Protein 8PU5 (pdb70)

B-factor: mean 24.52, std 10.14, range [11.53, 79.62]

Sequence (599 aa):
DYKAPLRDIRFVRDELLGYEAHYQSLPGAEDATPDMVNAILEEGAKFCEQVIAPLNRVGDLEGCTWSADGVKTPTGFKEAYQQFVEGGWPSLAHDVEHGGQGLPESLGLAISEMVGQANWSWGMYPGLSHGAMNTLHAHGTAEQQATYLTKKLVSGEWTGTMCLTEPHCGTDLGMLRTKAEPQADGSYKVTGTKIFISAGEHDMADNIVHIVLARLPDAPQGTKGISLFIVPKFLPNAEGNAGERNAVSCGSIEHKMGIHGNATCVMNFDAATGFLIGPPNKGLNCMFTFMNTARLGTTALQGLAHAEVGFQGGIAYARRERLQMRSLTGPKAPEKPADPIIVHPDVRRMLLTMKAFAEGNRAMLYFAAKQVDIVQRSQDEEQKKAADSMLAFLTPIAKAFMTEVGFESANHGVQIFGGHGFIAEHGMEQNVRDSRISMMLYAGTTGVQALDLLGRKVLMMTQGEALKGFTKIVHKFCQANEANEAVKEFVAPLAQLNKEWGDLTMKVGMAAMKDREEVGAASVDYLMYSGYACLAYFWADMARLAAEKLAAGTGEEAFYKAKLQTARFYFQRILPRTRAHVAAMLSGANNLMEMMAEEEDFALGY

Structure (mmCIF, N/CA/C/O backbone):
data_8PU5
#
_entry.id   8PU5
#
_cell.length_a   92.955
_cell.length_b   92.955
_cell.length_c   128.782
_cell.angle_alpha   90.00
_cell.angle_beta   90.00
_cell.angle_gamma   120.00
#
_symmetry.space_group_name_H-M   'P 31 1 2'
#
loop_
_entity.id
_entity.type
_entity.pdbx_description
1 polymer 'Probable acyl-CoA dehydrogenase'
2 non-polymer Palmitoyl-CoA
3 non-polymer 1,2-ETHANEDIOL
4 non-polymer 'TRIETHYLENE GLYCOL'
5 non-polymer 'NITRATE ION'
6 non-polymer 2-AMINO-2-HYDROXYMETHYL-PROPANE-1,3-DIOL
7 water water
#
loop_
_atom_site.group_PDB
_atom_site.id
_atom_site.type_symbol
_atom_site.label_atom_id
_atom_site.label_alt_id
_atom_site.label_comp_id
_atom_site.label_asym_id
_atom_site.label_entity_id
_atom_site.label_seq_id
_atom_site.pdbx_PDB_ins_code
_atom_site.Cartn_x
_atom_site.Cartn_y
_atom_site.Cartn_z
_atom_site.occupancy
_atom_site.B_iso_or_equiv
_atom_site.auth_seq_id
_atom_site.auth_comp_id
_atom_site.auth_asym_id
_atom_site.auth_atom_id
_atom_site.pdbx_PDB_model_num
ATOM 1 N N . ASP A 1 5 ? 32.030 -18.182 -16.662 1.00 37.55 3 ASP B N 1
ATOM 2 C CA . ASP A 1 5 ? 31.418 -19.461 -17.081 1.00 36.49 3 ASP B CA 1
ATOM 3 C C . ASP A 1 5 ? 30.197 -19.793 -16.196 1.00 29.43 3 ASP B C 1
ATOM 4 O O . ASP A 1 5 ? 29.252 -20.270 -16.795 1.00 29.07 3 ASP B O 1
ATOM 9 N N . TYR A 1 6 ? 30.179 -19.371 -14.936 1.00 21.40 4 TYR B N 1
ATOM 10 C CA . TYR A 1 6 ? 28.906 -19.382 -14.194 1.00 20.38 4 TYR B CA 1
ATOM 11 C C . TYR A 1 6 ? 27.915 -18.502 -14.976 1.00 18.97 4 TYR B C 1
ATOM 12 O O . TYR A 1 6 ? 28.296 -17.425 -15.419 1.00 18.71 4 TYR B O 1
ATOM 21 N N . LYS A 1 7 ? 26.700 -18.987 -15.179 1.00 18.79 5 LYS B N 1
ATOM 22 C CA . LYS A 1 7 ? 25.601 -18.199 -15.782 1.00 20.16 5 LYS B CA 1
ATOM 23 C C . LYS A 1 7 ? 24.447 -18.161 -14.784 1.00 18.22 5 LYS B C 1
ATOM 24 O O . LYS A 1 7 ? 24.057 -19.227 -14.277 1.00 17.20 5 LYS B O 1
ATOM 30 N N . ALA A 1 8 ? 23.911 -16.975 -14.498 1.00 17.09 6 ALA B N 1
ATOM 31 C CA . ALA A 1 8 ? 22.758 -16.866 -13.585 1.00 17.50 6 ALA B CA 1
ATOM 32 C C . ALA A 1 8 ? 21.551 -17.516 -14.254 1.00 17.27 6 ALA B C 1
ATOM 33 O O . ALA A 1 8 ? 21.288 -17.280 -15.436 1.00 16.72 6 ALA B O 1
ATOM 35 N N . PRO A 1 9 ? 20.760 -18.331 -13.510 1.00 16.16 7 PRO B N 1
ATOM 36 C CA . PRO A 1 9 ? 19.542 -18.970 -14.036 1.00 16.17 7 PRO B CA 1
ATOM 37 C C . PRO A 1 9 ? 18.357 -17.993 -14.000 1.00 17.17 7 PRO B C 1
ATOM 38 O O . PRO A 1 9 ? 17.363 -18.293 -13.421 1.00 16.76 7 PRO B O 1
ATOM 42 N N . LEU A 1 10 ? 18.474 -16.913 -14.765 1.00 17.77 8 LEU B N 1
ATOM 43 C CA . LEU A 1 10 ? 17.484 -15.823 -14.686 1.00 17.92 8 LEU B CA 1
ATOM 44 C C . LEU A 1 10 ? 16.125 -16.272 -15.231 1.00 17.43 8 LEU B C 1
ATOM 45 O O . LEU A 1 10 ? 15.113 -15.877 -14.640 1.00 17.47 8 LEU B O 1
ATOM 50 N N . ARG A 1 11 ? 16.089 -17.015 -16.344 1.00 17.48 9 ARG B N 1
ATOM 51 C CA . ARG A 1 11 ? 14.809 -17.469 -16.923 1.00 17.74 9 ARG B CA 1
ATOM 52 C C . ARG A 1 11 ? 14.066 -18.316 -15.876 1.00 17.35 9 ARG B C 1
ATOM 53 O O . ARG A 1 11 ? 12.852 -18.184 -15.738 1.00 17.93 9 ARG B O 1
ATOM 61 N N . ASP A 1 12 ? 14.777 -19.161 -15.131 1.00 17.26 10 ASP B N 1
ATOM 62 C CA . ASP A 1 12 ? 14.100 -20.034 -14.136 1.00 14.82 10 ASP B CA 1
ATOM 63 C C . ASP A 1 12 ? 13.651 -19.205 -12.923 1.00 15.24 10 ASP B C 1
ATOM 64 O O . ASP A 1 12 ? 12.578 -19.453 -12.413 1.00 15.62 10 ASP B O 1
ATOM 69 N N . ILE A 1 13 ? 14.498 -18.283 -12.497 1.00 15.53 11 ILE B N 1
ATOM 70 C CA . ILE A 1 13 ? 14.134 -17.370 -11.375 1.00 16.88 11 ILE B CA 1
ATOM 71 C C . ILE A 1 13 ? 12.848 -16.611 -11.751 1.00 17.89 11 ILE B C 1
ATOM 72 O O . ILE A 1 13 ? 11.936 -16.602 -10.946 1.00 17.50 11 ILE B O 1
ATOM 77 N N . ARG A 1 14 ? 12.798 -16.040 -12.957 1.00 17.07 12 ARG B N 1
ATOM 78 C CA . ARG A 1 14 ? 11.552 -15.376 -13.436 1.00 17.95 12 ARG B CA 1
ATOM 79 C C . ARG A 1 14 ? 10.367 -16.340 -13.521 1.00 18.53 12 ARG B C 1
ATOM 80 O O . ARG A 1 14 ? 9.236 -15.964 -13.104 1.00 19.45 12 ARG B O 1
ATOM 88 N N . PHE A 1 15 ? 10.571 -17.562 -14.020 1.00 17.31 13 PHE B N 1
ATOM 89 C CA . PHE A 1 15 ? 9.531 -18.608 -14.068 1.00 17.34 13 PHE B CA 1
ATOM 90 C C . PHE A 1 15 ? 8.950 -18.820 -12.676 1.00 17.01 13 PHE B C 1
ATOM 91 O O . PHE A 1 15 ? 7.712 -18.793 -12.472 1.00 16.54 13 PHE B O 1
ATOM 99 N N . VAL A 1 16 ? 9.817 -19.086 -11.716 1.00 15.78 14 VAL B N 1
ATOM 100 C CA . VAL A 1 16 ? 9.331 -19.392 -10.345 1.00 16.16 14 VAL B CA 1
ATOM 101 C C . VAL A 1 16 ? 8.635 -18.175 -9.729 1.00 16.42 14 VAL B C 1
ATOM 102 O O . VAL A 1 16 ? 7.541 -18.351 -9.206 1.00 16.58 14 VAL B O 1
ATOM 106 N N . ARG A 1 17 ? 9.277 -17.012 -9.795 1.00 16.05 15 ARG B N 1
ATOM 107 C CA . ARG A 1 17 ? 8.757 -15.822 -9.100 1.00 17.48 15 ARG B CA 1
ATOM 108 C C . ARG A 1 17 ? 7.461 -15.367 -9.806 1.00 19.57 15 ARG B C 1
ATOM 109 O O . ARG A 1 17 ? 6.426 -15.248 -9.156 1.00 21.11 15 ARG B O 1
ATOM 117 N N . ASP A 1 18 ? 7.552 -15.086 -11.094 1.00 18.93 16 ASP B N 1
ATOM 118 C CA . ASP A 1 18 ? 6.427 -14.400 -11.775 1.00 20.94 16 ASP B CA 1
ATOM 119 C C . ASP A 1 18 ? 5.321 -15.337 -12.233 1.00 22.79 16 ASP B C 1
ATOM 120 O O . ASP A 1 18 ? 4.161 -14.962 -12.127 1.00 24.01 16 ASP B O 1
ATOM 125 N N . GLU A 1 19 ? 5.681 -16.515 -12.687 1.00 21.11 17 GLU B N 1
ATOM 126 C CA . GLU A 1 19 ? 4.672 -17.420 -13.273 1.00 20.14 17 GLU B CA 1
ATOM 127 C C . GLU A 1 19 ? 4.126 -18.363 -12.202 1.00 21.14 17 GLU B C 1
ATOM 128 O O . GLU A 1 19 ? 2.897 -18.488 -12.057 1.00 22.61 17 GLU B O 1
ATOM 134 N N . LEU A 1 20 ? 5.022 -19.037 -11.482 1.00 19.26 18 LEU B N 1
ATOM 135 C CA . LEU A 1 20 ? 4.575 -20.010 -10.476 1.00 19.07 18 LEU B CA 1
ATOM 136 C C . LEU A 1 20 ? 3.966 -19.288 -9.266 1.00 18.21 18 LEU B C 1
ATOM 137 O O . LEU A 1 20 ? 2.945 -19.758 -8.781 1.00 19.25 18 LEU B O 1
ATOM 142 N N . LEU A 1 21 ? 4.598 -18.257 -8.738 1.00 17.22 19 LEU B N 1
ATOM 143 C CA . LEU A 1 21 ? 4.265 -17.735 -7.381 1.00 18.73 19 LEU B CA 1
ATOM 144 C C . LEU A 1 21 ? 3.657 -16.335 -7.479 1.00 20.42 19 LEU B C 1
ATOM 145 O O . LEU A 1 21 ? 3.468 -15.727 -6.410 1.00 22.33 19 LEU B O 1
ATOM 150 N N . GLY A 1 22 ? 3.324 -15.850 -8.675 1.00 21.97 20 GLY B N 1
ATOM 151 C CA . GLY A 1 22 ? 2.588 -14.570 -8.809 1.00 22.16 20 GLY B CA 1
ATOM 152 C C . GLY A 1 22 ? 3.237 -13.400 -8.105 1.00 21.29 20 GLY B C 1
ATOM 153 O O . GLY A 1 22 ? 2.530 -12.685 -7.394 1.00 23.75 20 GLY B O 1
ATOM 154 N N . TYR A 1 23 ? 4.520 -13.171 -8.355 1.00 19.65 21 TYR B N 1
ATOM 155 C CA . TYR A 1 23 ? 5.244 -12.121 -7.600 1.00 19.07 21 TYR B CA 1
ATOM 156 C C . TYR A 1 23 ? 4.693 -10.724 -7.924 1.00 20.55 21 TYR B C 1
ATOM 157 O O . TYR A 1 23 ? 4.713 -9.877 -7.047 1.00 21.83 21 TYR B O 1
ATOM 166 N N . GLU A 1 24 ? 4.234 -10.511 -9.149 1.00 22.00 22 GLU B N 1
ATOM 167 C CA . GLU A 1 24 ? 3.753 -9.150 -9.507 1.00 25.12 22 GLU B CA 1
ATOM 168 C C . GLU A 1 24 ? 2.557 -8.802 -8.615 1.00 25.83 22 GLU B C 1
ATOM 169 O O . GLU A 1 24 ? 2.587 -7.757 -7.977 1.00 26.31 22 GLU B O 1
ATOM 175 N N . ALA A 1 25 ? 1.567 -9.674 -8.548 1.00 24.93 23 ALA B N 1
ATOM 176 C CA . ALA A 1 25 ? 0.396 -9.421 -7.685 1.00 25.58 23 ALA B CA 1
ATOM 177 C C . ALA A 1 25 ? 0.806 -9.406 -6.210 1.00 26.09 23 ALA B C 1
ATOM 178 O O . ALA A 1 25 ? 0.227 -8.652 -5.430 1.00 26.12 23 ALA B O 1
ATOM 180 N N . HIS A 1 26 ? 1.788 -10.224 -5.857 1.00 22.58 24 HIS B N 1
ATOM 181 C CA . HIS A 1 26 ? 2.288 -10.224 -4.465 1.00 20.88 24 HIS B CA 1
ATOM 182 C C . HIS A 1 26 ? 2.806 -8.819 -4.107 1.00 22.97 24 HIS B C 1
ATOM 183 O O . HIS A 1 26 ? 2.443 -8.314 -3.059 1.00 24.86 24 HIS B O 1
ATOM 190 N N . TYR A 1 27 ? 3.686 -8.255 -4.917 1.00 22.53 25 TYR B N 1
ATOM 191 C CA . TYR A 1 27 ? 4.321 -6.950 -4.632 1.00 24.16 25 TYR B CA 1
ATOM 192 C C . TYR A 1 27 ? 3.213 -5.880 -4.686 1.00 26.76 25 TYR B C 1
ATOM 193 O O . TYR A 1 27 ? 3.279 -4.934 -3.878 1.00 24.77 25 TYR B O 1
ATOM 202 N N . GLN A 1 28 ? 2.237 -6.062 -5.574 1.00 27.40 26 GLN B N 1
ATOM 203 C CA . GLN A 1 28 ? 1.104 -5.101 -5.752 1.00 31.94 26 GLN B CA 1
ATOM 204 C C . GLN A 1 28 ? 0.315 -5.009 -4.438 1.00 31.68 26 GLN B C 1
ATOM 205 O O . GLN A 1 28 ? -0.160 -3.895 -4.101 1.00 32.34 26 GLN B O 1
ATOM 211 N N . SER A 1 29 ? 0.214 -6.109 -3.699 1.00 28.45 27 SER B N 1
ATOM 212 C CA . SER A 1 29 ? -0.637 -6.277 -2.493 1.00 28.93 27 SER B CA 1
ATOM 213 C C . SER A 1 29 ? 0.088 -5.780 -1.233 1.00 29.01 27 SER B C 1
ATOM 214 O O . SER A 1 29 ? -0.547 -5.724 -0.176 1.00 31.60 27 SER B O 1
ATOM 217 N N . LEU A 1 30 ? 1.378 -5.468 -1.294 1.00 28.84 28 LEU B N 1
ATOM 218 C CA . LEU A 1 30 ? 2.130 -5.276 -0.032 1.00 32.33 28 LEU B CA 1
ATOM 219 C C . LEU A 1 30 ? 2.602 -3.836 0.100 1.00 30.50 28 LEU B C 1
ATOM 220 O O . LEU A 1 30 ? 3.253 -3.309 -0.803 1.00 31.79 28 LEU B O 1
ATOM 225 N N . PRO A 1 31 ? 2.344 -3.217 1.272 1.00 30.77 29 PRO B N 1
ATOM 226 C CA . PRO A 1 31 ? 2.812 -1.863 1.550 1.00 31.33 29 PRO B CA 1
ATOM 227 C C . PRO A 1 31 ? 4.308 -1.744 1.248 1.00 35.10 29 PRO B C 1
ATOM 228 O O . PRO A 1 31 ? 5.057 -2.655 1.649 1.00 34.98 29 PRO B O 1
ATOM 232 N N . GLY A 1 32 ? 4.693 -0.687 0.529 1.00 31.79 30 GLY B N 1
ATOM 233 C CA . GLY A 1 32 ? 6.092 -0.312 0.282 1.00 34.36 30 GLY B CA 1
ATOM 234 C C . GLY A 1 32 ? 6.636 -0.913 -0.993 1.00 36.25 30 GLY B C 1
ATOM 235 O O . GLY A 1 32 ? 7.695 -0.443 -1.441 1.00 37.59 30 GLY B O 1
ATOM 236 N N . ALA A 1 33 ? 5.958 -1.919 -1.551 1.00 37.95 31 ALA B N 1
ATOM 237 C CA . ALA A 1 33 ? 6.452 -2.751 -2.672 1.00 39.98 31 ALA B CA 1
ATOM 238 C C . ALA A 1 33 ? 5.838 -2.267 -3.984 1.00 46.80 31 ALA B C 1
ATOM 239 O O . ALA A 1 33 ? 6.248 -2.784 -5.034 1.00 43.76 31 ALA B O 1
ATOM 241 N N . GLU A 1 34 ? 4.862 -1.352 -3.923 1.00 49.98 32 GLU B N 1
ATOM 242 C CA . GLU A 1 34 ? 3.996 -0.999 -5.082 1.00 57.31 32 GLU B CA 1
ATOM 243 C C . GLU A 1 34 ? 4.876 -0.441 -6.215 1.00 60.63 32 GLU B C 1
ATOM 244 O O . GLU A 1 34 ? 4.486 -0.620 -7.379 1.00 62.00 32 GLU B O 1
ATOM 250 N N . ASP A 1 35 ? 6.030 0.163 -5.888 1.00 64.55 33 ASP B N 1
ATOM 251 C CA . ASP A 1 35 ? 7.029 0.704 -6.857 1.00 66.22 33 ASP B CA 1
ATOM 252 C C . ASP A 1 35 ? 7.955 -0.396 -7.405 1.00 66.77 33 ASP B C 1
ATOM 253 O O . ASP A 1 35 ? 8.655 -0.114 -8.396 1.00 70.60 33 ASP B O 1
ATOM 258 N N . ALA A 1 36 ? 8.025 -1.573 -6.767 1.00 59.83 34 ALA B N 1
ATOM 259 C CA . ALA A 1 36 ? 8.826 -2.729 -7.243 1.00 53.70 34 ALA B CA 1
ATOM 260 C C . ALA A 1 36 ? 8.127 -3.323 -8.469 1.00 44.96 34 ALA B C 1
ATOM 261 O O . ALA A 1 36 ? 7.619 -4.452 -8.382 1.00 37.25 34 ALA B O 1
ATOM 263 N N . THR A 1 37 ? 8.105 -2.562 -9.568 1.00 47.13 35 THR B N 1
ATOM 264 C CA . THR A 1 37 ? 7.404 -2.899 -10.839 1.00 50.00 35 THR B CA 1
ATOM 265 C C . THR A 1 37 ? 8.211 -3.921 -11.629 1.00 47.06 35 THR B C 1
ATOM 266 O O . THR A 1 37 ? 9.431 -4.004 -11.478 1.00 44.53 35 THR B O 1
ATOM 270 N N . PRO A 1 38 ? 7.561 -4.708 -12.511 1.00 44.74 36 PRO B N 1
ATOM 271 C CA . PRO A 1 38 ? 8.258 -5.734 -13.280 1.00 42.85 36 PRO B CA 1
ATOM 272 C C . PRO A 1 38 ? 9.506 -5.214 -14.005 1.00 40.07 36 PRO B C 1
ATOM 273 O O . PRO A 1 38 ? 10.496 -5.906 -13.947 1.00 38.07 36 PRO B O 1
ATOM 277 N N . ASP A 1 39 ? 9.455 -4.030 -14.634 1.00 35.71 37 ASP B N 1
ATOM 278 C CA . ASP A 1 39 ? 10.599 -3.528 -15.440 1.00 35.61 37 ASP B CA 1
ATOM 279 C C . ASP A 1 39 ? 11.765 -3.180 -14.506 1.00 30.72 37 ASP B C 1
ATOM 280 O O . ASP A 1 39 ? 12.918 -3.499 -14.856 1.00 30.92 37 ASP B O 1
ATOM 285 N N . MET A 1 40 ? 11.484 -2.524 -13.382 1.00 31.03 38 MET B N 1
ATOM 286 C CA . MET A 1 40 ? 12.508 -2.149 -12.375 1.00 30.80 38 MET B CA 1
ATOM 287 C C . MET A 1 40 ? 13.139 -3.434 -11.812 1.00 26.19 38 MET B C 1
ATOM 288 O O . MET A 1 40 ? 14.390 -3.504 -11.747 1.00 26.35 38 MET B O 1
ATOM 293 N N . VAL A 1 41 ? 12.304 -4.360 -11.341 1.00 27.00 39 VAL B N 1
ATOM 294 C CA . VAL A 1 41 ? 12.752 -5.670 -10.785 1.00 27.82 39 VAL B CA 1
ATOM 295 C C . VAL A 1 41 ? 13.624 -6.410 -11.810 1.00 27.66 39 VAL B C 1
ATOM 296 O O . VAL A 1 41 ? 14.733 -6.848 -11.452 1.00 24.15 39 VAL B O 1
ATOM 300 N N . ASN A 1 42 ? 13.186 -6.533 -13.066 1.00 29.16 40 ASN B N 1
ATOM 301 C CA . ASN A 1 42 ? 13.985 -7.253 -14.091 1.00 27.82 40 ASN B CA 1
ATOM 302 C C . ASN A 1 42 ? 15.312 -6.538 -14.327 1.00 26.27 40 ASN B C 1
ATOM 303 O O . ASN A 1 42 ? 16.300 -7.244 -14.507 1.00 24.15 40 ASN B O 1
ATOM 308 N N . ALA A 1 43 ? 15.370 -5.203 -14.306 1.00 23.98 41 ALA B N 1
ATOM 309 C CA . ALA A 1 43 ? 16.649 -4.473 -14.498 1.00 24.86 41 ALA B CA 1
ATOM 310 C C . ALA A 1 43 ? 17.593 -4.779 -13.331 1.00 21.91 41 ALA B C 1
ATOM 311 O O . ALA A 1 43 ? 18.780 -4.984 -13.568 1.00 22.23 41 ALA B O 1
ATOM 313 N N . ILE A 1 44 ? 17.079 -4.734 -12.106 1.00 20.62 42 ILE B N 1
ATOM 314 C CA . ILE A 1 44 ? 17.849 -5.062 -10.870 1.00 20.90 42 ILE B CA 1
ATOM 315 C C . ILE A 1 44 ? 18.381 -6.503 -10.971 1.00 21.44 42 ILE B C 1
ATOM 316 O O . ILE A 1 44 ? 19.587 -6.705 -10.775 1.00 21.80 42 ILE B O 1
ATOM 321 N N . LEU A 1 45 ? 17.537 -7.467 -11.330 1.00 22.28 43 LEU B N 1
ATOM 322 C CA . LEU A 1 45 ? 18.030 -8.876 -11.469 1.00 21.91 43 LEU B CA 1
ATOM 323 C C . LEU A 1 45 ? 19.157 -8.949 -12.509 1.00 21.27 43 LEU B C 1
ATOM 324 O O . LEU A 1 45 ? 20.191 -9.636 -12.270 1.00 19.68 43 LEU B O 1
ATOM 329 N N . GLU A 1 46 ? 18.966 -8.313 -13.671 1.00 21.46 44 GLU B N 1
ATOM 330 C CA . GLU A 1 46 ? 19.968 -8.333 -14.769 1.00 25.33 44 GLU B CA 1
ATOM 331 C C . GLU A 1 46 ? 21.270 -7.705 -14.284 1.00 21.03 44 GLU B C 1
ATOM 332 O O . GLU A 1 46 ? 22.343 -8.232 -14.607 1.00 22.21 44 GLU B O 1
ATOM 338 N N . GLU A 1 47 ? 21.215 -6.588 -13.555 1.00 22.08 45 GLU B N 1
ATOM 339 C CA . GLU A 1 47 ? 22.459 -5.938 -13.077 1.00 23.20 45 GLU B CA 1
ATOM 340 C C . GLU A 1 47 ? 23.130 -6.854 -12.039 1.00 20.19 45 GLU B C 1
ATOM 341 O O . GLU A 1 47 ? 24.366 -6.914 -12.015 1.00 20.77 45 GLU B O 1
ATOM 347 N N . GLY A 1 48 ? 22.317 -7.537 -11.229 1.00 19.42 46 GLY B N 1
ATOM 348 C CA . GLY A 1 48 ? 22.789 -8.491 -10.215 1.00 20.65 46 GLY B CA 1
ATOM 349 C C . GLY A 1 48 ? 23.533 -9.631 -10.873 1.00 18.62 46 GLY B C 1
ATOM 350 O O . GLY A 1 48 ? 24.687 -9.923 -10.489 1.00 21.05 46 GLY B O 1
ATOM 351 N N . ALA A 1 49 ? 22.910 -10.214 -11.896 1.00 18.67 47 ALA B N 1
ATOM 352 C CA . ALA A 1 49 ? 23.485 -11.312 -12.686 1.00 19.50 47 ALA B CA 1
ATOM 353 C C . ALA A 1 49 ? 24.830 -10.846 -13.245 1.00 20.50 47 ALA B C 1
ATOM 354 O O . ALA A 1 49 ? 25.788 -11.572 -13.182 1.00 19.96 47 ALA B O 1
ATOM 356 N N . LYS A 1 50 ? 24.929 -9.633 -13.773 1.00 21.52 48 LYS B N 1
ATOM 357 C CA . LYS A 1 50 ? 26.213 -9.240 -14.407 1.00 24.68 48 LYS B CA 1
ATOM 358 C C . LYS A 1 50 ? 27.325 -9.140 -13.354 1.00 20.81 48 LYS B C 1
ATOM 359 O O . LYS A 1 50 ? 28.425 -9.576 -13.622 1.00 21.49 48 LYS B O 1
ATOM 365 N N . PHE A 1 51 ? 27.016 -8.541 -12.214 1.00 19.83 49 PHE B N 1
ATOM 366 C CA . PHE A 1 51 ? 28.013 -8.451 -11.121 1.00 19.62 49 PHE B CA 1
ATOM 367 C C . PHE A 1 51 ? 28.496 -9.861 -10.769 1.00 19.40 49 PHE B C 1
ATOM 368 O O . PHE A 1 51 ? 29.686 -10.092 -10.643 1.00 19.12 49 PHE B O 1
ATOM 376 N N . CYS A 1 52 ? 27.533 -10.764 -10.623 1.00 18.52 50 CYS B N 1
ATOM 377 C CA . CYS A 1 52 ? 27.901 -12.136 -10.219 1.00 17.08 50 CYS B CA 1
ATOM 378 C C . CYS A 1 52 ? 28.752 -12.798 -11.289 1.00 18.33 50 CYS B C 1
ATOM 379 O O . CYS A 1 52 ? 29.818 -13.396 -10.927 1.00 17.71 50 CYS B O 1
ATOM 382 N N . GLU A 1 53 ? 28.322 -12.744 -12.551 1.00 16.73 51 GLU B N 1
ATOM 383 C CA . GLU A 1 53 ? 29.024 -13.408 -13.664 1.00 18.18 51 GLU B CA 1
ATOM 384 C C . GLU A 1 53 ? 30.391 -12.785 -13.913 1.00 18.45 51 GLU B C 1
ATOM 385 O O . GLU A 1 53 ? 31.329 -13.533 -14.222 1.00 20.04 51 GLU B O 1
ATOM 391 N N . GLN A 1 54 ? 30.511 -11.466 -13.821 1.00 20.90 52 GLN B N 1
ATOM 392 C CA . GLN A 1 54 ? 31.716 -10.754 -14.328 1.00 21.94 52 GLN B CA 1
ATOM 393 C C . GLN A 1 54 ? 32.725 -10.462 -13.217 1.00 21.54 52 GLN B C 1
ATOM 394 O O . GLN A 1 54 ? 33.909 -10.372 -13.504 1.00 23.77 52 GLN B O 1
ATOM 400 N N . VAL A 1 55 ? 32.250 -10.241 -12.001 1.00 21.13 53 VAL B N 1
ATOM 401 C CA . VAL A 1 55 ? 33.162 -9.749 -10.929 1.00 21.22 53 VAL B CA 1
ATOM 402 C C . VAL A 1 55 ? 33.501 -10.838 -9.916 1.00 20.08 53 VAL B C 1
ATOM 403 O O . VAL A 1 55 ? 34.680 -11.056 -9.682 1.00 20.80 53 VAL B O 1
ATOM 407 N N . ILE A 1 56 ? 32.486 -11.508 -9.363 1.00 19.03 54 ILE B N 1
ATOM 408 C CA . ILE A 1 56 ? 32.828 -12.449 -8.256 1.00 17.57 54 ILE B CA 1
ATOM 409 C C . ILE A 1 56 ? 32.958 -13.902 -8.756 1.00 17.35 54 ILE B C 1
ATOM 410 O O . ILE A 1 56 ? 33.757 -14.626 -8.142 1.00 16.57 54 ILE B O 1
ATOM 415 N N . ALA A 1 57 ? 32.268 -14.355 -9.804 1.00 16.91 55 ALA B N 1
ATOM 416 C CA . ALA A 1 57 ? 32.396 -15.764 -10.246 1.00 17.27 55 ALA B CA 1
ATOM 417 C C . ALA A 1 57 ? 33.846 -16.034 -10.675 1.00 19.13 55 ALA B C 1
ATOM 418 O O . ALA A 1 57 ? 34.431 -17.051 -10.295 1.00 18.24 55 ALA B O 1
ATOM 420 N N . PRO A 1 58 ? 34.551 -15.117 -11.386 1.00 17.74 56 PRO B N 1
ATOM 421 C CA . PRO A 1 58 ? 35.951 -15.367 -11.730 1.00 19.34 56 PRO B CA 1
ATOM 422 C C . PRO A 1 58 ? 36.927 -15.450 -10.544 1.00 18.38 56 PRO B C 1
ATOM 423 O O . PRO A 1 58 ? 38.037 -15.939 -10.736 1.00 24.36 56 PRO B O 1
ATOM 427 N N . LEU A 1 59 ? 36.514 -15.030 -9.357 1.00 17.27 57 LEU B N 1
ATOM 428 C CA . LEU A 1 59 ? 37.302 -15.074 -8.108 1.00 17.27 57 LEU B CA 1
ATOM 429 C C . LEU A 1 59 ? 37.044 -16.362 -7.299 1.00 17.99 57 LEU B C 1
ATOM 430 O O . LEU A 1 59 ? 37.684 -16.527 -6.253 1.00 17.93 57 LEU B O 1
ATOM 435 N N . ASN A 1 60 ? 36.135 -17.233 -7.724 1.00 17.86 58 ASN B N 1
ATOM 436 C CA . ASN A 1 60 ? 35.781 -18.410 -6.878 1.00 16.87 58 ASN B CA 1
ATOM 437 C C . ASN A 1 60 ? 36.983 -19.360 -6.716 1.00 17.32 58 ASN B C 1
ATOM 438 O O . ASN A 1 60 ? 37.289 -19.727 -5.589 1.00 16.30 58 ASN B O 1
ATOM 443 N N . ARG A 1 61 ? 37.627 -19.721 -7.823 1.00 17.60 59 ARG B N 1
ATOM 444 C CA . ARG A 1 61 ? 38.812 -20.615 -7.746 1.00 18.88 59 ARG B CA 1
ATOM 445 C C . ARG A 1 61 ? 39.948 -19.916 -6.989 1.00 19.05 59 ARG B C 1
ATOM 446 O O . ARG A 1 61 ? 40.569 -20.569 -6.176 1.00 18.07 59 ARG B O 1
ATOM 454 N N . VAL A 1 62 ? 40.188 -18.632 -7.288 1.00 20.67 60 VAL B N 1
ATOM 455 C CA . VAL A 1 62 ? 41.247 -17.842 -6.579 1.00 21.00 60 VAL B CA 1
ATOM 456 C C . VAL A 1 62 ? 41.014 -17.941 -5.064 1.00 19.27 60 VAL B C 1
ATOM 457 O O . VAL A 1 62 ? 41.996 -18.141 -4.273 1.00 17.79 60 VAL B O 1
ATOM 461 N N . GLY A 1 63 ? 39.762 -17.785 -4.623 1.00 18.30 61 GLY B N 1
ATOM 462 C CA . GLY A 1 63 ? 39.429 -17.835 -3.186 1.00 17.79 61 GLY B CA 1
ATOM 463 C C . GLY A 1 63 ? 39.825 -19.166 -2.572 1.00 18.59 61 GLY B C 1
ATOM 464 O O . GLY A 1 63 ? 40.365 -19.197 -1.447 1.00 18.18 61 GLY B O 1
ATOM 465 N N . ASP A 1 64 ? 39.552 -20.263 -3.279 1.00 16.25 62 ASP B N 1
ATOM 466 C CA . ASP A 1 64 ? 39.861 -21.621 -2.791 1.00 16.01 62 ASP B CA 1
ATOM 467 C C . ASP A 1 64 ? 41.373 -21.857 -2.786 1.00 16.35 62 ASP B C 1
ATOM 468 O O . ASP A 1 64 ? 41.865 -22.499 -1.849 1.00 18.24 62 ASP B O 1
ATOM 473 N N . LEU A 1 65 ? 42.065 -21.407 -3.840 1.00 17.27 63 LEU B N 1
ATOM 474 C CA . LEU A 1 65 ? 43.520 -21.679 -4.020 1.00 19.12 63 LEU B CA 1
ATOM 475 C C . LEU A 1 65 ? 44.331 -20.865 -3.012 1.00 19.65 63 LEU B C 1
ATOM 476 O O . LEU A 1 65 ? 45.223 -21.431 -2.383 1.00 20.63 63 LEU B O 1
ATOM 481 N N . GLU A 1 66 ? 44.019 -19.581 -2.841 1.00 19.55 64 GLU B N 1
ATOM 482 C CA . GLU A 1 66 ? 44.830 -18.703 -1.954 1.00 20.12 64 GLU B CA 1
ATOM 483 C C . GLU A 1 66 ? 44.354 -18.763 -0.504 1.00 20.96 64 GLU B C 1
ATOM 484 O O . GLU A 1 66 ? 45.197 -18.763 0.387 1.00 21.93 64 GLU B O 1
ATOM 490 N N . GLY A 1 67 ? 43.049 -18.849 -0.292 1.00 19.77 65 GLY B N 1
ATOM 491 C CA . GLY A 1 67 ? 42.515 -18.721 1.060 1.00 20.17 65 GLY B CA 1
ATOM 492 C C . GLY A 1 67 ? 42.875 -17.371 1.649 1.00 20.63 65 GLY B C 1
ATOM 493 O O . GLY A 1 67 ? 43.307 -16.459 0.909 1.00 20.29 65 GLY B O 1
ATOM 494 N N . CYS A 1 68 ? 42.692 -17.256 2.956 1.00 20.82 66 CYS B N 1
ATOM 495 C CA . CYS A 1 68 ? 42.997 -16.029 3.729 1.00 20.35 66 CYS B CA 1
ATOM 496 C C . CYS A 1 68 ? 44.365 -16.198 4.408 1.00 22.36 66 CYS B C 1
ATOM 497 O O . CYS A 1 68 ? 44.825 -17.347 4.578 1.00 22.74 66 CYS B O 1
ATOM 500 N N . THR A 1 69 ? 45.016 -15.090 4.745 1.00 22.70 67 THR B N 1
ATOM 501 C CA . THR A 1 69 ? 46.383 -15.084 5.341 1.00 21.94 67 THR B CA 1
ATOM 502 C C . THR A 1 69 ? 46.342 -14.290 6.646 1.00 21.79 67 THR B C 1
ATOM 503 O O . THR A 1 69 ? 46.064 -13.098 6.620 1.00 22.20 67 THR B O 1
ATOM 507 N N . TRP A 1 70 ? 46.571 -14.972 7.759 1.00 22.48 68 TRP B N 1
ATOM 508 C CA . TRP A 1 70 ? 46.614 -14.339 9.095 1.00 24.89 68 TRP B CA 1
ATOM 509 C C . TRP A 1 70 ? 47.961 -13.626 9.308 1.00 28.02 68 TRP B C 1
ATOM 510 O O . TRP A 1 70 ? 49.016 -14.162 8.902 1.00 25.59 68 TRP B O 1
ATOM 521 N N . SER A 1 71 ? 47.898 -12.460 9.932 1.00 27.85 69 SER B N 1
ATOM 522 C CA . SER A 1 71 ? 49.017 -11.821 10.678 1.00 31.95 69 SER B CA 1
ATOM 523 C C . SER A 1 71 ? 48.451 -11.251 11.994 1.00 34.75 69 SER B C 1
ATOM 524 O O . SER A 1 71 ? 47.231 -11.123 12.105 1.00 36.08 69 SER B O 1
ATOM 527 N N . ALA A 1 72 ? 49.253 -10.994 13.032 1.00 39.76 70 ALA B N 1
ATOM 528 C CA . ALA A 1 72 ? 48.705 -10.429 14.292 1.00 40.73 70 ALA B CA 1
ATOM 529 C C . ALA A 1 72 ? 47.950 -9.121 13.987 1.00 42.55 70 ALA B C 1
ATOM 530 O O . ALA A 1 72 ? 46.890 -8.881 14.595 1.00 49.25 70 ALA B O 1
ATOM 532 N N . ASP A 1 73 ? 48.512 -8.339 13.063 1.00 40.13 71 ASP B N 1
ATOM 533 C CA . ASP A 1 73 ? 48.007 -7.121 12.365 1.00 43.20 71 ASP B CA 1
ATOM 534 C C . ASP A 1 73 ? 46.575 -7.265 11.791 1.00 44.43 71 ASP B C 1
ATOM 535 O O . ASP A 1 73 ? 45.853 -6.253 11.742 1.00 43.03 71 ASP B O 1
ATOM 540 N N . GLY A 1 74 ? 46.185 -8.429 11.265 1.00 36.03 72 GLY B N 1
ATOM 541 C CA . GLY A 1 74 ? 44.871 -8.578 10.594 1.00 32.17 72 GLY B CA 1
ATOM 542 C C . GLY A 1 74 ? 44.845 -9.741 9.613 1.00 26.79 72 GLY B C 1
ATOM 543 O O . GLY A 1 74 ? 45.738 -10.564 9.645 1.00 24.15 72 GLY B O 1
ATOM 544 N N . VAL A 1 75 ? 43.836 -9.812 8.750 1.00 22.55 73 VAL B N 1
ATOM 545 C CA . VAL A 1 75 ? 43.637 -11.019 7.899 1.00 21.48 73 VAL B CA 1
ATOM 546 C C . VAL A 1 75 ? 43.481 -10.527 6.460 1.00 20.24 73 VAL B C 1
ATOM 547 O O . VAL A 1 75 ? 42.568 -9.707 6.193 1.00 20.53 73 VAL B O 1
ATOM 551 N N . LYS A 1 76 ? 44.316 -11.065 5.578 1.00 19.82 74 LYS B N 1
ATOM 552 C CA . LYS A 1 76 ? 44.250 -10.704 4.149 1.00 22.95 74 LYS B CA 1
ATOM 553 C C . LYS A 1 76 ? 43.328 -11.665 3.400 1.00 20.19 74 LYS B C 1
ATOM 554 O O . LYS A 1 76 ? 43.476 -12.868 3.573 1.00 22.51 74 LYS B O 1
ATOM 560 N N . THR A 1 77 ? 42.434 -11.101 2.598 1.00 20.30 75 THR B N 1
ATOM 561 C CA . THR A 1 77 ? 41.491 -11.914 1.799 1.00 19.73 75 THR B CA 1
ATOM 562 C C . THR A 1 77 ? 42.147 -12.245 0.454 1.00 20.71 75 THR B C 1
ATOM 563 O O . THR A 1 77 ? 43.125 -11.605 0.090 1.00 20.20 75 THR B O 1
ATOM 567 N N . PRO A 1 78 ? 41.616 -13.231 -0.290 1.00 19.53 76 PRO B N 1
ATOM 568 C CA . PRO A 1 78 ? 42.159 -13.576 -1.591 1.00 19.35 76 PRO B CA 1
ATOM 569 C C . PRO A 1 78 ? 42.197 -12.431 -2.616 1.00 19.13 76 PRO B C 1
ATOM 570 O O . PRO A 1 78 ? 41.372 -11.565 -2.559 1.00 19.73 76 PRO B O 1
ATOM 574 N N . THR A 1 79 ? 43.177 -12.496 -3.505 1.00 19.21 77 THR B N 1
ATOM 575 C CA . THR A 1 79 ? 43.332 -11.497 -4.581 1.00 20.90 77 THR B CA 1
ATOM 576 C C . THR A 1 79 ? 41.993 -11.185 -5.240 1.00 20.34 77 THR B C 1
ATOM 577 O O . THR A 1 79 ? 41.349 -12.115 -5.723 1.00 20.82 77 THR B O 1
ATOM 581 N N . GLY A 1 80 ? 41.603 -9.917 -5.224 1.00 19.55 78 GLY B N 1
ATOM 582 C CA . GLY A 1 80 ? 40.388 -9.426 -5.893 1.00 20.89 78 GLY B CA 1
ATOM 583 C C . GLY A 1 80 ? 39.175 -9.361 -4.989 1.00 18.87 78 GLY B C 1
ATOM 584 O O . GLY A 1 80 ? 38.213 -8.676 -5.376 1.00 19.53 78 GLY B O 1
ATOM 585 N N . PHE A 1 81 ? 39.150 -10.069 -3.866 1.00 19.06 79 PHE B N 1
ATOM 586 C CA . PHE A 1 81 ? 37.940 -10.110 -3.000 1.00 18.44 79 PHE B CA 1
ATOM 587 C C . PHE A 1 81 ? 37.598 -8.689 -2.538 1.00 19.21 79 PHE B C 1
ATOM 588 O O . PHE A 1 81 ? 36.420 -8.259 -2.598 1.00 17.93 79 PHE B O 1
ATOM 596 N N . LYS A 1 82 ? 38.591 -7.946 -2.034 1.00 18.31 80 LYS B N 1
ATOM 597 C CA . LYS A 1 82 ? 38.284 -6.631 -1.413 1.00 21.87 80 LYS B CA 1
ATOM 598 C C . LYS A 1 82 ? 37.899 -5.593 -2.486 1.00 20.56 80 LYS B C 1
ATOM 599 O O . LYS A 1 82 ? 36.990 -4.776 -2.212 1.00 21.50 80 LYS B O 1
ATOM 605 N N . GLU A 1 83 ? 38.493 -5.689 -3.663 1.00 20.75 81 GLU B N 1
ATOM 606 C CA . GLU A 1 83 ? 38.170 -4.843 -4.828 1.00 22.88 81 GLU B CA 1
ATOM 607 C C . GLU A 1 83 ? 36.730 -5.128 -5.248 1.00 22.66 81 GLU B C 1
ATOM 608 O O . GLU A 1 83 ? 36.009 -4.188 -5.541 1.00 21.36 81 GLU B O 1
ATOM 614 N N . ALA A 1 84 ? 36.347 -6.416 -5.316 1.00 21.03 82 ALA B N 1
ATOM 615 C CA . ALA A 1 84 ? 34.959 -6.803 -5.642 1.00 19.70 82 ALA B CA 1
ATOM 616 C C . ALA A 1 84 ? 33.999 -6.258 -4.590 1.00 17.31 82 ALA B C 1
ATOM 617 O O . ALA A 1 84 ? 32.911 -5.828 -4.946 1.00 18.95 82 ALA B O 1
ATOM 619 N N . TYR A 1 85 ? 34.386 -6.256 -3.321 1.00 18.59 83 TYR B N 1
ATOM 620 C CA . TYR A 1 85 ? 33.515 -5.729 -2.250 1.00 19.53 83 TYR B CA 1
ATOM 621 C C . TYR A 1 85 ? 33.379 -4.194 -2.395 1.00 18.47 83 TYR B C 1
ATOM 622 O O . TYR A 1 85 ? 32.250 -3.679 -2.224 1.00 19.51 83 TYR B O 1
ATOM 631 N N . GLN A 1 86 ? 34.465 -3.519 -2.773 1.00 22.21 84 GLN B N 1
ATOM 632 C CA . GLN A 1 86 ? 34.421 -2.062 -3.074 1.00 24.73 84 GLN B CA 1
ATOM 633 C C . GLN A 1 86 ? 33.400 -1.820 -4.198 1.00 22.83 84 GLN B C 1
ATOM 634 O O . GLN A 1 86 ? 32.574 -0.894 -4.048 1.00 25.33 84 GLN B O 1
ATOM 640 N N . GLN A 1 87 ? 33.431 -2.610 -5.271 1.00 22.72 85 GLN B N 1
ATOM 641 C CA . GLN A 1 87 ? 32.479 -2.463 -6.408 1.00 24.31 85 GLN B CA 1
ATOM 642 C C . GLN A 1 87 ? 31.052 -2.756 -5.945 1.00 24.99 85 GLN B C 1
ATOM 643 O O . GLN A 1 87 ? 30.119 -2.013 -6.315 1.00 23.26 85 GLN B O 1
ATOM 649 N N . PHE A 1 88 ? 30.865 -3.769 -5.095 1.00 21.00 86 PHE B N 1
ATOM 650 C CA . PHE A 1 88 ? 29.527 -4.129 -4.561 1.00 20.73 86 PHE B CA 1
ATOM 651 C C . PHE A 1 88 ? 28.942 -2.930 -3.783 1.00 20.57 86 PHE B C 1
ATOM 652 O O . PHE A 1 88 ? 27.744 -2.572 -3.927 1.00 22.87 86 PHE B O 1
ATOM 660 N N . VAL A 1 89 ? 29.775 -2.331 -2.928 1.00 21.58 87 VAL B N 1
ATOM 661 C CA . VAL A 1 89 ? 29.368 -1.179 -2.081 1.00 22.28 87 VAL B CA 1
ATOM 662 C C . VAL A 1 89 ? 29.088 0.020 -3.007 1.00 23.40 87 VAL B C 1
ATOM 663 O O . VAL A 1 89 ? 28.048 0.680 -2.822 1.00 24.01 87 VAL B O 1
ATOM 667 N N . GLU A 1 90 ? 29.946 0.276 -3.988 1.00 25.10 88 GLU B N 1
ATOM 668 C CA . GLU A 1 90 ? 29.781 1.435 -4.920 1.00 28.64 88 GLU B CA 1
ATOM 669 C C . GLU A 1 90 ? 28.482 1.272 -5.717 1.00 29.75 88 GLU B C 1
ATOM 670 O O . GLU A 1 90 ? 27.892 2.306 -6.086 1.00 29.14 88 GLU B O 1
ATOM 676 N N . GLY A 1 91 ? 28.068 0.036 -6.010 1.00 25.47 89 GLY B N 1
ATOM 677 C CA . GLY A 1 91 ? 26.859 -0.281 -6.790 1.00 24.21 89 GLY B CA 1
ATOM 678 C C . GLY A 1 91 ? 25.601 -0.209 -5.955 1.00 22.57 89 GLY B C 1
ATOM 679 O O . GLY A 1 91 ? 24.503 -0.331 -6.543 1.00 25.83 89 GLY B O 1
ATOM 680 N N . GLY A 1 92 ? 25.723 -0.011 -4.637 1.00 21.71 90 GLY B N 1
ATOM 681 C CA . GLY A 1 92 ? 24.612 0.192 -3.696 1.00 21.31 90 GLY B CA 1
ATOM 682 C C . GLY A 1 92 ? 23.967 -1.104 -3.223 1.00 21.63 90 GLY B C 1
ATOM 683 O O . GLY A 1 92 ? 22.935 -1.070 -2.510 1.00 21.19 90 GLY B O 1
ATOM 684 N N . TRP A 1 93 ? 24.570 -2.248 -3.533 1.00 20.84 91 TRP B N 1
ATOM 685 C CA . TRP A 1 93 ? 23.858 -3.534 -3.317 1.00 19.65 91 TRP B CA 1
ATOM 686 C C . TRP A 1 93 ? 23.534 -3.745 -1.843 1.00 19.02 91 TRP B C 1
ATOM 687 O O . TRP A 1 93 ? 22.476 -4.279 -1.537 1.00 18.28 91 TRP B O 1
ATOM 698 N N . PRO A 1 94 ? 24.437 -3.438 -0.880 1.00 20.46 92 PRO B N 1
ATOM 699 C CA . PRO A 1 94 ? 24.137 -3.706 0.523 1.00 20.51 92 PRO B CA 1
ATOM 700 C C . PRO A 1 94 ? 22.824 -3.057 0.988 1.00 21.88 92 PRO B C 1
ATOM 701 O O . PRO A 1 94 ? 22.158 -3.614 1.870 1.00 20.62 92 PRO B O 1
ATOM 705 N N . SER A 1 95 ? 22.458 -1.906 0.395 1.00 21.21 93 SER B N 1
ATOM 706 C CA . SER A 1 95 ? 21.297 -1.109 0.878 1.00 21.62 93 SER B CA 1
ATOM 707 C C . SER A 1 95 ? 19.972 -1.532 0.237 1.00 22.63 93 SER B C 1
ATOM 708 O O . SER A 1 95 ? 18.897 -1.059 0.704 1.00 22.16 93 SER B O 1
ATOM 711 N N . LEU A 1 96 ? 20.034 -2.406 -0.769 1.00 21.63 94 LEU B N 1
ATOM 712 C CA . LEU A 1 96 ? 18.893 -2.739 -1.666 1.00 22.96 94 LEU B CA 1
ATOM 713 C C . LEU A 1 96 ? 17.615 -3.018 -0.882 1.00 22.57 94 LEU B C 1
ATOM 714 O O . LEU A 1 96 ? 16.586 -2.380 -1.175 1.00 23.09 94 LEU B O 1
ATOM 719 N N . ALA A 1 97 ? 17.603 -4.000 0.010 1.00 23.41 95 ALA B N 1
ATOM 720 C CA . ALA A 1 97 ? 16.375 -4.439 0.694 1.00 22.86 95 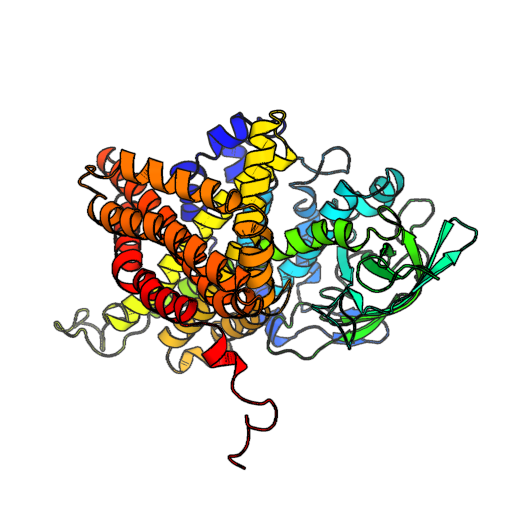ALA B CA 1
ATOM 721 C C . ALA A 1 97 ? 16.373 -4.027 2.165 1.00 27.61 95 ALA B C 1
ATOM 722 O O . ALA A 1 97 ? 15.963 -4.817 3.000 1.00 31.61 95 ALA B O 1
ATOM 724 N N . HIS A 1 98 ? 16.802 -2.809 2.491 1.00 25.69 96 HIS B N 1
ATOM 725 C CA . HIS A 1 98 ? 16.789 -2.297 3.886 1.00 23.81 96 HIS B CA 1
ATOM 726 C C . HIS A 1 98 ? 15.953 -1.005 3.926 1.00 24.92 96 HIS B C 1
ATOM 727 O O . HIS A 1 98 ? 15.719 -0.397 2.854 1.00 22.79 96 HIS B O 1
ATOM 734 N N . ASP A 1 99 ? 15.470 -0.666 5.114 1.00 25.83 97 ASP B N 1
ATOM 735 C CA . ASP A 1 99 ? 14.583 0.506 5.360 1.00 27.26 97 ASP B CA 1
ATOM 736 C C . ASP A 1 99 ? 15.225 1.808 4.882 1.00 25.95 97 ASP B C 1
ATOM 737 O O . ASP A 1 99 ? 16.332 2.120 5.303 1.00 23.92 97 ASP B O 1
ATOM 742 N N . VAL A 1 100 ? 14.460 2.593 4.124 1.00 27.46 98 VAL B N 1
ATOM 743 C CA . VAL A 1 100 ? 14.783 3.987 3.714 1.00 27.22 98 VAL B CA 1
ATOM 744 C C . VAL A 1 100 ? 15.214 4.818 4.931 1.00 24.94 98 VAL B C 1
ATOM 745 O O . VAL A 1 100 ? 16.205 5.554 4.790 1.00 27.82 98 VAL B O 1
ATOM 749 N N . GLU A 1 101 ? 14.581 4.616 6.085 1.00 26.27 99 GLU B N 1
ATOM 750 C CA . GLU A 1 101 ? 14.860 5.359 7.342 1.00 30.59 99 GLU B CA 1
ATOM 751 C C . GLU A 1 101 ? 16.349 5.225 7.702 1.00 32.97 99 GLU B C 1
ATOM 752 O O . GLU A 1 101 ? 16.933 6.186 8.231 1.00 30.67 99 GLU B O 1
ATOM 758 N N . HIS A 1 102 ? 16.995 4.094 7.386 1.00 29.06 100 HIS B N 1
ATOM 759 C CA . HIS A 1 102 ? 18.409 3.848 7.753 1.00 27.72 100 HIS B CA 1
ATOM 760 C C . HIS A 1 102 ? 19.367 3.889 6.559 1.00 28.66 100 HIS B C 1
ATOM 761 O O . HIS A 1 102 ? 20.497 3.375 6.706 1.00 26.62 100 HIS B O 1
ATOM 768 N N . GLY A 1 103 ? 18.979 4.536 5.464 1.00 25.57 101 GLY B N 1
ATOM 769 C CA . GLY A 1 103 ? 19.819 4.708 4.262 1.00 26.89 101 GLY B CA 1
ATOM 770 C C . GLY A 1 103 ? 19.576 3.630 3.222 1.00 22.76 101 GLY B C 1
ATOM 771 O O . GLY A 1 103 ? 20.345 3.565 2.269 1.00 24.81 101 GLY B O 1
ATOM 772 N N . GLY A 1 104 ? 18.554 2.812 3.421 1.00 23.64 102 GLY B N 1
ATOM 773 C CA . GLY A 1 104 ? 18.190 1.700 2.515 1.00 23.81 102 GLY B CA 1
ATOM 774 C C . GLY A 1 104 ? 17.452 2.134 1.264 1.00 26.11 102 GLY B C 1
ATOM 775 O O . GLY A 1 104 ? 16.996 3.297 1.180 1.00 25.64 102 GLY B O 1
ATOM 776 N N . GLN A 1 105 ? 17.323 1.241 0.290 1.00 24.73 103 GLN B N 1
ATOM 777 C CA . GLN A 1 105 ? 16.548 1.511 -0.947 1.00 21.51 103 GLN B CA 1
ATOM 778 C C . GLN A 1 105 ? 15.097 1.066 -0.773 1.00 23.02 103 GLN B C 1
ATOM 779 O O . GLN A 1 105 ? 14.295 1.423 -1.642 1.00 23.90 103 GLN B O 1
ATOM 785 N N . GLY A 1 106 ? 14.787 0.262 0.249 1.00 22.18 104 GLY B N 1
ATOM 786 C CA . GLY A 1 106 ? 13.413 -0.070 0.670 1.00 22.39 104 GLY B CA 1
ATOM 787 C C . GLY A 1 106 ? 12.752 -1.140 -0.177 1.00 24.09 104 GLY B C 1
ATOM 788 O O . GLY A 1 106 ? 11.520 -1.305 -0.082 1.00 24.53 104 GLY B O 1
ATOM 789 N N . LEU A 1 107 ? 13.509 -1.865 -0.995 1.00 23.15 105 LEU B N 1
ATOM 790 C CA . LEU A 1 107 ? 12.901 -2.913 -1.864 1.00 24.01 105 LEU B CA 1
ATOM 791 C C . LEU A 1 107 ? 12.634 -4.177 -1.049 1.00 21.67 105 LEU B C 1
ATOM 792 O O . LEU A 1 107 ? 13.190 -4.340 0.029 1.00 21.33 105 LEU B O 1
ATOM 797 N N . PRO A 1 108 ? 11.725 -5.073 -1.510 1.00 21.66 106 PRO B N 1
ATOM 798 C CA . PRO A 1 108 ? 11.345 -6.243 -0.724 1.00 19.89 106 PRO B CA 1
ATOM 799 C C . PRO A 1 108 ? 12.521 -7.205 -0.454 1.00 18.84 106 PRO B C 1
ATOM 800 O O . PRO A 1 108 ? 13.401 -7.340 -1.314 1.00 18.17 106 PRO B O 1
ATOM 804 N N . GLU A 1 109 ? 12.550 -7.764 0.751 1.00 19.71 107 GLU B N 1
ATOM 805 C CA . GLU A 1 109 ? 13.561 -8.783 1.152 1.00 20.06 107 GLU B CA 1
ATOM 806 C C . GLU A 1 109 ? 13.628 -9.886 0.084 1.00 19.57 107 GLU B C 1
ATOM 807 O O . GLU A 1 109 ? 14.743 -10.344 -0.221 1.00 19.24 107 GLU B O 1
ATOM 813 N N . SER A 1 110 ? 12.496 -10.280 -0.484 1.00 18.48 108 SER B N 1
ATOM 814 C CA . SER A 1 110 ? 12.453 -11.379 -1.484 1.00 18.73 108 SER B CA 1
ATOM 815 C C . SER A 1 110 ? 13.175 -10.997 -2.777 1.00 20.15 108 SER B C 1
ATOM 816 O O . SER A 1 110 ? 13.616 -11.897 -3.459 1.00 17.80 108 SER B O 1
ATOM 819 N N . LEU A 1 111 ? 13.289 -9.707 -3.117 1.00 18.99 109 LEU B N 1
ATOM 820 C CA . LEU A 1 111 ? 14.108 -9.258 -4.253 1.00 19.01 109 LEU B CA 1
ATOM 821 C C . LEU A 1 111 ? 15.585 -9.309 -3.853 1.00 18.50 109 LEU B C 1
ATOM 822 O O . LEU A 1 111 ? 16.409 -9.798 -4.662 1.00 20.30 109 LEU B O 1
ATOM 827 N N . GLY A 1 112 ? 15.927 -8.867 -2.636 1.00 18.39 110 GLY B N 1
ATOM 828 C CA . GLY A 1 112 ? 17.304 -9.028 -2.128 1.00 19.41 110 GLY B CA 1
ATOM 829 C C . GLY A 1 112 ? 17.705 -10.492 -2.192 1.00 19.40 110 GLY B C 1
ATOM 830 O O . GLY A 1 112 ? 18.876 -10.791 -2.518 1.00 19.56 110 GLY B O 1
ATOM 831 N N . LEU A 1 113 ? 16.784 -11.376 -1.851 1.00 17.01 111 LEU B N 1
ATOM 832 C CA . LEU A 1 113 ? 17.121 -12.824 -1.770 1.00 18.01 111 LEU B CA 1
ATOM 833 C C . LEU A 1 113 ? 17.492 -13.342 -3.161 1.00 18.40 111 LEU B C 1
ATOM 834 O O . LEU A 1 113 ? 18.364 -14.249 -3.263 1.00 17.60 111 LEU B O 1
ATOM 839 N N . ALA A 1 114 ? 16.892 -12.813 -4.232 1.00 16.85 112 ALA B N 1
ATOM 840 C CA . ALA A 1 114 ? 17.259 -13.239 -5.604 1.00 17.02 112 ALA B CA 1
ATOM 841 C C . ALA A 1 114 ? 18.689 -12.820 -5.944 1.00 17.41 112 ALA B C 1
ATOM 842 O O . ALA A 1 114 ? 19.381 -13.576 -6.640 1.00 18.05 112 ALA B O 1
ATOM 844 N N . ILE A 1 115 ? 19.133 -11.652 -5.493 1.00 17.19 113 ILE B N 1
ATOM 845 C CA . ILE A 1 115 ? 20.532 -11.219 -5.691 1.00 17.16 113 ILE B CA 1
ATOM 846 C C . ILE A 1 115 ? 21.397 -12.193 -4.898 1.00 16.29 113 ILE B C 1
ATOM 847 O O . ILE A 1 115 ? 22.385 -12.706 -5.446 1.00 16.02 113 ILE B O 1
ATOM 852 N N . SER A 1 116 ? 21.010 -12.461 -3.659 1.00 17.32 114 SER B N 1
ATOM 853 C CA . SER A 1 116 ? 21.759 -13.385 -2.775 1.00 15.70 114 SER B CA 1
ATOM 854 C C . SER A 1 116 ? 21.865 -14.769 -3.455 1.00 16.42 114 SER B C 1
ATOM 855 O O . SER A 1 116 ? 22.923 -15.422 -3.296 1.00 16.80 114 SER B O 1
ATOM 858 N N . GLU A 1 117 ? 20.826 -15.205 -4.164 1.00 17.74 115 GLU B N 1
ATOM 859 C CA . GLU A 1 117 ? 20.860 -16.550 -4.798 1.00 16.60 115 GLU B CA 1
ATOM 860 C C . GLU A 1 117 ? 22.019 -16.587 -5.794 1.00 15.99 115 GLU B C 1
ATOM 861 O O . GLU A 1 117 ? 22.801 -17.520 -5.754 1.00 15.74 115 GLU B O 1
ATOM 867 N N . MET A 1 118 ? 22.110 -15.555 -6.626 1.00 16.56 116 MET B N 1
ATOM 868 C CA . MET A 1 118 ? 23.140 -15.505 -7.673 1.00 16.35 116 MET B CA 1
ATOM 869 C C . MET A 1 118 ? 24.517 -15.292 -7.036 1.00 14.79 116 MET B C 1
ATOM 870 O O . MET A 1 118 ? 25.499 -15.901 -7.523 1.00 15.05 116 MET B O 1
ATOM 875 N N . VAL A 1 119 ? 24.613 -14.468 -5.989 1.00 15.47 117 VAL B N 1
ATOM 876 C CA . VAL A 1 119 ? 25.909 -14.251 -5.289 1.00 15.65 117 VAL B CA 1
ATOM 877 C C . VAL A 1 119 ? 26.413 -15.589 -4.727 1.00 15.71 117 VAL B C 1
ATOM 878 O O . VAL A 1 119 ? 27.605 -15.884 -4.910 1.00 14.83 117 VAL B O 1
ATOM 882 N N . GLY A 1 120 ? 25.529 -16.320 -4.058 1.00 16.35 118 GLY B N 1
ATOM 883 C CA . GLY A 1 120 ? 25.931 -17.592 -3.437 1.00 17.38 118 GLY B CA 1
ATOM 884 C C . GLY A 1 120 ? 26.409 -18.605 -4.477 1.00 16.56 118 GLY B C 1
ATOM 885 O O . GLY A 1 120 ? 27.308 -19.392 -4.152 1.00 16.18 118 GLY B O 1
ATOM 886 N N . GLN A 1 121 ? 25.821 -18.589 -5.667 1.00 15.02 119 GLN B N 1
ATOM 887 C CA . GLN A 1 121 ? 26.229 -19.503 -6.759 1.00 15.26 119 GLN B CA 1
ATOM 888 C C . GLN A 1 121 ? 27.581 -19.080 -7.340 1.00 15.82 119 GLN B C 1
ATOM 889 O O . GLN A 1 121 ? 28.416 -19.939 -7.562 1.00 16.80 119 GLN B O 1
ATOM 895 N N . ALA A 1 122 ? 27.757 -17.785 -7.554 1.00 15.99 120 ALA B N 1
ATOM 896 C CA . ALA A 1 122 ? 28.994 -17.296 -8.198 1.00 16.49 120 ALA B CA 1
ATOM 897 C C . ALA A 1 122 ? 30.206 -17.498 -7.291 1.00 14.58 120 ALA B C 1
ATOM 898 O O . ALA A 1 122 ? 31.248 -17.886 -7.782 1.00 15.89 120 ALA B O 1
ATOM 900 N N . ASN A 1 123 ? 30.041 -17.189 -6.015 1.00 15.16 121 ASN B N 1
ATOM 901 C CA . ASN A 1 123 ? 31.203 -17.253 -5.095 1.00 14.67 121 ASN B CA 1
ATOM 902 C C . ASN A 1 123 ? 30.690 -17.269 -3.653 1.00 15.63 121 ASN B C 1
ATOM 903 O O . ASN A 1 123 ? 30.606 -16.211 -3.042 1.00 15.85 121 ASN B O 1
ATOM 908 N N . TRP A 1 124 ? 30.389 -18.459 -3.151 1.00 15.75 122 TRP B N 1
ATOM 909 C CA . TRP A 1 124 ? 29.791 -18.556 -1.795 1.00 15.78 122 TRP B CA 1
ATOM 910 C C . TRP A 1 124 ? 30.693 -17.922 -0.727 1.00 15.24 122 TRP B C 1
ATOM 911 O O . TRP A 1 124 ? 30.191 -17.167 0.089 1.00 14.74 122 TRP B O 1
ATOM 922 N N . SER A 1 125 ? 31.977 -18.255 -0.751 1.00 14.62 123 SER B N 1
ATOM 923 C CA . SER A 1 125 ? 32.911 -17.730 0.278 1.00 15.32 123 SER B CA 1
ATOM 924 C C . SER A 1 125 ? 32.897 -16.194 0.286 1.00 14.75 123 SER B C 1
ATOM 925 O O . SER A 1 125 ? 32.867 -15.628 1.365 1.00 16.32 123 SER B O 1
ATOM 928 N N . TRP A 1 126 ? 32.913 -15.588 -0.896 1.00 14.08 124 TRP B N 1
ATOM 929 C CA . TRP A 1 126 ? 32.864 -14.109 -1.017 1.00 15.87 124 TRP B CA 1
ATOM 930 C C . TRP A 1 126 ? 31.521 -13.633 -0.465 1.00 16.58 124 TRP B C 1
ATOM 931 O O . TRP A 1 126 ? 31.497 -12.661 0.321 1.00 15.84 124 TRP B O 1
ATOM 942 N N . GLY A 1 127 ? 30.419 -14.301 -0.852 1.00 16.26 125 GLY B N 1
ATOM 943 C CA . GLY A 1 127 ? 29.063 -13.884 -0.492 1.00 15.04 125 GLY B CA 1
ATOM 944 C C . GLY A 1 127 ? 28.808 -13.909 1.005 1.00 16.32 125 GLY B C 1
ATOM 945 O O . GLY A 1 127 ? 27.897 -13.215 1.483 1.00 16.03 125 GLY B O 1
ATOM 946 N N . MET A 1 128 ? 29.564 -14.713 1.753 1.00 16.54 126 MET B N 1
ATOM 947 C CA . MET A 1 128 ? 29.398 -14.778 3.212 1.00 16.90 126 MET B CA 1
ATOM 948 C C . MET A 1 128 ? 29.649 -13.409 3.846 1.00 16.23 126 MET B C 1
ATOM 949 O O . MET A 1 128 ? 29.022 -13.138 4.874 1.00 17.69 126 MET B O 1
ATOM 954 N N . TYR A 1 129 ? 30.586 -12.619 3.314 1.00 16.63 127 TYR B N 1
ATOM 955 C CA . TYR A 1 129 ? 30.946 -11.312 3.931 1.00 16.74 127 TYR B CA 1
ATOM 956 C C . TYR A 1 129 ? 29.707 -10.414 3.937 1.00 16.13 127 TYR B C 1
ATOM 957 O O . TYR A 1 129 ? 29.248 -10.019 5.019 1.00 17.73 127 TYR B O 1
ATOM 966 N N . PRO A 1 130 ? 29.077 -10.054 2.785 1.00 15.62 128 PRO B N 1
ATOM 967 C CA . PRO A 1 130 ? 27.831 -9.297 2.849 1.00 17.15 128 PRO B CA 1
ATOM 968 C C . PRO A 1 130 ? 26.653 -10.068 3.448 1.00 18.15 128 PRO B C 1
ATOM 969 O O . PRO A 1 130 ? 25.784 -9.473 4.035 1.00 18.48 128 PRO B O 1
ATOM 973 N N . GLY A 1 131 ? 26.621 -11.397 3.294 1.00 17.82 129 GLY B N 1
ATOM 974 C CA . GLY A 1 131 ? 25.493 -12.182 3.799 1.00 17.08 129 GLY B CA 1
ATOM 975 C C . GLY A 1 131 ? 25.370 -12.149 5.310 1.00 15.95 129 GLY B C 1
ATOM 976 O O . GLY A 1 131 ? 24.266 -11.938 5.825 1.00 18.71 129 GLY B O 1
ATOM 977 N N . LEU A 1 132 ? 26.468 -12.363 6.026 1.00 16.44 130 LEU B N 1
ATOM 978 C CA . LEU A 1 132 ? 26.445 -12.266 7.505 1.00 17.38 130 LEU B CA 1
ATOM 979 C C . LEU A 1 132 ? 26.068 -10.829 7.894 1.00 18.80 130 LEU B C 1
ATOM 980 O O . LEU A 1 132 ? 25.339 -10.685 8.884 1.00 18.93 130 LEU B O 1
ATOM 985 N N . SER A 1 133 ? 26.522 -9.844 7.132 1.00 17.76 131 SER B N 1
ATOM 986 C CA . SER A 1 133 ? 26.218 -8.420 7.445 1.00 18.14 131 SER B CA 1
ATOM 987 C C . SER A 1 133 ? 24.700 -8.220 7.414 1.00 20.27 131 SER B C 1
ATOM 988 O O . SER A 1 133 ? 24.181 -7.501 8.271 1.00 20.50 131 SER B O 1
ATOM 991 N N . HIS A 1 134 ? 23.972 -8.863 6.486 1.00 20.61 132 HIS B N 1
ATOM 992 C CA . HIS A 1 134 ? 22.491 -8.773 6.399 1.00 21.94 132 HIS B CA 1
ATOM 993 C C . HIS A 1 134 ? 21.868 -9.313 7.688 1.00 20.55 132 HIS B C 1
ATOM 994 O O . HIS A 1 134 ? 20.875 -8.716 8.187 1.00 20.51 132 HIS B O 1
ATOM 1001 N N . GLY A 1 135 ? 22.372 -10.434 8.236 1.00 18.66 133 GLY B N 1
ATOM 1002 C CA . GLY A 1 135 ? 21.893 -10.967 9.519 1.00 18.79 133 GLY B CA 1
ATOM 1003 C C . GLY A 1 135 ? 22.085 -9.948 10.644 1.00 20.73 133 GLY B C 1
ATOM 1004 O O . GLY A 1 135 ? 21.196 -9.823 11.510 1.00 21.31 133 GLY B O 1
ATOM 1005 N N . ALA A 1 136 ? 23.226 -9.277 10.649 1.00 20.84 134 ALA B N 1
ATOM 1006 C CA . ALA A 1 136 ? 23.530 -8.278 11.695 1.00 20.35 134 ALA B CA 1
ATOM 1007 C C . ALA A 1 136 ? 22.531 -7.116 11.553 1.00 19.10 134 ALA B C 1
ATOM 1008 O O . ALA A 1 136 ? 21.997 -6.659 12.573 1.00 20.72 134 ALA B O 1
ATOM 1010 N N . MET A 1 137 ? 22.274 -6.696 10.327 1.00 19.28 135 MET B N 1
ATOM 1011 C CA . MET A 1 137 ? 21.281 -5.619 10.030 1.00 18.55 135 MET B CA 1
ATOM 1012 C C . MET A 1 137 ? 19.900 -6.012 10.542 1.00 20.87 135 MET B C 1
ATOM 1013 O O . MET A 1 137 ? 19.227 -5.190 11.259 1.00 19.55 135 MET B O 1
ATOM 1018 N N . ASN A 1 138 ? 19.462 -7.242 10.264 1.00 19.51 136 ASN B N 1
ATOM 1019 C CA . ASN A 1 138 ? 18.127 -7.708 10.681 1.00 21.14 136 ASN B CA 1
ATOM 1020 C C . ASN A 1 138 ? 18.031 -7.668 12.207 1.00 20.38 136 ASN B C 1
ATOM 1021 O O . ASN A 1 138 ? 16.944 -7.310 12.720 1.00 21.67 136 ASN B O 1
ATOM 1026 N N . THR A 1 139 ? 19.101 -8.031 12.909 1.00 19.51 137 THR B N 1
ATOM 1027 C CA . THR A 1 139 ? 19.154 -8.046 14.390 1.00 19.17 137 THR B CA 1
ATOM 1028 C C . THR A 1 139 ? 19.053 -6.579 14.885 1.00 19.23 137 THR B C 1
ATOM 1029 O O . THR A 1 139 ? 18.310 -6.331 15.836 1.00 21.17 137 THR B O 1
ATOM 1033 N N . LEU A 1 140 ? 19.830 -5.677 14.299 1.00 20.09 138 LEU B N 1
ATOM 1034 C CA . LEU A 1 140 ? 19.793 -4.249 14.761 1.00 21.33 138 LEU B CA 1
ATOM 1035 C C . LEU A 1 140 ? 18.422 -3.653 14.471 1.00 24.74 138 LEU B C 1
ATOM 1036 O O . LEU A 1 140 ? 17.934 -2.861 15.314 1.00 23.50 138 LEU B O 1
ATOM 1041 N N . HIS A 1 141 ? 17.840 -3.973 13.319 1.00 23.02 139 HIS B N 1
ATOM 1042 C CA . HIS A 1 141 ? 16.483 -3.489 12.950 1.00 25.70 139 HIS B CA 1
ATOM 1043 C C . HIS A 1 141 ? 15.455 -3.957 13.981 1.00 25.90 139 HIS B C 1
ATOM 1044 O O . HIS A 1 141 ? 14.666 -3.132 14.463 1.00 23.34 139 HIS B O 1
ATOM 1051 N N . ALA A 1 142 ? 15.477 -5.233 14.339 1.00 24.86 140 ALA B N 1
ATOM 1052 C CA . ALA A 1 142 ? 14.452 -5.795 15.242 1.00 23.52 140 ALA B CA 1
ATOM 1053 C C . ALA A 1 142 ? 14.659 -5.452 16.718 1.00 23.50 140 ALA B C 1
ATOM 1054 O O . ALA A 1 142 ? 13.656 -5.307 17.413 1.00 24.58 140 ALA B O 1
ATOM 1056 N N . HIS A 1 143 ? 15.900 -5.325 17.175 1.00 21.00 141 HIS B N 1
ATOM 1057 C CA . HIS A 1 143 ? 16.141 -5.192 18.635 1.00 22.48 141 HIS B CA 1
ATOM 1058 C C . HIS A 1 143 ? 16.962 -3.966 19.042 1.00 21.72 141 HIS B C 1
ATOM 1059 O O . HIS A 1 143 ? 17.064 -3.730 20.242 1.00 25.25 141 HIS B O 1
ATOM 1066 N N . GLY A 1 144 ? 17.531 -3.248 18.093 1.00 21.59 142 GLY B N 1
ATOM 1067 C CA . GLY A 1 144 ? 18.432 -2.114 18.405 1.00 21.20 142 GLY B CA 1
ATOM 1068 C C . GLY A 1 144 ? 17.632 -0.906 18.893 1.00 23.01 142 GLY B C 1
ATOM 1069 O O . GLY A 1 144 ? 16.453 -0.803 18.531 1.00 24.00 142 GLY B O 1
ATOM 1070 N N . THR A 1 145 ? 18.230 -0.105 19.776 1.00 24.38 143 THR B N 1
ATOM 1071 C CA . THR A 1 145 ? 17.721 1.247 20.137 1.00 24.31 143 THR B CA 1
ATOM 1072 C C . THR A 1 145 ? 17.868 2.160 18.917 1.00 23.45 143 THR B C 1
ATOM 1073 O O . THR A 1 145 ? 18.673 1.875 17.979 1.00 22.12 143 THR B O 1
ATOM 1077 N N . ALA A 1 146 ? 17.173 3.305 18.931 1.00 23.21 144 ALA B N 1
ATOM 1078 C CA . ALA A 1 146 ? 17.381 4.375 17.952 1.00 23.63 144 ALA B CA 1
ATOM 1079 C C . ALA A 1 146 ? 18.870 4.672 17.809 1.00 21.90 144 ALA B C 1
ATOM 1080 O O . ALA A 1 146 ? 19.333 4.829 16.658 1.00 22.89 144 ALA B O 1
ATOM 1082 N N . GLU A 1 147 ? 19.609 4.814 18.910 1.00 22.55 145 GLU B N 1
ATOM 1083 C CA . GLU A 1 147 ? 21.043 5.207 18.823 1.00 23.18 145 GLU B CA 1
ATOM 1084 C C . GLU A 1 147 ? 21.861 4.045 18.207 1.00 21.90 145 GLU B C 1
ATOM 1085 O O . GLU A 1 147 ? 22.753 4.284 17.344 1.00 22.36 145 GLU B O 1
ATOM 1091 N N . GLN A 1 148 ? 21.577 2.818 18.603 1.00 20.93 146 GLN B N 1
ATOM 1092 C CA . GLN A 1 148 ? 22.315 1.663 18.022 1.00 22.33 146 GLN B CA 1
ATOM 1093 C C . GLN A 1 148 ? 22.062 1.597 16.507 1.00 22.19 146 GLN B C 1
ATOM 1094 O O . GLN A 1 148 ? 22.984 1.276 15.765 1.00 21.35 146 GLN B O 1
ATOM 1100 N N . GLN A 1 149 ? 20.848 1.918 16.090 1.00 20.61 147 GLN B N 1
ATOM 1101 C CA . GLN A 1 149 ? 20.502 1.942 14.650 1.00 21.69 147 GLN B CA 1
ATOM 1102 C C . GLN A 1 149 ? 21.204 3.108 13.963 1.00 23.11 147 GLN B C 1
ATOM 1103 O O . GLN A 1 149 ? 21.747 2.929 12.885 1.00 22.04 147 GLN B O 1
ATOM 1109 N N . ALA A 1 150 ? 21.188 4.313 14.549 1.00 25.22 148 ALA B N 1
ATOM 1110 C CA . ALA A 1 150 ? 21.834 5.469 13.899 1.00 24.80 148 ALA B CA 1
ATOM 1111 C C . ALA A 1 150 ? 23.334 5.221 13.740 1.00 21.91 148 ALA B C 1
ATOM 1112 O O . ALA A 1 150 ? 23.900 5.597 12.727 1.00 23.94 148 ALA B O 1
ATOM 1114 N N . THR A 1 151 ? 23.971 4.624 14.741 1.00 22.70 149 THR B N 1
ATOM 1115 C CA . THR A 1 151 ? 25.433 4.396 14.785 1.00 21.47 149 THR B CA 1
ATOM 1116 C C . THR A 1 151 ? 25.836 3.184 13.921 1.00 21.00 149 THR B C 1
ATOM 1117 O O . THR A 1 151 ? 26.718 3.347 13.054 1.00 20.55 149 THR B O 1
ATOM 1121 N N . TYR A 1 152 ? 25.210 2.032 14.138 1.00 22.39 150 TYR B N 1
ATOM 1122 C CA . TYR A 1 152 ? 25.702 0.739 13.580 1.00 21.64 150 TYR B CA 1
ATOM 1123 C C . TYR A 1 152 ? 24.878 0.342 12.355 1.00 22.06 150 TYR B C 1
ATOM 1124 O O . TYR A 1 152 ? 25.471 -0.024 11.343 1.00 22.09 150 TYR B O 1
ATOM 1133 N N . LEU A 1 153 ? 23.559 0.412 12.427 1.00 21.74 151 LEU B N 1
ATOM 1134 C CA . LEU A 1 153 ? 22.713 -0.053 11.292 1.00 22.06 151 LEU B CA 1
ATOM 1135 C C . LEU A 1 153 ? 22.974 0.792 10.048 1.00 22.19 151 LEU B C 1
ATOM 1136 O O . LEU A 1 153 ? 23.110 0.223 8.972 1.00 19.95 151 LEU B O 1
ATOM 1141 N N . THR A 1 154 ? 23.071 2.123 10.139 1.00 22.32 152 THR B N 1
ATOM 1142 C CA . THR A 1 154 ? 23.327 2.938 8.920 1.00 22.08 152 THR B CA 1
ATOM 1143 C C . THR A 1 154 ? 24.632 2.517 8.229 1.00 20.94 152 THR B C 1
ATOM 1144 O O . THR A 1 154 ? 24.708 2.511 6.998 1.00 21.37 152 THR B O 1
ATOM 1148 N N . LYS A 1 155 ? 25.660 2.194 9.005 1.00 19.92 153 LYS B N 1
ATOM 1149 C CA A LYS A 1 155 ? 26.995 1.853 8.473 0.50 21.04 153 LYS B CA 1
ATOM 1150 C CA B LYS A 1 155 ? 26.999 1.847 8.482 0.50 20.89 153 LYS B CA 1
ATOM 1151 C C . LYS A 1 155 ? 26.932 0.464 7.820 1.00 20.15 153 LYS B C 1
ATOM 1152 O O . LYS A 1 155 ? 27.577 0.312 6.810 1.00 23.41 153 LYS B O 1
ATOM 1163 N N . LEU A 1 156 ? 26.167 -0.465 8.399 1.00 21.90 154 LEU B N 1
ATOM 1164 C CA . LEU A 1 156 ? 25.994 -1.838 7.811 1.00 21.08 154 LEU B CA 1
ATOM 1165 C C . LEU A 1 156 ? 25.181 -1.701 6.517 1.00 20.52 154 LEU B C 1
ATOM 1166 O O . LEU A 1 156 ? 25.572 -2.277 5.495 1.00 20.69 154 LEU B O 1
ATOM 1171 N N . VAL A 1 157 ? 24.139 -0.874 6.508 1.00 19.86 155 VAL B N 1
ATOM 1172 C CA . VAL A 1 157 ? 23.255 -0.706 5.316 1.00 20.91 155 VAL B CA 1
ATOM 1173 C C . VAL A 1 157 ? 24.029 -0.135 4.129 1.00 21.96 155 VAL B C 1
ATOM 1174 O O . VAL A 1 157 ? 23.772 -0.562 2.993 1.00 23.47 155 VAL B O 1
ATOM 1178 N N . SER A 1 158 ? 24.973 0.780 4.352 1.00 22.45 156 SER B N 1
ATOM 1179 C CA . SER A 1 158 ? 25.818 1.378 3.291 1.00 25.29 156 SER B CA 1
ATOM 1180 C C . SER A 1 158 ? 26.854 0.362 2.797 1.00 26.30 156 SER B C 1
ATOM 1181 O O . SER A 1 158 ? 27.394 0.565 1.687 1.00 26.29 156 SER B O 1
ATOM 1184 N N . GLY A 1 159 ? 27.160 -0.649 3.615 1.00 24.76 157 GLY B N 1
ATOM 1185 C CA . GLY A 1 159 ? 28.201 -1.641 3.318 1.00 24.59 157 GLY B CA 1
ATOM 1186 C C . GLY A 1 159 ? 29.566 -1.185 3.785 1.00 26.00 157 GLY B C 1
ATOM 1187 O O . GLY A 1 159 ? 30.510 -1.964 3.666 1.00 24.82 157 GLY B O 1
ATOM 1188 N N . GLU A 1 160 ? 29.669 0.030 4.346 1.00 25.14 158 GLU B N 1
ATOM 1189 C CA . GLU A 1 160 ? 30.949 0.574 4.852 1.00 26.37 158 GLU B CA 1
ATOM 1190 C C . GLU A 1 160 ? 31.513 -0.315 5.963 1.00 21.60 158 GLU B C 1
ATOM 1191 O O . GLU A 1 160 ? 32.744 -0.442 6.009 1.00 19.93 158 GLU B O 1
ATOM 1197 N N . TRP A 1 161 ? 30.653 -0.794 6.862 1.00 20.53 159 TRP B N 1
ATOM 1198 C CA . TRP A 1 161 ? 30.976 -1.754 7.950 1.00 20.65 159 TRP B CA 1
ATOM 1199 C C . TRP A 1 161 ? 30.316 -3.103 7.660 1.00 20.94 159 TRP B C 1
ATOM 1200 O O . TRP A 1 161 ? 29.214 -3.123 7.082 1.00 20.66 159 TRP B O 1
ATOM 1211 N N . THR A 1 162 ? 30.935 -4.191 8.114 1.00 19.62 160 THR B N 1
ATOM 1212 C CA . THR A 1 162 ? 30.351 -5.538 7.973 1.00 17.90 160 THR B CA 1
ATOM 1213 C C . THR A 1 162 ? 29.951 -6.027 9.352 1.00 18.62 160 THR B C 1
ATOM 1214 O O . THR A 1 162 ? 30.325 -5.352 10.342 1.00 20.03 160 THR B O 1
ATOM 1218 N N . GLY A 1 163 ? 29.233 -7.156 9.429 1.00 17.11 161 GLY B N 1
ATOM 1219 C CA . GLY A 1 163 ? 28.736 -7.687 10.696 1.00 16.94 161 GLY B CA 1
ATOM 1220 C C . GLY A 1 163 ? 28.961 -9.177 10.842 1.00 17.30 161 GLY B C 1
ATOM 1221 O O . GLY A 1 163 ? 28.983 -9.889 9.832 1.00 20.17 161 GLY B O 1
ATOM 1222 N N . THR A 1 164 ? 29.056 -9.651 12.060 1.00 17.76 162 THR B N 1
ATOM 1223 C CA . THR A 1 164 ? 29.356 -11.084 12.335 1.00 18.54 162 THR B CA 1
ATOM 1224 C C . THR A 1 164 ? 28.430 -11.567 13.428 1.00 18.83 162 THR B C 1
ATOM 1225 O O . THR A 1 164 ? 27.874 -10.714 14.194 1.00 20.00 162 THR B O 1
ATOM 1229 N N . MET A 1 165 ? 28.262 -12.880 13.529 1.00 17.42 163 MET B N 1
ATOM 1230 C CA . MET A 1 165 ? 27.514 -13.494 14.638 1.00 19.93 163 MET B CA 1
ATOM 1231 C C . MET A 1 165 ? 28.514 -14.317 15.462 1.00 22.67 163 MET B C 1
ATOM 1232 O O . MET A 1 165 ? 29.180 -15.245 14.905 1.00 21.43 163 MET B O 1
ATOM 1237 N N . CYS A 1 166 ? 28.661 -13.981 16.748 1.00 20.75 164 CYS B N 1
ATOM 1238 C CA . CYS A 1 166 ? 29.689 -14.576 17.638 1.00 20.39 164 CYS B CA 1
ATOM 1239 C C . CYS A 1 166 ? 28.988 -15.371 18.728 1.00 23.50 164 CYS B C 1
ATOM 1240 O O . CYS A 1 166 ? 28.553 -14.769 19.763 1.00 22.28 164 CYS B O 1
ATOM 1243 N N . LEU A 1 167 ? 28.866 -16.689 18.533 1.00 21.96 165 LEU B N 1
ATOM 1244 C CA . LEU A 1 167 ? 28.141 -17.576 19.463 1.00 22.13 165 LEU B CA 1
ATOM 1245 C C . LEU A 1 167 ? 29.118 -18.620 20.011 1.00 22.05 165 LEU B C 1
ATOM 1246 O O . LEU A 1 167 ? 29.281 -18.720 21.245 1.00 23.30 165 LEU B O 1
ATOM 1251 N N . THR A 1 168 ? 29.752 -19.357 19.099 1.00 23.51 166 THR B N 1
ATOM 1252 C CA . THR A 1 168 ? 30.470 -20.626 19.363 1.00 22.55 166 THR B CA 1
ATOM 1253 C C . THR A 1 168 ? 31.710 -20.397 20.235 1.00 22.51 166 THR B C 1
ATOM 1254 O O . THR A 1 168 ? 32.423 -19.416 20.012 1.00 20.92 166 THR B O 1
ATOM 1258 N N . GLU A 1 169 ? 31.923 -21.279 21.210 1.00 21.58 167 GLU B N 1
ATOM 1259 C CA . GLU A 1 169 ? 33.147 -21.358 22.031 1.00 22.15 167 GLU B CA 1
ATOM 1260 C C . GLU A 1 169 ? 33.692 -22.767 21.868 1.00 25.55 167 GLU B C 1
ATOM 1261 O O . GLU A 1 169 ? 33.015 -23.641 21.325 1.00 26.58 167 GLU B O 1
ATOM 1267 N N . PRO A 1 170 ? 34.946 -22.999 22.274 1.00 24.61 168 PRO B N 1
ATOM 1268 C CA . PRO A 1 170 ? 35.565 -24.310 22.089 1.00 28.13 168 PRO B CA 1
ATOM 1269 C C . PRO A 1 170 ? 34.704 -25.498 22.551 1.00 30.10 168 PRO B C 1
ATOM 1270 O O . PRO A 1 170 ? 34.651 -26.521 21.858 1.00 29.49 168 PRO B O 1
ATOM 1274 N N . HIS A 1 171 ? 34.016 -25.340 23.683 1.00 30.98 169 HIS B N 1
ATOM 1275 C CA . HIS A 1 171 ? 33.216 -26.423 24.314 1.00 30.77 169 HIS B CA 1
ATOM 1276 C C . HIS A 1 171 ? 31.746 -26.394 23.880 1.00 30.79 169 HIS B C 1
ATOM 1277 O O . HIS A 1 171 ? 31.007 -27.308 24.319 1.00 28.95 169 HIS B O 1
ATOM 1284 N N . CYS A 1 172 ? 31.296 -25.415 23.079 1.00 29.49 170 CYS B N 1
ATOM 1285 C CA . CYS A 1 172 ? 29.850 -25.350 22.755 1.00 30.69 170 CYS B CA 1
ATOM 1286 C C . CYS A 1 172 ? 29.568 -24.647 21.422 1.00 32.04 170 CYS B C 1
ATOM 1287 O O . CYS A 1 172 ? 30.005 -23.484 21.216 1.00 28.36 170 CYS B O 1
ATOM 1290 N N . GLY A 1 173 ? 28.787 -25.331 20.583 1.00 30.45 171 GLY B N 1
ATOM 1291 C CA . GLY A 1 173 ? 28.206 -24.815 19.334 1.00 28.70 171 GLY B CA 1
ATOM 1292 C C . GLY A 1 173 ? 26.697 -24.895 19.419 1.00 30.79 171 GLY B C 1
ATOM 1293 O O . GLY A 1 173 ? 26.026 -23.840 19.514 1.00 27.76 171 GLY B O 1
ATOM 1294 N N . THR A 1 174 ? 26.177 -26.115 19.488 1.00 30.76 172 THR B N 1
ATOM 1295 C CA . THR A 1 174 ? 24.714 -26.303 19.626 1.00 28.85 172 THR B CA 1
ATOM 1296 C C . THR A 1 174 ? 24.258 -25.876 21.025 1.00 31.27 172 THR B C 1
ATOM 1297 O O . THR A 1 174 ? 23.196 -25.258 21.122 1.00 31.44 172 THR B O 1
ATOM 1301 N N . ASP A 1 175 ? 25.043 -26.189 22.055 1.00 29.79 173 ASP B N 1
ATOM 1302 C CA . ASP A 1 175 ? 24.606 -25.946 23.457 1.00 30.55 173 ASP B CA 1
ATOM 1303 C C . ASP A 1 175 ? 24.990 -24.540 23.913 1.00 27.82 173 ASP B C 1
ATOM 1304 O O . ASP A 1 175 ? 25.924 -24.417 24.709 1.00 32.10 173 ASP B O 1
ATOM 1309 N N . LEU A 1 176 ? 24.253 -23.539 23.449 1.00 28.37 174 LEU B N 1
ATOM 1310 C CA . LEU A 1 176 ? 24.592 -22.133 23.784 1.00 30.00 174 LEU B CA 1
ATOM 1311 C C . LEU A 1 176 ? 24.450 -21.903 25.298 1.00 30.95 174 LEU B C 1
ATOM 1312 O O . LEU A 1 176 ? 25.110 -21.003 25.810 1.00 30.49 174 LEU B O 1
ATOM 1317 N N . GLY A 1 177 ? 23.631 -22.707 25.966 1.00 31.25 175 GLY B N 1
ATOM 1318 C CA . GLY A 1 177 ? 23.409 -22.505 27.409 1.00 32.91 175 GLY B CA 1
ATOM 1319 C C . GLY A 1 177 ? 24.675 -22.697 28.225 1.00 31.73 175 GLY B C 1
ATOM 1320 O O . GLY A 1 177 ? 24.695 -22.263 29.377 1.00 34.05 175 GLY B O 1
ATOM 1321 N N . MET A 1 178 ? 25.688 -23.336 27.652 1.00 30.85 176 MET B N 1
ATOM 1322 C CA . MET A 1 178 ? 27.001 -23.541 28.329 1.00 28.75 176 MET B CA 1
ATOM 1323 C C . MET A 1 178 ? 28.005 -22.408 28.035 1.00 27.44 176 MET B C 1
ATOM 1324 O O . MET A 1 178 ? 29.154 -22.535 28.531 1.00 27.00 176 MET B O 1
ATOM 1329 N N . LEU A 1 179 ? 27.684 -21.369 27.243 1.00 28.02 177 LEU B N 1
ATOM 1330 C CA . LEU A 1 179 ? 28.733 -20.367 26.888 1.00 28.86 177 LEU B CA 1
ATOM 1331 C C . LEU A 1 179 ? 29.198 -19.643 28.156 1.00 25.72 177 LEU B C 1
ATOM 1332 O O . LEU A 1 179 ? 28.393 -19.482 29.082 1.00 27.22 177 LEU B O 1
ATOM 1337 N N . ARG A 1 180 ? 30.465 -19.257 28.179 1.00 26.35 178 ARG B N 1
ATOM 1338 C CA . ARG A 1 180 ? 31.115 -18.670 29.382 1.00 28.23 178 ARG B CA 1
ATOM 1339 C C . ARG A 1 180 ? 31.618 -17.250 29.120 1.00 27.34 178 ARG B C 1
ATOM 1340 O O . ARG A 1 180 ? 32.072 -16.623 30.094 1.00 24.86 178 ARG B O 1
ATOM 1348 N N . THR A 1 181 ? 31.621 -16.767 27.875 1.00 24.18 179 THR B N 1
ATOM 1349 C CA . THR A 1 181 ? 32.029 -15.364 27.583 1.00 22.97 179 THR B CA 1
ATOM 1350 C C . THR A 1 181 ? 31.240 -14.464 28.526 1.00 23.41 179 THR B C 1
ATOM 1351 O O . THR A 1 181 ? 30.001 -14.655 28.644 1.00 22.14 179 THR B O 1
ATOM 1355 N N . LYS A 1 182 ? 31.931 -13.516 29.180 1.00 23.62 180 LYS B N 1
ATOM 1356 C CA . LYS A 1 182 ? 31.318 -12.687 30.252 1.00 26.98 180 LYS B CA 1
ATOM 1357 C C . LYS A 1 182 ? 31.177 -11.249 29.779 1.00 23.19 180 LYS B C 1
ATOM 1358 O O . LYS A 1 182 ? 32.013 -10.810 29.037 1.00 26.49 180 LYS B O 1
ATOM 1364 N N . ALA A 1 183 ? 30.101 -10.586 30.194 1.00 25.73 181 ALA B N 1
ATOM 1365 C CA . ALA A 1 183 ? 29.871 -9.136 29.984 1.00 24.07 181 ALA B CA 1
ATOM 1366 C C . ALA A 1 183 ? 29.800 -8.470 31.376 1.00 26.94 181 ALA B C 1
ATOM 1367 O O . ALA A 1 183 ? 28.836 -8.732 32.109 1.00 26.52 181 ALA B O 1
ATOM 1369 N N . GLU A 1 184 ? 30.820 -7.695 31.726 1.00 27.45 182 GLU B N 1
ATOM 1370 C CA . GLU A 1 184 ? 30.931 -7.020 33.049 1.00 28.50 182 GLU B CA 1
ATOM 1371 C C . GLU A 1 184 ? 30.376 -5.602 32.904 1.00 25.80 182 GLU B C 1
ATOM 1372 O O . GLU A 1 184 ? 30.921 -4.836 32.128 1.00 23.82 182 GLU B O 1
ATOM 1378 N N . PRO A 1 185 ? 29.284 -5.239 33.610 1.00 27.00 183 PRO B N 1
ATOM 1379 C CA . PRO A 1 185 ? 28.696 -3.901 33.503 1.00 27.38 183 PRO B CA 1
ATOM 1380 C C . PRO A 1 185 ? 29.663 -2.824 34.004 1.00 26.65 183 PRO B C 1
ATOM 1381 O O . PRO A 1 185 ? 30.347 -3.044 34.997 1.00 24.68 183 PRO B O 1
ATOM 1385 N N . GLN A 1 186 ? 29.735 -1.728 33.248 1.00 27.04 184 GLN B N 1
ATOM 1386 C CA . GLN A 1 186 ? 30.568 -0.536 33.527 1.00 26.08 184 GLN B CA 1
ATOM 1387 C C . GLN A 1 186 ? 29.633 0.574 34.008 1.00 25.12 184 GLN B C 1
ATOM 1388 O O . GLN A 1 186 ? 28.423 0.570 33.676 1.00 24.42 184 GLN B O 1
ATOM 1394 N N . ALA A 1 187 ? 30.177 1.529 34.759 1.00 25.28 185 ALA B N 1
ATOM 1395 C CA . ALA A 1 187 ? 29.374 2.658 35.270 1.00 26.81 185 ALA B CA 1
ATOM 1396 C C . ALA A 1 187 ? 28.735 3.425 34.104 1.00 22.36 185 ALA B C 1
ATOM 1397 O O . ALA A 1 187 ? 27.622 3.959 34.283 1.00 23.43 185 ALA B O 1
ATOM 1399 N N . ASP A 1 188 ? 29.408 3.519 32.953 1.00 23.23 186 ASP B N 1
ATOM 1400 C CA . ASP A 1 188 ? 28.918 4.331 31.809 1.00 23.79 186 ASP B CA 1
ATOM 1401 C C . ASP A 1 188 ? 27.775 3.630 31.071 1.00 24.24 186 ASP B C 1
ATOM 1402 O O . ASP A 1 188 ? 27.356 4.180 30.061 1.00 23.76 186 ASP B O 1
ATOM 1407 N N . GLY A 1 189 ? 27.292 2.471 31.544 1.00 25.54 187 GLY B N 1
ATOM 1408 C CA . GLY A 1 189 ? 26.150 1.768 30.940 1.00 24.36 187 GLY B CA 1
ATOM 1409 C C . GLY A 1 189 ? 26.592 0.769 29.858 1.00 25.91 187 GLY B C 1
ATOM 1410 O O . GLY A 1 189 ? 25.709 0.058 29.316 1.00 25.84 187 GLY B O 1
ATOM 1411 N N . SER A 1 190 ? 27.880 0.749 29.533 1.00 24.84 188 SER B N 1
ATOM 1412 C CA . SER A 1 190 ? 28.483 -0.224 28.586 1.00 24.77 188 SER B CA 1
ATOM 1413 C C . SER A 1 190 ? 28.883 -1.475 29.362 1.00 26.06 188 SER B C 1
ATOM 1414 O O . SER A 1 190 ? 28.712 -1.527 30.594 1.00 25.30 188 SER B O 1
ATOM 1417 N N . TYR A 1 191 ? 29.427 -2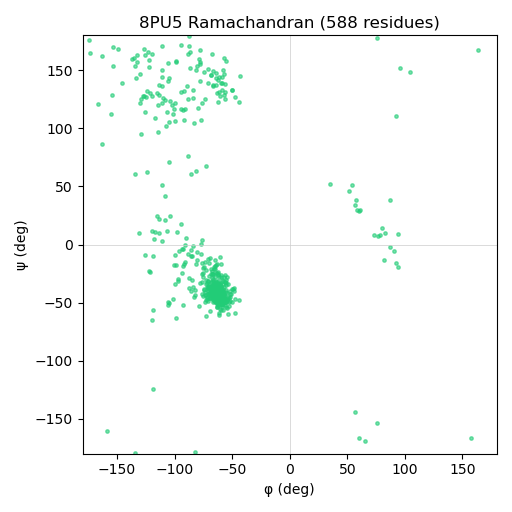.461 28.652 1.00 23.24 189 TYR B N 1
ATOM 1418 C CA . TYR A 1 191 ? 29.865 -3.750 29.243 1.00 23.15 189 TYR B CA 1
ATOM 1419 C C . TYR A 1 191 ? 31.277 -3.999 28.752 1.00 24.26 189 TYR B C 1
ATOM 1420 O O . TYR A 1 191 ? 31.637 -3.547 27.621 1.00 25.58 189 TYR B O 1
ATOM 1429 N N . LYS A 1 192 ? 32.091 -4.633 29.583 1.00 25.47 190 LYS B N 1
ATOM 1430 C CA . LYS A 1 192 ? 33.414 -5.122 29.128 1.00 25.38 190 LYS B CA 1
ATOM 1431 C C . LYS A 1 192 ? 33.277 -6.635 28.890 1.00 24.93 190 LYS B C 1
ATOM 1432 O O . LYS A 1 192 ? 32.907 -7.378 29.820 1.00 24.31 190 LYS B O 1
ATOM 1438 N N . VAL A 1 193 ? 33.531 -7.041 27.653 1.00 23.74 191 VAL B N 1
ATOM 1439 C CA . VAL A 1 193 ? 33.235 -8.420 27.176 1.00 22.21 191 VAL B CA 1
ATOM 1440 C C . VAL A 1 193 ? 34.563 -9.172 27.109 1.00 20.11 191 VAL B C 1
ATOM 1441 O O . VAL A 1 193 ? 35.506 -8.728 26.434 1.00 23.74 191 VAL B O 1
ATOM 1445 N N . THR A 1 194 ? 34.638 -10.292 27.810 1.00 22.79 192 THR B N 1
ATOM 1446 C CA . THR A 1 194 ? 35.869 -11.110 27.920 1.00 23.16 192 THR B CA 1
ATOM 1447 C C . THR A 1 194 ? 35.531 -12.578 27.614 1.00 21.76 192 THR B C 1
ATOM 1448 O O . THR A 1 194 ? 34.685 -13.182 28.310 1.00 21.86 192 THR B O 1
ATOM 1452 N N . GLY A 1 195 ? 36.204 -13.116 26.602 1.00 23.67 193 GLY B N 1
ATOM 1453 C CA . GLY A 1 195 ? 36.056 -14.538 26.247 1.00 24.44 193 GLY B CA 1
ATOM 1454 C C . GLY A 1 195 ? 36.597 -14.810 24.866 1.00 25.28 193 GLY B C 1
ATOM 1455 O O . GLY A 1 195 ? 36.895 -13.875 24.133 1.00 23.77 193 GLY B O 1
ATOM 1456 N N . THR A 1 196 ? 36.761 -16.088 24.542 1.00 22.66 194 THR B N 1
ATOM 1457 C CA . THR A 1 196 ? 37.245 -16.522 23.216 1.00 23.15 194 THR B CA 1
ATOM 1458 C C . THR A 1 196 ? 36.049 -17.144 22.476 1.00 22.30 194 THR B C 1
ATOM 1459 O O . THR A 1 196 ? 35.410 -18.052 23.022 1.00 21.07 194 THR B O 1
ATOM 1463 N N . LYS A 1 197 ? 35.755 -16.626 21.285 1.00 20.34 195 LYS B N 1
ATOM 1464 C CA . LYS A 1 197 ? 34.763 -17.203 20.355 1.00 20.91 195 LYS B CA 1
ATOM 1465 C C . LYS A 1 197 ? 35.555 -17.894 19.241 1.00 18.93 195 LYS B C 1
ATOM 1466 O O . LYS A 1 197 ? 36.652 -17.426 18.873 1.00 20.80 195 LYS B O 1
ATOM 1472 N N . ILE A 1 198 ? 35.061 -19.021 18.760 1.00 19.15 196 ILE B N 1
ATOM 1473 C CA . ILE A 1 198 ? 35.723 -19.731 17.633 1.00 19.36 196 ILE B CA 1
ATOM 1474 C C . ILE A 1 198 ? 34.762 -19.826 16.455 1.00 18.98 196 ILE B C 1
ATOM 1475 O O . ILE A 1 198 ? 33.553 -19.634 16.639 1.00 20.86 196 ILE B O 1
ATOM 1480 N N . PHE A 1 199 ? 35.330 -20.137 15.292 1.00 19.79 197 PHE B N 1
ATOM 1481 C CA . PHE A 1 199 ? 34.585 -20.379 14.035 1.00 19.61 197 PHE B CA 1
ATOM 1482 C C . PHE A 1 199 ? 33.752 -19.136 13.708 1.00 18.64 197 PHE B C 1
ATOM 1483 O O . PHE A 1 199 ? 32.584 -19.249 13.307 1.00 19.70 197 PHE B O 1
ATOM 1491 N N . ILE A 1 200 ? 34.315 -17.951 13.958 1.00 18.23 198 ILE B N 1
ATOM 1492 C CA . ILE A 1 200 ? 33.626 -16.682 13.602 1.00 17.70 198 ILE B CA 1
ATOM 1493 C C . ILE A 1 200 ? 33.906 -16.408 12.143 1.00 16.79 198 ILE B C 1
ATOM 1494 O O . ILE A 1 200 ? 35.028 -15.985 11.777 1.00 16.94 198 ILE B O 1
ATOM 1499 N N . SER A 1 201 ? 32.880 -16.654 11.323 1.00 17.20 199 SER B N 1
ATOM 1500 C CA . SER A 1 201 ? 32.955 -16.362 9.879 1.00 16.85 199 SER B CA 1
ATOM 1501 C C . SER A 1 201 ? 33.130 -14.849 9.696 1.00 16.47 199 SER B C 1
ATOM 1502 O O . SER A 1 201 ? 32.355 -14.119 10.321 1.00 17.23 199 SER B O 1
ATOM 1505 N N . ALA A 1 202 ? 34.107 -14.414 8.898 1.00 17.37 200 ALA B N 1
ATOM 1506 C CA . ALA A 1 202 ? 34.361 -12.982 8.611 1.00 17.09 200 ALA B CA 1
ATOM 1507 C C . ALA A 1 202 ? 34.680 -12.224 9.912 1.00 18.50 200 ALA B C 1
ATOM 1508 O O . ALA A 1 202 ? 34.492 -10.976 9.941 1.00 18.25 200 ALA B O 1
ATOM 1510 N N . GLY A 1 203 ? 35.255 -12.893 10.907 1.00 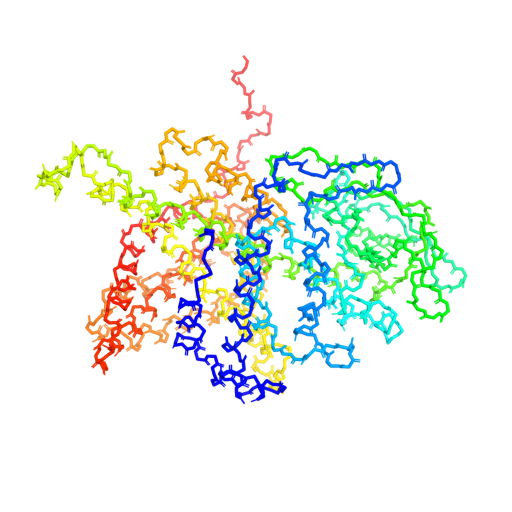18.37 201 GLY B N 1
ATOM 1511 C CA . GLY A 1 203 ? 35.604 -12.251 12.196 1.00 19.32 201 GLY B CA 1
ATOM 1512 C C . GLY A 1 203 ? 36.621 -11.136 12.005 1.00 19.91 201 GLY B C 1
ATOM 1513 O O . GLY A 1 203 ? 36.524 -10.120 12.699 1.00 21.92 201 GLY B O 1
ATOM 1514 N N . GLU A 1 204 ? 37.559 -11.310 11.101 1.00 18.40 202 GLU B N 1
ATOM 1515 C CA . GLU A 1 204 ? 38.639 -10.337 10.802 1.00 19.10 202 GLU B CA 1
ATOM 1516 C C . GLU A 1 204 ? 38.915 -10.432 9.306 1.00 19.46 202 GLU B C 1
ATOM 1517 O O . GLU A 1 204 ? 38.928 -11.587 8.750 1.00 20.60 202 GLU B O 1
ATOM 1523 N N . HIS A 1 205 ? 39.118 -9.302 8.646 1.00 17.86 203 HIS B N 1
ATOM 1524 C CA . HIS A 1 205 ? 39.408 -9.263 7.199 1.00 18.27 203 HIS B CA 1
ATOM 1525 C C . HIS A 1 205 ? 39.729 -7.822 6.824 1.00 19.47 203 HIS B C 1
ATOM 1526 O O . HIS A 1 205 ? 39.637 -6.947 7.706 1.00 21.28 203 HIS B O 1
ATOM 1533 N N . ASP A 1 206 ? 40.092 -7.625 5.575 1.00 18.51 204 ASP B N 1
ATOM 1534 C CA . ASP A 1 206 ? 40.664 -6.344 5.087 1.00 20.83 204 ASP B CA 1
ATOM 1535 C C . ASP A 1 206 ? 39.719 -5.659 4.099 1.00 22.77 204 ASP B C 1
ATOM 1536 O O . ASP A 1 206 ? 40.224 -4.881 3.297 1.00 23.54 204 ASP B O 1
ATOM 1541 N N . MET A 1 207 ? 38.430 -5.968 4.119 1.00 20.09 205 MET B N 1
ATOM 1542 C CA . MET A 1 207 ? 37.492 -5.557 3.049 1.00 22.76 205 MET B CA 1
ATOM 1543 C C . MET A 1 207 ? 36.693 -4.299 3.426 1.00 22.88 205 MET B C 1
ATOM 1544 O O . MET A 1 207 ? 36.133 -3.717 2.500 1.00 23.36 205 MET B O 1
ATOM 1549 N N . ALA A 1 208 ? 36.618 -3.912 4.706 1.00 22.16 206 ALA B N 1
ATOM 1550 C CA . ALA A 1 208 ? 35.692 -2.849 5.168 1.00 23.13 206 ALA B CA 1
ATOM 1551 C C . ALA A 1 208 ? 36.402 -1.857 6.103 1.00 23.73 206 ALA B C 1
ATOM 1552 O O . ALA A 1 208 ? 37.573 -1.994 6.364 1.00 23.67 206 ALA B O 1
ATOM 1554 N N . ASP A 1 209 ? 35.665 -0.871 6.590 1.00 24.48 207 ASP B N 1
ATOM 1555 C CA . ASP A 1 209 ? 36.207 0.192 7.477 1.00 25.06 207 ASP B CA 1
ATOM 1556 C C . ASP A 1 209 ? 36.036 -0.182 8.948 1.00 25.92 207 ASP B C 1
ATOM 1557 O O . ASP A 1 209 ? 36.749 0.400 9.782 1.00 27.44 207 ASP B O 1
ATOM 1562 N N . ASN A 1 210 ? 35.142 -1.130 9.256 1.00 23.40 208 ASN B N 1
ATOM 1563 C CA . ASN A 1 210 ? 34.890 -1.597 10.635 1.00 21.38 208 ASN B CA 1
ATOM 1564 C C . ASN A 1 210 ? 34.150 -2.931 10.545 1.00 22.40 208 ASN B C 1
ATOM 1565 O O . ASN A 1 210 ? 33.535 -3.231 9.482 1.00 19.29 208 ASN B O 1
ATOM 1570 N N . ILE A 1 211 ? 34.179 -3.652 11.644 1.00 19.65 209 ILE B N 1
ATOM 1571 C CA . ILE A 1 211 ? 33.447 -4.929 11.808 1.00 20.22 209 ILE B CA 1
ATOM 1572 C C . ILE A 1 211 ? 32.611 -4.830 13.073 1.00 20.02 209 ILE B C 1
ATOM 1573 O O . ILE A 1 211 ? 33.169 -4.527 14.166 1.00 23.50 209 ILE B O 1
ATOM 1578 N N . VAL A 1 212 ? 31.327 -5.116 12.943 1.00 20.74 210 VAL B N 1
ATOM 1579 C CA . VAL A 1 212 ? 30.371 -5.049 14.064 1.00 19.37 210 VAL B CA 1
ATOM 1580 C C . VAL A 1 212 ? 30.078 -6.492 14.478 1.00 20.26 210 VAL B C 1
ATOM 1581 O O . VAL A 1 212 ? 29.329 -7.182 13.793 1.00 20.99 210 VAL B O 1
ATOM 1585 N N . HIS A 1 213 ? 30.630 -6.921 15.602 1.00 19.91 211 HIS B N 1
ATOM 1586 C CA . HIS A 1 213 ? 30.363 -8.268 16.148 1.00 21.27 211 HIS B CA 1
ATOM 1587 C C . HIS A 1 213 ? 29.077 -8.230 16.953 1.00 21.25 211 HIS B C 1
ATOM 1588 O O . HIS A 1 213 ? 28.920 -7.329 17.821 1.00 20.87 211 HIS B O 1
ATOM 1595 N N . ILE A 1 214 ? 28.200 -9.202 16.730 1.00 19.07 212 ILE B N 1
ATOM 1596 C CA . ILE A 1 214 ? 26.992 -9.406 17.561 1.00 19.53 212 ILE B CA 1
ATOM 1597 C C . ILE A 1 214 ? 27.251 -10.639 18.417 1.00 21.84 212 ILE B C 1
ATOM 1598 O O . ILE A 1 214 ? 27.410 -11.737 17.831 1.00 20.16 212 ILE B O 1
ATOM 1603 N N . VAL A 1 215 ? 27.350 -10.453 19.734 1.00 19.38 213 VAL B N 1
ATOM 1604 C CA . VAL A 1 215 ? 28.083 -11.409 20.613 1.00 20.57 213 VAL B CA 1
ATOM 1605 C C . VAL A 1 215 ? 27.161 -11.900 21.714 1.00 21.69 213 VAL B C 1
ATOM 1606 O O . VAL A 1 215 ? 26.555 -11.046 22.398 1.00 21.80 213 VAL B O 1
ATOM 1610 N N . LEU A 1 216 ? 27.114 -13.217 21.942 1.00 20.01 214 LEU B N 1
ATOM 1611 C CA . LEU A 1 216 ? 26.388 -13.822 23.085 1.00 19.65 214 LEU B CA 1
ATOM 1612 C C . LEU A 1 216 ? 27.323 -13.892 24.288 1.00 21.93 214 LEU B C 1
ATOM 1613 O O . LEU A 1 216 ? 28.440 -14.417 24.161 1.00 20.84 214 LEU B O 1
ATOM 1618 N N . ALA A 1 217 ? 26.913 -13.330 25.420 1.00 20.96 215 ALA B N 1
ATOM 1619 C CA . ALA A 1 217 ? 27.731 -13.333 26.655 1.00 21.14 215 ALA B CA 1
ATOM 1620 C C . ALA A 1 217 ? 26.804 -13.344 27.881 1.00 22.90 215 ALA B C 1
ATOM 1621 O O . ALA A 1 217 ? 25.578 -13.131 27.727 1.00 26.22 215 ALA B O 1
ATOM 1623 N N . ARG A 1 218 ? 27.379 -13.597 29.057 1.00 24.78 216 ARG B N 1
ATOM 1624 C CA . ARG A 1 218 ? 26.618 -13.785 30.326 1.00 26.41 216 ARG B CA 1
ATOM 1625 C C . ARG A 1 218 ? 26.877 -12.586 31.246 1.00 23.27 216 ARG B C 1
ATOM 1626 O O . ARG A 1 218 ? 28.042 -12.286 31.468 1.00 26.36 216 ARG B O 1
ATOM 1634 N N . LEU A 1 219 ? 25.811 -11.946 31.712 1.00 26.98 217 LEU B N 1
ATOM 1635 C CA . LEU A 1 219 ? 25.852 -10.942 32.816 1.00 29.58 217 LEU B CA 1
ATOM 1636 C C . LEU A 1 219 ? 26.231 -11.644 34.115 1.00 31.58 217 LEU B C 1
ATOM 1637 O O . LEU A 1 219 ? 25.957 -12.833 34.279 1.00 28.63 217 LEU B O 1
ATOM 1642 N N . PRO A 1 220 ? 26.914 -10.947 35.056 1.00 34.50 218 PRO B N 1
ATOM 1643 C CA . PRO A 1 220 ? 27.235 -11.530 36.364 1.00 38.08 218 PRO B CA 1
ATOM 1644 C C . PRO A 1 220 ? 25.933 -11.911 37.077 1.00 33.61 218 PRO B C 1
ATOM 1645 O O . PRO A 1 220 ? 24.957 -11.207 36.932 1.00 35.61 218 PRO B O 1
ATOM 1649 N N . ASP A 1 221 ? 25.927 -13.066 37.733 1.00 38.99 219 ASP B N 1
ATOM 1650 C CA . ASP A 1 221 ? 24.772 -13.585 38.508 1.00 42.57 219 ASP B CA 1
ATOM 1651 C C . ASP A 1 221 ? 23.523 -13.683 37.624 1.00 41.81 219 ASP B C 1
ATOM 1652 O O . ASP A 1 221 ? 22.428 -13.463 38.162 1.00 42.12 219 ASP B O 1
ATOM 1657 N N . ALA A 1 222 ? 23.663 -13.997 36.328 1.00 37.22 220 ALA B N 1
ATOM 1658 C CA . ALA A 1 222 ? 22.517 -14.368 35.459 1.00 37.27 220 ALA B CA 1
ATOM 1659 C C . ALA A 1 222 ? 22.108 -15.820 35.745 1.00 36.56 220 ALA B C 1
ATOM 1660 O O . ALA A 1 222 ? 22.904 -16.606 36.248 1.00 39.38 220 ALA B O 1
ATOM 1662 N N . PRO A 1 223 ? 20.855 -16.233 35.450 1.00 35.79 221 PRO B N 1
ATOM 1663 C CA . PRO A 1 223 ? 20.458 -17.643 35.563 1.00 36.95 221 PRO B CA 1
ATOM 1664 C C . PRO A 1 223 ? 21.338 -18.621 34.758 1.00 42.36 221 PRO B C 1
ATOM 1665 O O . PRO A 1 223 ? 22.022 -18.194 33.826 1.00 39.47 221 PRO B O 1
ATOM 1669 N N . GLN A 1 224 ? 21.331 -19.904 35.152 1.00 46.27 222 GLN B N 1
ATOM 1670 C CA . GLN A 1 224 ? 22.007 -21.034 34.453 1.00 46.14 222 GLN B CA 1
ATOM 1671 C C . GLN A 1 224 ? 21.478 -21.149 33.021 1.00 37.86 222 GLN B C 1
ATOM 1672 O O . GLN A 1 224 ? 20.270 -20.965 32.819 1.00 38.00 222 GLN B O 1
ATOM 1678 N N . GLY A 1 225 ? 22.334 -21.514 32.074 1.00 32.92 223 GLY B N 1
ATOM 1679 C CA . GLY A 1 225 ? 21.881 -21.963 30.747 1.00 31.58 223 GLY B CA 1
ATOM 1680 C C . GLY A 1 225 ? 21.413 -20.811 29.873 1.00 30.85 223 GLY B C 1
ATOM 1681 O O . GLY A 1 225 ? 21.882 -19.676 30.069 1.00 30.49 223 GLY B O 1
ATOM 1682 N N . THR A 1 226 ? 20.519 -21.103 28.933 1.00 31.97 224 THR B N 1
ATOM 1683 C CA . THR A 1 226 ? 20.083 -20.106 27.925 1.00 32.21 224 THR B CA 1
ATOM 1684 C C . THR A 1 226 ? 19.312 -18.946 28.563 1.00 33.32 224 THR B C 1
ATOM 1685 O O . THR A 1 226 ? 19.235 -17.886 27.946 1.00 31.30 224 THR B O 1
ATOM 1689 N N . LYS A 1 227 ? 18.773 -19.160 29.756 1.00 34.25 225 LYS B N 1
ATOM 1690 C CA . LYS A 1 227 ? 17.984 -18.107 30.439 1.00 33.74 225 LYS B CA 1
ATOM 1691 C C . LYS A 1 227 ? 18.940 -17.070 31.037 1.00 30.38 225 LYS B C 1
ATOM 1692 O O . LYS A 1 227 ? 18.456 -16.090 31.585 1.00 33.89 225 LYS B O 1
ATOM 1698 N N . GLY A 1 228 ? 20.239 -17.253 30.849 1.00 29.70 226 GLY B N 1
ATOM 1699 C CA . GLY A 1 228 ? 21.236 -16.343 31.424 1.00 29.16 226 GLY B CA 1
ATOM 1700 C C . GLY A 1 228 ? 22.083 -15.673 30.369 1.00 30.13 226 GLY B C 1
ATOM 1701 O O . GLY A 1 228 ? 23.113 -15.116 30.744 1.00 28.36 226 GLY B O 1
ATOM 1702 N N . ILE A 1 229 ? 21.717 -15.772 29.088 1.00 28.87 227 ILE B N 1
ATOM 1703 C CA . ILE A 1 229 ? 22.578 -15.209 28.013 1.00 26.65 227 ILE B CA 1
ATOM 1704 C C . ILE A 1 229 ? 21.931 -13.927 27.496 1.00 23.88 227 ILE B C 1
ATOM 1705 O O . ILE A 1 229 ? 20.696 -13.874 27.382 1.00 26.62 227 ILE B O 1
ATOM 1710 N N . SER A 1 230 ? 22.791 -12.961 27.220 1.00 23.16 228 SER B N 1
ATOM 1711 C CA . SER A 1 230 ? 22.480 -11.617 26.700 1.00 22.47 228 SER B CA 1
ATOM 1712 C C . SER A 1 230 ? 23.286 -11.369 25.425 1.00 23.06 228 SER B C 1
ATOM 1713 O O . SER A 1 230 ? 24.338 -12.051 25.184 1.00 21.96 228 SER B O 1
ATOM 1716 N N . LEU A 1 231 ? 22.847 -10.369 24.668 1.00 23.12 229 LEU B N 1
ATOM 1717 C CA . LEU A 1 231 ? 23.382 -10.044 23.335 1.00 21.79 229 LEU B CA 1
ATOM 1718 C C . LEU A 1 231 ? 24.077 -8.684 23.405 1.00 22.75 229 LEU B C 1
ATOM 1719 O O . LEU A 1 231 ? 23.513 -7.790 24.046 1.00 23.57 229 LEU B O 1
ATOM 1724 N N . PHE A 1 232 ? 25.245 -8.554 22.783 1.00 20.64 230 PHE B N 1
ATOM 1725 C CA . PHE A 1 232 ? 26.064 -7.316 22.824 1.00 20.44 230 PHE B CA 1
ATOM 1726 C C . PHE A 1 232 ? 26.530 -6.970 21.424 1.00 23.47 230 PHE B C 1
ATOM 1727 O O . PHE A 1 232 ? 26.904 -7.886 20.654 1.00 20.51 230 PHE B O 1
ATOM 1735 N N . ILE A 1 233 ? 26.578 -5.671 21.150 1.00 19.56 231 ILE B N 1
ATOM 1736 C CA . ILE A 1 233 ? 27.237 -5.056 19.972 1.00 19.80 231 ILE B CA 1
ATOM 1737 C C . ILE A 1 233 ? 28.663 -4.743 20.404 1.00 21.82 231 ILE B C 1
ATOM 1738 O O . ILE A 1 233 ? 28.840 -3.943 21.364 1.00 22.71 231 ILE B O 1
ATOM 1743 N N . VAL A 1 234 ? 29.648 -5.372 19.768 1.00 20.21 232 VAL B N 1
ATOM 1744 C CA . VAL A 1 234 ? 31.075 -5.185 20.106 1.00 20.61 232 VAL B CA 1
ATOM 1745 C C . VAL A 1 234 ? 31.808 -4.864 18.812 1.00 22.49 232 VAL B C 1
ATOM 1746 O O . VAL A 1 234 ? 32.165 -5.772 18.033 1.00 22.80 232 VAL B O 1
ATOM 1750 N N . PRO A 1 235 ? 32.022 -3.574 18.491 1.00 20.70 233 PRO B N 1
ATOM 1751 C CA . PRO A 1 235 ? 32.675 -3.214 17.238 1.00 20.70 233 PRO B CA 1
ATOM 1752 C C . PRO A 1 235 ? 34.197 -3.338 17.337 1.00 21.25 233 PRO B C 1
ATOM 1753 O O . PRO A 1 235 ? 34.748 -3.116 18.403 1.00 23.08 233 PRO B O 1
ATOM 1757 N N . LYS A 1 236 ? 34.857 -3.638 16.221 1.00 19.73 234 LYS B N 1
ATOM 1758 C CA . LYS A 1 236 ? 36.341 -3.676 16.146 1.00 20.81 234 LYS B CA 1
ATOM 1759 C C . LYS A 1 236 ? 36.909 -2.288 16.477 1.00 22.33 234 LYS B C 1
ATOM 1760 O O . LYS A 1 236 ? 37.910 -2.226 17.214 1.00 21.89 234 LYS B O 1
ATOM 1766 N N . PHE A 1 237 ? 36.331 -1.250 15.893 1.00 20.18 235 PHE B N 1
ATOM 1767 C CA . PHE A 1 237 ? 36.664 0.165 16.204 1.00 23.14 235 PHE B CA 1
ATOM 1768 C C . PHE A 1 237 ? 35.454 0.827 16.854 1.00 23.68 235 PHE B C 1
ATOM 1769 O O . PHE A 1 237 ? 34.337 0.755 16.329 1.00 21.83 235 PHE B O 1
ATOM 1777 N N . LEU A 1 238 ? 35.670 1.471 17.997 1.00 23.56 236 LEU B N 1
ATOM 1778 C CA . LEU A 1 238 ? 34.589 2.206 18.682 1.00 24.23 236 LEU B CA 1
ATOM 1779 C C . LEU A 1 238 ? 34.275 3.450 17.861 1.00 23.65 236 LEU B C 1
ATOM 1780 O O . LEU A 1 238 ? 35.187 4.050 17.284 1.00 25.08 236 LEU B O 1
ATOM 1785 N N . PRO A 1 239 ? 32.987 3.808 17.695 1.00 26.74 237 PRO B N 1
ATOM 1786 C CA . PRO A 1 239 ? 32.614 4.983 16.912 1.00 26.85 237 PRO B CA 1
ATOM 1787 C C . PRO A 1 239 ? 33.243 6.256 17.493 1.00 27.10 237 PRO B C 1
ATOM 1788 O O . PRO A 1 239 ? 33.212 6.376 18.670 1.00 28.52 237 PRO B O 1
ATOM 1792 N N . ASN A 1 240 ? 33.729 7.159 16.652 1.00 27.93 238 ASN B N 1
ATOM 1793 C CA . ASN A 1 240 ? 34.178 8.518 17.084 1.00 28.72 238 ASN B CA 1
ATOM 1794 C C . ASN A 1 240 ? 32.955 9.438 17.190 1.00 31.14 238 ASN B C 1
ATOM 1795 O O . ASN A 1 240 ? 31.814 8.979 16.997 1.00 28.12 238 ASN B O 1
ATOM 1800 N N . ALA A 1 241 ? 33.173 10.713 17.532 1.00 32.79 239 ALA B N 1
ATOM 1801 C CA . ALA A 1 241 ? 32.094 11.723 17.661 1.00 31.77 239 ALA B CA 1
ATOM 1802 C C . ALA A 1 241 ? 31.322 11.872 16.342 1.00 32.09 239 ALA B C 1
ATOM 1803 O O . ALA A 1 241 ? 30.117 12.186 16.407 1.00 37.12 239 ALA B O 1
ATOM 1805 N N . GLU A 1 242 ? 31.959 11.656 15.186 1.00 33.08 240 GLU B N 1
ATOM 1806 C CA . GLU A 1 242 ? 31.316 11.787 13.844 1.00 34.75 240 GLU B CA 1
ATOM 1807 C C . GLU A 1 242 ? 30.707 10.445 13.408 1.00 35.02 240 GLU B C 1
ATOM 1808 O O . GLU A 1 242 ? 30.240 10.378 12.266 1.00 32.86 240 GLU B O 1
ATOM 1814 N N . GLY A 1 243 ? 30.718 9.430 14.280 1.00 33.91 241 GLY B N 1
ATOM 1815 C CA . GLY A 1 243 ? 30.123 8.101 14.019 1.00 31.84 241 GLY B CA 1
ATOM 1816 C C . GLY A 1 243 ? 31.002 7.221 13.130 1.00 30.03 241 GLY B C 1
ATOM 1817 O O . GLY A 1 243 ? 30.527 6.132 12.722 1.00 29.19 241 GLY B O 1
ATOM 1818 N N . ASN A 1 244 ? 32.227 7.636 12.823 1.00 28.44 242 ASN B N 1
ATOM 1819 C CA . ASN A 1 244 ? 33.140 6.869 11.941 1.00 29.29 242 ASN B CA 1
ATOM 1820 C C . ASN A 1 244 ? 34.043 5.988 12.803 1.00 28.14 242 ASN B C 1
ATOM 1821 O O . ASN A 1 244 ? 34.007 6.100 14.031 1.00 25.74 242 ASN B O 1
ATOM 1826 N N . ALA A 1 245 ? 34.808 5.100 12.181 1.00 26.81 243 ALA B N 1
ATOM 1827 C CA . ALA A 1 245 ? 35.646 4.152 12.948 1.00 25.60 243 ALA B CA 1
ATOM 1828 C C . ALA A 1 245 ? 36.641 4.959 13.792 1.00 26.32 243 ALA B C 1
ATOM 1829 O O . ALA A 1 245 ? 37.342 5.795 13.235 1.00 28.45 243 ALA B O 1
ATOM 1831 N N . GLY A 1 246 ? 36.709 4.709 15.098 1.00 26.73 244 GLY B N 1
ATOM 1832 C CA . GLY A 1 246 ? 37.551 5.500 16.021 1.00 30.02 244 GLY B CA 1
ATOM 1833 C C . GLY A 1 246 ? 38.611 4.662 16.706 1.00 25.70 244 GLY B C 1
ATOM 1834 O O . GLY A 1 246 ? 39.378 4.001 16.018 1.00 29.12 244 GLY B O 1
ATOM 1835 N N . GLU A 1 247 ? 38.624 4.682 18.036 1.00 27.11 245 GLU B N 1
ATOM 1836 C CA . GLU A 1 247 ? 39.609 3.974 18.887 1.00 27.27 245 GLU B CA 1
ATOM 1837 C C . GLU A 1 247 ? 39.503 2.464 18.619 1.00 26.10 245 GLU B C 1
ATOM 1838 O O . GLU A 1 247 ? 38.370 1.952 18.670 1.00 26.15 245 GLU B O 1
ATOM 1844 N N . ARG A 1 248 ? 40.635 1.805 18.386 1.00 27.55 246 ARG B N 1
ATOM 1845 C CA . ARG A 1 248 ? 40.714 0.320 18.304 1.00 27.31 246 ARG B CA 1
ATOM 1846 C C . ARG A 1 248 ? 40.154 -0.276 19.605 1.00 27.50 246 ARG B C 1
ATOM 1847 O O . ARG A 1 248 ? 40.649 0.048 20.713 1.00 25.53 246 ARG B O 1
ATOM 1855 N N . ASN A 1 249 ? 39.169 -1.165 19.493 1.00 24.19 247 ASN B N 1
ATOM 1856 C CA . ASN A 1 249 ? 38.581 -1.856 20.665 1.00 22.48 247 ASN B CA 1
ATOM 1857 C C . ASN A 1 249 ? 39.454 -3.088 20.924 1.00 22.42 247 ASN B C 1
ATOM 1858 O O . ASN A 1 249 ? 40.195 -3.465 20.010 1.00 23.02 247 ASN B O 1
ATOM 1863 N N . ALA A 1 250 ? 39.329 -3.722 22.089 1.00 22.33 248 ALA B N 1
ATOM 1864 C CA . ALA A 1 250 ? 40.150 -4.877 22.518 1.00 23.04 248 ALA B CA 1
ATOM 1865 C C . ALA A 1 250 ? 39.503 -6.153 21.969 1.00 22.90 248 ALA B C 1
ATOM 1866 O O . ALA A 1 250 ? 39.074 -6.999 22.756 1.00 26.17 248 ALA B O 1
ATOM 1868 N N . VAL A 1 251 ? 39.416 -6.225 20.653 1.00 25.04 249 VAL B N 1
ATOM 1869 C CA . VAL A 1 251 ? 38.907 -7.392 19.873 1.00 27.50 249 VAL B CA 1
ATOM 1870 C C . VAL A 1 251 ? 39.970 -7.728 18.865 1.00 25.13 249 VAL B C 1
ATOM 1871 O O . VAL A 1 251 ? 40.318 -6.850 18.083 1.00 26.65 249 VAL B O 1
ATOM 1875 N N . SER A 1 252 ? 40.400 -8.986 18.795 1.00 23.34 250 SER B N 1
ATOM 1876 C CA . SER A 1 252 ? 41.476 -9.363 17.861 1.00 23.99 250 SER B CA 1
ATOM 1877 C C . SER A 1 252 ? 41.345 -10.831 17.487 1.00 22.04 250 SER B C 1
ATOM 1878 O O . SER A 1 252 ? 40.718 -11.618 18.225 1.00 22.83 250 SER B O 1
ATOM 1881 N N . CYS A 1 253 ? 41.853 -11.127 16.310 1.00 24.07 251 CYS B N 1
ATOM 1882 C CA . CYS A 1 253 ? 41.810 -12.485 15.734 1.00 21.62 251 CYS B CA 1
ATOM 1883 C C . CYS A 1 253 ? 43.100 -13.200 16.114 1.00 21.27 251 CYS B C 1
ATOM 1884 O O . CYS A 1 253 ? 44.158 -12.747 15.675 1.00 25.25 251 CYS B O 1
ATOM 1887 N N . GLY A 1 254 ? 42.978 -14.260 16.907 1.00 22.80 252 GLY B N 1
ATOM 1888 C CA . GLY A 1 254 ? 44.120 -15.053 17.394 1.00 22.47 252 GLY B CA 1
ATOM 1889 C C . GLY A 1 254 ? 44.652 -15.953 16.296 1.00 24.41 252 GLY B C 1
ATOM 1890 O O . GLY A 1 254 ? 45.871 -16.230 16.258 1.00 25.06 252 GLY B O 1
ATOM 1891 N N . SER A 1 255 ? 43.776 -16.426 15.411 1.00 23.24 253 SER B N 1
ATOM 1892 C CA . SER A 1 255 ? 44.164 -17.410 14.374 1.00 21.35 253 SER B CA 1
ATOM 1893 C C . SER A 1 255 ? 42.982 -17.617 13.417 1.00 21.05 253 SER B C 1
ATOM 1894 O O . SER A 1 255 ? 41.829 -17.228 13.743 1.00 20.83 253 SER B O 1
ATOM 1897 N N . ILE A 1 256 ? 43.263 -18.219 12.275 1.00 19.51 254 ILE B N 1
ATOM 1898 C CA . ILE A 1 256 ? 42.187 -18.655 11.346 1.00 19.33 254 ILE B CA 1
ATOM 1899 C C . ILE A 1 256 ? 42.337 -20.154 11.126 1.00 19.86 254 ILE B C 1
ATOM 1900 O O . ILE A 1 256 ? 43.484 -20.689 11.180 1.00 20.27 254 ILE B O 1
ATOM 1905 N N . GLU A 1 257 ? 41.229 -20.792 10.833 1.00 18.02 255 GLU B N 1
ATOM 1906 C CA . GLU A 1 257 ? 41.200 -22.270 10.667 1.00 18.81 255 GLU B CA 1
ATOM 1907 C C . GLU A 1 257 ? 41.706 -22.685 9.276 1.00 18.49 255 GLU B C 1
ATOM 1908 O O . GLU A 1 257 ? 41.565 -21.944 8.246 1.00 18.96 255 GLU B O 1
ATOM 1914 N N . HIS A 1 258 ? 42.221 -23.919 9.282 1.00 19.03 256 HIS B N 1
ATOM 1915 C CA . HIS A 1 258 ? 42.584 -24.631 8.043 1.00 18.88 256 HIS B CA 1
ATOM 1916 C C . HIS A 1 258 ? 41.406 -25.585 7.831 1.00 18.88 256 HIS B C 1
ATOM 1917 O O . HIS A 1 258 ? 41.197 -26.437 8.693 1.00 19.84 256 HIS B O 1
ATOM 1924 N N . LYS A 1 259 ? 40.672 -25.426 6.742 1.00 18.48 257 LYS B N 1
ATOM 1925 C CA . LYS A 1 259 ? 39.422 -26.182 6.541 1.00 18.06 257 LYS B CA 1
ATOM 1926 C C . LYS A 1 259 ? 39.378 -26.936 5.213 1.00 17.03 257 LYS B C 1
ATOM 1927 O O . LYS A 1 259 ? 40.205 -26.685 4.352 1.00 18.17 257 LYS B O 1
ATOM 1933 N N . MET A 1 260 ? 38.394 -27.818 5.089 1.00 15.74 258 MET B N 1
ATOM 1934 C CA . MET A 1 260 ? 38.177 -28.579 3.837 1.00 16.25 258 MET B CA 1
ATOM 1935 C C . MET A 1 260 ? 37.824 -27.633 2.693 1.00 16.45 258 MET B C 1
ATOM 1936 O O . MET A 1 260 ? 38.234 -27.890 1.576 1.00 15.39 258 MET B O 1
ATOM 1941 N N . GLY A 1 261 ? 37.079 -26.579 3.001 1.0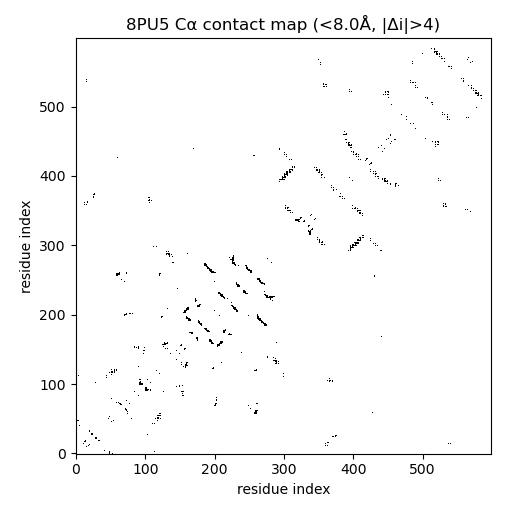0 14.76 259 GLY B N 1
ATOM 1942 C CA . GLY A 1 261 ? 36.591 -25.681 1.939 1.00 15.88 259 GLY B CA 1
ATOM 1943 C C . GLY A 1 261 ? 36.233 -24.309 2.498 1.00 14.89 259 GLY B C 1
ATOM 1944 O O . GLY A 1 261 ? 36.723 -23.978 3.591 1.00 15.02 259 GLY B O 1
ATOM 1945 N N . ILE A 1 262 ? 35.437 -23.585 1.744 1.00 14.11 260 ILE B N 1
ATOM 1946 C CA . ILE A 1 262 ? 35.184 -22.119 1.911 1.00 14.90 260 ILE B CA 1
ATOM 1947 C C . ILE A 1 262 ? 36.463 -21.419 2.390 1.00 15.48 260 ILE B C 1
ATOM 1948 O O . ILE A 1 262 ? 36.407 -20.596 3.342 1.00 15.88 260 ILE B O 1
ATOM 1953 N N . HIS A 1 263 ? 37.565 -21.642 1.685 1.00 15.85 261 HIS B N 1
ATOM 1954 C CA . HIS A 1 263 ? 38.867 -21.065 2.099 1.00 15.92 261 HIS B CA 1
ATOM 1955 C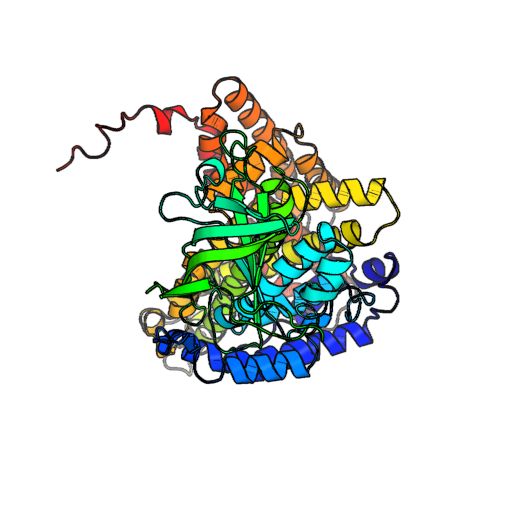 C . HIS A 1 263 ? 38.843 -19.535 2.014 1.00 16.75 261 HIS B C 1
ATOM 1956 O O . HIS A 1 263 ? 39.577 -18.914 2.770 1.00 18.83 261 HIS B O 1
ATOM 1963 N N . GLY A 1 264 ? 38.030 -18.975 1.116 1.00 16.15 262 GLY B N 1
ATOM 1964 C CA . GLY A 1 264 ? 38.045 -17.512 0.891 1.00 18.00 262 GLY B CA 1
ATOM 1965 C C . GLY A 1 264 ? 37.385 -16.760 2.027 1.00 18.73 262 GLY B C 1
ATOM 1966 O O . GLY A 1 264 ? 37.466 -15.523 2.040 1.00 18.09 262 GLY B O 1
ATOM 1967 N N . ASN A 1 265 ? 36.638 -17.452 2.880 1.00 17.37 263 ASN B N 1
ATOM 1968 C CA . ASN A 1 265 ? 35.939 -16.860 4.044 1.00 17.33 263 ASN B CA 1
ATOM 1969 C C . ASN A 1 265 ? 36.750 -17.152 5.310 1.00 18.37 263 ASN B C 1
ATOM 1970 O O . ASN A 1 265 ? 36.863 -18.301 5.707 1.00 17.50 263 ASN B O 1
ATOM 1975 N N . ALA A 1 266 ? 37.323 -16.109 5.905 1.00 17.81 264 ALA B N 1
ATOM 1976 C CA . ALA A 1 266 ? 38.165 -16.233 7.100 1.00 17.63 264 ALA B CA 1
ATOM 1977 C C . ALA A 1 266 ? 37.332 -16.800 8.259 1.00 18.58 264 ALA B C 1
ATOM 1978 O O . ALA A 1 266 ? 36.299 -16.228 8.609 1.00 17.90 264 ALA B O 1
ATOM 1980 N N . THR A 1 267 ? 37.769 -17.920 8.820 1.00 17.00 265 THR B N 1
ATOM 1981 C CA . THR A 1 267 ? 37.110 -18.616 9.936 1.00 16.46 265 THR B CA 1
ATOM 1982 C C . THR A 1 267 ? 37.967 -18.387 11.174 1.00 17.39 265 THR B C 1
ATOM 1983 O O . THR A 1 267 ? 39.048 -18.948 11.278 1.00 16.66 265 THR B O 1
ATOM 1987 N N . CYS A 1 268 ? 37.529 -17.470 12.021 1.00 18.28 266 CYS B N 1
ATOM 1988 C CA . CYS A 1 268 ? 38.424 -16.746 12.938 1.00 17.86 266 CYS B CA 1
ATOM 1989 C C . CYS A 1 268 ? 38.167 -17.178 14.379 1.00 17.40 266 CYS B C 1
ATOM 1990 O O . CYS A 1 268 ? 37.011 -17.251 14.801 1.00 18.52 266 CYS B O 1
ATOM 1993 N N . VAL A 1 269 ? 39.257 -17.399 15.114 1.00 17.01 267 VAL B N 1
ATOM 199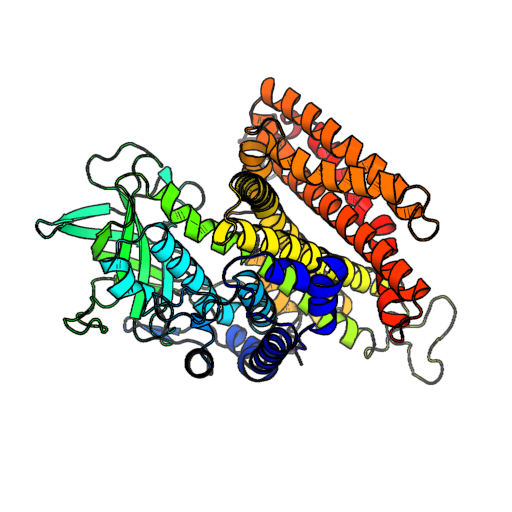4 C CA . VAL A 1 269 ? 39.247 -17.377 16.608 1.00 19.04 267 VAL B CA 1
ATOM 1995 C C . VAL A 1 269 ? 39.295 -15.905 17.027 1.00 17.34 267 VAL B C 1
ATOM 1996 O O . VAL A 1 269 ? 40.286 -15.224 16.651 1.00 20.30 267 VAL B O 1
ATOM 2000 N N . MET A 1 270 ? 38.256 -15.441 17.709 1.00 18.93 268 MET B N 1
ATOM 2001 C CA . MET A 1 270 ? 38.149 -14.002 18.081 1.00 20.29 268 MET B CA 1
ATOM 2002 C C . MET A 1 270 ? 38.314 -13.898 19.600 1.00 19.51 268 MET B C 1
ATOM 2003 O O . MET A 1 270 ? 37.572 -14.516 20.346 1.00 20.62 268 MET B O 1
ATOM 2008 N N . ASN A 1 271 ? 39.304 -13.127 20.018 1.00 20.02 269 ASN B N 1
ATOM 2009 C CA . ASN A 1 271 ? 39.571 -12.909 21.457 1.00 19.92 269 ASN B CA 1
ATOM 2010 C C . ASN A 1 271 ? 38.962 -11.549 21.839 1.00 20.80 269 ASN B C 1
ATOM 2011 O O . ASN A 1 271 ? 39.376 -10.534 21.232 1.00 21.72 269 ASN B O 1
ATOM 2016 N N . PHE A 1 272 ? 38.060 -11.570 22.806 1.00 21.77 270 PHE B N 1
ATOM 2017 C CA . PHE A 1 272 ? 37.444 -10.389 23.442 1.00 21.41 270 PHE B CA 1
ATOM 2018 C C . PHE A 1 272 ? 38.191 -10.177 24.763 1.00 22.96 270 PHE B C 1
ATOM 2019 O O . PHE A 1 272 ? 38.020 -11.005 25.667 1.00 24.34 270 PHE B O 1
ATOM 2027 N N . ASP A 1 273 ? 39.044 -9.145 24.807 1.00 24.99 271 ASP B N 1
ATOM 2028 C CA . ASP A 1 273 ? 39.952 -8.846 25.955 1.00 25.91 271 ASP B CA 1
ATOM 2029 C C . ASP A 1 273 ? 39.395 -7.645 26.734 1.00 23.16 271 ASP B C 1
ATOM 2030 O O . ASP A 1 273 ? 39.987 -6.546 26.617 1.00 24.65 271 ASP B O 1
ATOM 2035 N N . ALA A 1 274 ? 38.289 -7.849 27.439 1.00 24.00 272 ALA B N 1
ATOM 2036 C CA . ALA A 1 274 ? 37.463 -6.807 28.108 1.00 27.23 272 ALA B CA 1
ATOM 2037 C C . ALA A 1 274 ? 37.138 -5.715 27.076 1.00 26.32 272 ALA B C 1
ATOM 2038 O O . ALA A 1 274 ? 37.353 -4.513 27.347 1.00 2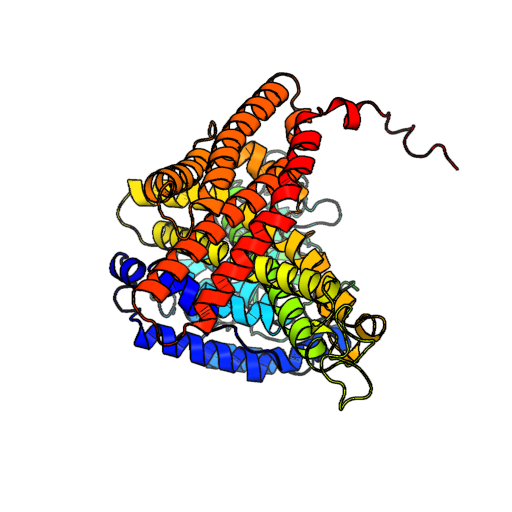7.19 272 ALA B O 1
ATOM 2040 N N . ALA A 1 275 ? 36.718 -6.122 25.881 1.00 23.89 273 ALA B N 1
ATOM 2041 C CA . ALA A 1 275 ? 36.289 -5.232 24.780 1.00 23.21 273 ALA B CA 1
ATOM 2042 C C . ALA A 1 275 ? 35.040 -4.473 25.208 1.00 21.92 273 ALA B C 1
ATOM 2043 O O . ALA A 1 275 ? 34.156 -5.056 25.882 1.00 22.87 273 ALA B O 1
ATOM 2045 N N . THR A 1 276 ? 34.933 -3.206 24.792 1.00 22.41 274 THR B N 1
ATOM 2046 C CA . THR A 1 276 ? 33.706 -2.434 25.081 1.00 22.05 274 THR B CA 1
ATOM 2047 C C . THR A 1 276 ? 32.564 -2.924 24.189 1.00 21.73 274 THR B C 1
ATOM 2048 O O . THR A 1 276 ? 32.758 -3.005 22.949 1.00 22.09 274 THR B O 1
ATOM 2052 N N . GLY A 1 277 ? 31.456 -3.294 24.823 1.00 20.46 275 GLY B N 1
ATOM 2053 C CA . GLY A 1 277 ? 30.211 -3.704 24.144 1.00 22.59 275 GLY B CA 1
ATOM 2054 C C . GLY A 1 277 ? 28.968 -3.045 24.696 1.00 22.41 275 GLY B C 1
ATOM 2055 O O . GLY A 1 277 ? 28.997 -2.508 25.840 1.00 23.60 275 GLY B O 1
ATOM 2056 N N . PHE A 1 278 ? 27.903 -3.105 23.904 1.00 21.06 276 PHE B N 1
ATOM 2057 C CA . PHE A 1 278 ? 26.625 -2.465 24.282 1.00 22.29 276 PHE B CA 1
ATOM 2058 C C . PHE A 1 278 ? 25.499 -3.489 24.236 1.00 24.07 276 PHE B C 1
ATOM 2059 O O . PHE A 1 278 ? 25.340 -4.168 23.222 1.00 22.83 276 PHE B O 1
ATOM 2067 N N . LEU A 1 279 ? 24.771 -3.591 25.331 1.00 22.16 277 LEU B N 1
ATOM 2068 C CA . LEU A 1 279 ? 23.609 -4.509 25.423 1.00 23.07 277 LEU B CA 1
ATOM 2069 C C . LEU A 1 279 ? 22.606 -4.182 24.311 1.00 24.23 277 LEU B C 1
ATOM 2070 O O . LEU A 1 279 ? 22.208 -2.980 24.151 1.00 23.26 277 LEU B O 1
ATOM 2075 N N . ILE A 1 280 ? 22.201 -5.201 23.546 1.00 22.47 278 ILE B N 1
ATOM 2076 C CA . ILE A 1 280 ? 21.110 -5.081 22.544 1.00 22.86 278 ILE B CA 1
ATOM 2077 C C . ILE A 1 280 ? 20.007 -6.066 22.933 1.00 24.33 278 ILE B C 1
ATOM 2078 O O . ILE A 1 280 ? 20.301 -7.255 23.169 1.00 24.56 278 ILE B O 1
ATOM 2083 N N . GLY A 1 281 ? 18.781 -5.564 23.031 1.00 23.10 279 GLY B N 1
ATOM 2084 C CA . GLY A 1 281 ? 17.638 -6.312 23.548 1.00 23.56 279 GLY B CA 1
ATOM 2085 C C . GLY A 1 281 ? 17.703 -6.421 25.064 1.00 24.41 279 GLY B C 1
ATOM 2086 O O . GLY A 1 281 ? 18.640 -5.944 25.705 1.00 25.34 279 GLY B O 1
ATOM 2087 N N . PRO A 1 282 ? 16.683 -7.048 25.673 1.00 25.28 280 PRO B N 1
ATOM 2088 C CA . PRO A 1 282 ? 16.631 -7.105 27.108 1.00 27.14 280 PRO B CA 1
ATOM 2089 C C . PRO A 1 282 ? 17.672 -8.028 27.735 1.00 30.35 280 PRO B C 1
ATOM 2090 O O . PRO A 1 282 ? 18.056 -8.997 27.126 1.00 26.82 280 PRO B O 1
ATOM 2094 N N . PRO A 1 283 ? 18.108 -7.732 28.970 1.00 29.00 281 PRO B N 1
ATOM 2095 C CA . PRO A 1 283 ? 19.009 -8.625 29.680 1.00 28.19 281 PRO B CA 1
ATOM 2096 C C . PRO A 1 283 ? 18.369 -10.021 29.771 1.00 26.99 281 PRO B C 1
ATOM 2097 O O . PRO A 1 283 ? 17.158 -10.151 29.924 1.00 26.52 281 PRO B O 1
ATOM 2101 N N . ASN A 1 284 ? 19.202 -11.038 29.556 1.00 27.88 282 ASN B N 1
ATOM 2102 C CA . ASN A 1 284 ? 18.768 -12.456 29.666 1.00 28.79 282 ASN B CA 1
ATOM 2103 C C . ASN A 1 284 ? 17.870 -12.892 28.491 1.00 26.94 282 ASN B C 1
ATOM 2104 O O . ASN A 1 284 ? 17.365 -14.009 28.552 1.00 27.28 282 ASN B O 1
ATOM 2109 N N . LYS A 1 285 ? 17.716 -12.056 27.465 1.00 25.77 283 LYS B N 1
ATOM 2110 C CA . LYS A 1 285 ? 16.910 -12.432 26.269 1.00 26.52 283 LYS B CA 1
ATOM 2111 C C . LYS A 1 285 ? 17.826 -12.514 25.039 1.00 22.85 283 LYS B C 1
ATOM 2112 O O . LYS A 1 285 ? 17.327 -12.395 23.938 1.00 24.37 283 LYS B O 1
ATOM 2118 N N . GLY A 1 286 ? 19.111 -12.757 25.261 1.00 24.09 284 GLY B N 1
ATOM 2119 C CA . GLY A 1 286 ? 20.104 -12.819 24.166 1.00 24.47 284 GLY B CA 1
ATOM 2120 C C . GLY A 1 286 ? 19.761 -13.896 23.135 1.00 24.46 284 GLY B C 1
ATOM 2121 O O . GLY A 1 286 ? 19.912 -13.635 21.934 1.00 26.04 284 GLY B O 1
ATOM 2122 N N . LEU A 1 287 ? 19.293 -15.050 23.578 1.00 25.54 285 LEU B N 1
ATOM 2123 C CA . LEU A 1 287 ? 18.946 -16.150 22.634 1.00 27.38 285 LEU B CA 1
ATOM 2124 C C . LEU A 1 287 ? 17.793 -15.702 21.724 1.00 26.08 285 LEU B C 1
ATOM 2125 O O . LEU A 1 287 ? 17.932 -15.794 20.464 1.00 23.58 285 LEU B O 1
ATOM 2130 N N . ASN A 1 288 ? 16.711 -15.195 22.325 1.00 25.00 286 ASN B N 1
ATOM 2131 C CA . ASN A 1 288 ? 15.537 -14.709 21.569 1.00 26.64 286 ASN B CA 1
ATOM 2132 C C . ASN A 1 288 ? 16.032 -13.716 20.525 1.00 25.25 286 ASN B C 1
ATOM 2133 O O . ASN A 1 288 ? 15.595 -13.798 19.368 1.00 24.63 286 ASN B O 1
ATOM 2138 N N . CYS A 1 289 ? 16.905 -12.792 20.909 1.00 22.39 287 CYS B N 1
ATOM 2139 C CA . CYS A 1 289 ? 17.318 -11.731 19.962 1.00 22.71 287 CYS B CA 1
ATOM 2140 C C . CYS A 1 289 ? 18.286 -12.286 18.905 1.00 21.57 287 CYS B C 1
ATOM 2141 O O . CYS A 1 289 ? 18.180 -11.889 17.753 1.00 23.07 287 CYS B O 1
ATOM 2144 N N . MET A 1 290 ? 19.180 -13.174 19.317 1.00 23.31 288 MET B N 1
ATOM 2145 C CA . MET A 1 290 ? 20.186 -13.741 18.393 1.00 21.16 288 MET B CA 1
ATOM 2146 C C . MET A 1 290 ? 19.454 -14.621 17.370 1.00 22.46 288 MET B C 1
ATOM 2147 O O . MET A 1 290 ? 19.942 -14.749 16.242 1.00 19.15 288 MET B O 1
ATOM 2152 N N . PHE A 1 291 ? 18.261 -15.110 17.685 1.00 20.45 289 PHE B N 1
ATOM 2153 C CA . PHE A 1 291 ? 17.508 -15.943 16.722 1.00 22.14 289 PHE B CA 1
ATOM 2154 C C . PHE A 1 291 ? 17.150 -15.150 15.473 1.00 19.62 289 PHE B C 1
ATOM 2155 O O . PHE A 1 291 ? 16.893 -15.771 14.433 1.00 20.18 289 PHE B O 1
ATOM 2163 N N . THR A 1 292 ? 17.057 -13.818 15.542 1.00 19.74 290 THR B N 1
ATOM 2164 C CA . THR A 1 292 ? 16.832 -13.007 14.330 1.00 19.88 290 THR B CA 1
ATOM 2165 C C . THR A 1 292 ? 17.967 -13.289 13.354 1.00 20.20 290 THR B C 1
ATOM 2166 O O . THR A 1 292 ? 17.697 -13.517 12.162 1.00 20.03 290 THR B O 1
ATOM 2170 N N . PHE A 1 293 ? 19.190 -13.227 13.859 1.00 19.25 291 PHE B N 1
ATOM 2171 C CA . PHE A 1 293 ? 20.429 -13.449 13.085 1.00 17.89 291 PHE B CA 1
ATOM 2172 C C . PHE A 1 293 ? 20.434 -14.921 12.652 1.00 17.42 291 PHE B C 1
ATOM 2173 O O . PHE A 1 293 ? 20.685 -15.208 11.493 1.00 17.54 291 PHE B O 1
ATOM 2181 N N . MET A 1 294 ? 20.198 -15.815 13.592 1.00 18.42 292 MET B N 1
ATOM 2182 C CA . MET A 1 294 ? 20.306 -17.272 13.292 1.00 18.81 292 MET B CA 1
ATOM 2183 C C . MET A 1 294 ? 19.296 -17.681 12.211 1.00 20.51 292 MET B C 1
ATOM 2184 O O . MET A 1 294 ? 19.656 -18.449 11.334 1.00 18.81 292 MET B O 1
ATOM 2189 N N . ASN A 1 295 ? 18.081 -17.143 12.269 1.00 17.22 293 ASN B N 1
ATOM 2190 C CA . ASN A 1 295 ? 17.075 -17.463 11.216 1.00 18.46 293 ASN B CA 1
ATOM 2191 C C . ASN A 1 295 ? 17.498 -16.874 9.863 1.00 17.88 293 ASN B C 1
ATOM 2192 O O . ASN A 1 295 ? 17.234 -17.524 8.856 1.00 17.09 293 ASN B O 1
ATOM 2197 N N . THR A 1 296 ? 18.098 -15.680 9.843 1.00 17.18 294 THR B N 1
ATOM 2198 C CA . THR A 1 296 ? 18.652 -15.185 8.569 1.00 17.01 294 THR B CA 1
ATOM 2199 C C . THR A 1 296 ? 19.715 -16.184 8.067 1.00 17.05 294 THR B C 1
ATOM 2200 O O . THR A 1 296 ? 19.781 -16.454 6.862 1.00 16.46 294 THR B O 1
ATOM 2204 N N . ALA A 1 297 ? 20.558 -16.670 8.966 1.00 16.94 295 ALA B N 1
ATOM 2205 C CA . ALA A 1 297 ? 21.658 -17.567 8.556 1.00 15.98 295 ALA B CA 1
ATOM 2206 C C . ALA A 1 297 ? 21.099 -18.897 8.043 1.00 17.17 295 ALA B C 1
ATOM 2207 O O . ALA A 1 297 ? 21.680 -19.459 7.127 1.00 16.94 295 ALA B O 1
ATOM 2209 N N . ARG A 1 298 ? 20.019 -19.372 8.654 1.00 15.65 296 ARG B N 1
ATOM 2210 C CA . ARG A 1 298 ? 19.405 -20.664 8.233 1.00 15.60 296 ARG B CA 1
ATOM 2211 C C . ARG A 1 298 ? 18.804 -20.554 6.819 1.00 15.92 296 ARG B C 1
ATOM 2212 O O . ARG A 1 298 ? 19.009 -21.445 6.018 1.00 16.64 296 ARG B O 1
ATOM 2220 N N . LEU A 1 299 ? 18.085 -19.476 6.545 1.00 16.38 297 LEU B N 1
ATOM 2221 C CA . LEU A 1 299 ? 17.546 -19.288 5.175 1.00 16.14 297 LEU B CA 1
ATOM 2222 C C . LEU A 1 299 ? 18.697 -19.055 4.186 1.00 15.60 297 LEU B C 1
ATOM 2223 O O . LEU A 1 299 ? 18.604 -19.496 3.061 1.00 16.76 297 LEU B O 1
ATOM 2228 N N . GLY A 1 300 ? 19.733 -18.364 4.632 1.00 15.83 298 GLY B N 1
ATOM 2229 C CA . GLY A 1 300 ? 20.880 -18.103 3.750 1.00 16.19 298 GLY B CA 1
ATOM 2230 C C . GLY A 1 300 ? 21.628 -19.378 3.433 1.00 14.67 298 GLY B C 1
ATOM 2231 O O . GLY A 1 300 ? 22.113 -19.512 2.329 1.00 15.93 298 GLY B O 1
ATOM 2232 N N . THR A 1 301 ? 21.726 -20.259 4.417 1.00 15.01 299 THR B N 1
ATOM 2233 C CA A THR A 1 301 ? 22.412 -21.566 4.198 0.50 14.58 299 THR B CA 1
ATOM 2234 C CA B THR A 1 301 ? 22.406 -21.568 4.206 0.50 14.58 299 THR B CA 1
ATOM 2235 C C . THR A 1 301 ? 21.569 -22.520 3.303 1.00 15.35 299 THR B C 1
ATOM 2236 O O . THR A 1 301 ? 22.006 -23.430 2.493 1.00 14.18 299 THR B O 1
ATOM 2243 N N . ALA A 1 302 ? 20.249 -22.341 3.392 1.00 14.45 300 ALA B N 1
ATOM 2244 C CA . ALA A 1 302 ? 19.367 -23.106 2.474 1.00 14.50 300 ALA B CA 1
ATOM 2245 C C . ALA A 1 302 ? 19.695 -22.647 1.053 1.00 14.77 300 ALA B C 1
ATOM 2246 O O . ALA A 1 302 ? 19.759 -23.467 0.145 1.00 14.26 300 ALA B O 1
ATOM 2248 N N . LEU A 1 303 ? 19.919 -21.348 0.906 1.00 14.43 301 LEU B N 1
ATOM 2249 C CA . LEU A 1 303 ? 20.285 -20.783 -0.410 1.00 15.49 301 LEU B CA 1
ATOM 2250 C C . LEU A 1 303 ? 21.651 -21.353 -0.834 1.00 14.66 301 LEU B C 1
ATOM 2251 O O . LEU A 1 303 ? 21.869 -21.533 -2.016 1.00 15.25 301 LEU B O 1
ATOM 2256 N N . GLN A 1 304 ? 22.533 -21.608 0.134 1.00 14.23 302 GLN B N 1
ATOM 2257 C CA . GLN A 1 304 ? 23.834 -22.262 -0.174 1.00 14.31 302 GLN B CA 1
ATOM 2258 C C . GLN A 1 304 ? 23.569 -23.670 -0.721 1.00 13.65 302 GLN B C 1
ATOM 2259 O O . GLN A 1 304 ? 24.214 -24.041 -1.680 1.00 13.44 302 GLN B O 1
ATOM 2265 N N . GLY A 1 305 ? 22.654 -24.401 -0.088 1.00 13.45 303 GLY B N 1
ATOM 2266 C CA . GLY A 1 305 ? 22.286 -25.743 -0.577 1.00 12.94 303 GLY B CA 1
ATOM 2267 C C . GLY A 1 305 ? 21.809 -25.661 -2.016 1.00 14.23 303 GLY B C 1
ATOM 2268 O O . GLY A 1 305 ? 22.225 -26.482 -2.825 1.00 14.06 303 GLY B O 1
ATOM 2269 N N . LEU A 1 306 ? 20.941 -24.699 -2.304 1.00 13.42 304 LEU B N 1
ATOM 2270 C CA . LEU A 1 306 ? 20.473 -24.480 -3.695 1.00 13.26 304 LEU B CA 1
ATOM 2271 C C . LEU A 1 306 ? 21.669 -24.195 -4.609 1.00 13.28 304 LEU B C 1
ATOM 2272 O O . LEU A 1 306 ? 21.699 -24.754 -5.689 1.00 14.67 304 LEU B O 1
ATOM 2277 N N . ALA A 1 307 ? 22.603 -23.374 -4.160 1.00 13.93 305 ALA B N 1
ATOM 2278 C CA . ALA A 1 307 ? 23.786 -22.957 -4.946 1.00 13.37 305 ALA B CA 1
ATOM 2279 C C . ALA A 1 307 ? 24.621 -24.169 -5.352 1.00 13.67 305 ALA B C 1
ATOM 2280 O O . ALA A 1 307 ? 25.042 -24.263 -6.520 1.00 14.14 305 ALA B O 1
ATOM 2282 N N . HIS A 1 308 ? 24.813 -25.116 -4.447 1.00 13.85 306 HIS B N 1
ATOM 2283 C CA . HIS A 1 308 ? 25.685 -26.273 -4.773 1.00 14.33 306 HIS B CA 1
ATOM 2284 C C . HIS A 1 308 ? 25.013 -27.179 -5.820 1.00 12.63 306 HIS B C 1
ATOM 2285 O O . HIS A 1 308 ? 25.718 -27.767 -6.625 1.00 13.84 306 HIS B O 1
ATOM 2292 N N . ALA A 1 309 ? 23.695 -27.293 -5.746 1.00 12.80 307 ALA B N 1
ATOM 2293 C CA . ALA A 1 309 ? 22.953 -28.070 -6.763 1.00 13.12 307 ALA B CA 1
ATOM 2294 C C . ALA A 1 309 ? 23.046 -27.354 -8.103 1.00 13.04 307 ALA B C 1
ATOM 2295 O O . ALA A 1 309 ? 23.226 -27.984 -9.137 1.00 14.78 307 ALA B O 1
ATOM 2297 N N . GLU A 1 310 ? 22.856 -26.045 -8.081 1.00 14.48 308 GLU B N 1
ATOM 2298 C CA . GLU A 1 310 ? 22.893 -25.252 -9.333 1.00 13.59 308 GLU B CA 1
ATOM 2299 C C . GLU A 1 310 ? 24.272 -25.361 -10.003 1.00 14.06 308 GLU B C 1
ATOM 2300 O O . GLU A 1 310 ? 24.326 -25.558 -11.207 1.00 15.07 308 GLU B O 1
ATOM 2306 N N . VAL A 1 311 ? 25.333 -25.167 -9.223 1.00 15.93 309 VAL B N 1
ATOM 2307 C CA . VAL A 1 311 ? 26.714 -25.218 -9.791 1.00 17.13 309 VAL B CA 1
ATOM 2308 C C . VAL A 1 311 ? 27.013 -26.646 -10.273 1.00 15.50 309 VAL B C 1
ATOM 2309 O O . VAL A 1 311 ? 27.604 -26.794 -11.328 1.00 16.41 309 VAL B O 1
ATOM 2313 N N . GLY A 1 312 ? 26.614 -27.643 -9.498 1.00 15.70 310 GLY B N 1
ATOM 2314 C CA . GLY A 1 312 ? 26.759 -29.053 -9.908 1.00 14.05 310 GLY B CA 1
ATOM 2315 C C . GLY A 1 312 ? 26.141 -29.235 -11.283 1.00 14.66 310 GLY B C 1
ATOM 2316 O O . GLY A 1 312 ? 26.755 -29.868 -12.163 1.00 14.73 310 GLY B O 1
ATOM 2317 N N . PHE A 1 313 ? 24.921 -28.736 -11.430 1.00 13.85 311 PHE B N 1
ATOM 2318 C CA . PHE A 1 313 ? 24.164 -28.929 -12.676 1.00 15.24 311 PHE B CA 1
ATOM 2319 C C . PHE A 1 313 ? 24.898 -28.220 -13.812 1.00 15.08 311 PHE B C 1
ATOM 2320 O O . PHE A 1 313 ? 25.021 -28.807 -14.909 1.00 15.95 311 PHE B O 1
ATOM 2328 N N . GLN A 1 314 ? 25.308 -26.960 -13.606 1.00 15.57 312 GLN B N 1
ATOM 2329 C CA . GLN A 1 314 ? 25.927 -26.165 -14.695 1.00 15.92 312 GLN B CA 1
ATOM 2330 C C . GLN A 1 314 ? 27.174 -26.896 -15.209 1.00 17.00 312 GLN B C 1
ATOM 2331 O O . GLN A 1 314 ? 27.390 -26.972 -16.445 1.00 17.18 312 GLN B O 1
ATOM 2337 N N . GLY A 1 315 ? 28.008 -27.364 -14.311 1.00 15.83 313 GLY B N 1
ATOM 2338 C CA . GLY A 1 315 ? 29.224 -28.101 -14.693 1.00 17.55 313 GLY B CA 1
ATOM 2339 C C . GLY A 1 315 ? 28.865 -29.415 -15.380 1.00 17.29 313 GLY B C 1
ATOM 2340 O O . GLY A 1 315 ? 29.385 -29.728 -16.485 1.00 16.64 313 GLY B O 1
ATOM 2341 N N . GLY A 1 316 ? 27.962 -30.186 -14.775 1.00 15.97 314 GLY B N 1
ATOM 2342 C CA . GLY A 1 316 ? 27.559 -31.498 -15.320 1.00 15.45 314 GLY B CA 1
ATOM 2343 C C . GLY A 1 316 ? 26.959 -31.425 -16.715 1.00 16.65 314 GLY B C 1
ATOM 2344 O O . GLY A 1 316 ? 27.306 -32.269 -17.530 1.00 16.36 314 GLY B O 1
ATOM 2345 N N . ILE A 1 317 ? 26.045 -30.499 -16.990 1.00 15.96 315 ILE B N 1
ATOM 2346 C CA . ILE A 1 317 ? 25.408 -30.446 -18.333 1.00 15.98 315 ILE B CA 1
ATOM 2347 C C . ILE A 1 317 ? 26.450 -30.060 -19.391 1.00 17.02 315 ILE B C 1
ATOM 2348 O O . ILE A 1 317 ? 26.389 -30.661 -20.514 1.00 18.03 315 ILE B O 1
ATOM 2353 N N . ALA A 1 318 ? 27.337 -29.116 -19.091 1.00 17.30 316 ALA B N 1
ATOM 2354 C CA . ALA A 1 318 ? 28.399 -28.714 -20.044 1.00 20.46 316 ALA B CA 1
ATOM 2355 C C . ALA A 1 318 ? 29.253 -29.933 -20.389 1.00 19.73 316 ALA B C 1
ATOM 2356 O O . ALA A 1 318 ? 29.514 -30.221 -21.589 1.00 20.67 316 ALA B O 1
ATOM 2358 N N . TYR A 1 319 ? 29.692 -30.665 -19.384 1.00 18.41 317 TYR B N 1
ATOM 2359 C CA . TYR A 1 319 ? 30.598 -31.820 -19.613 1.00 19.54 317 TYR B CA 1
ATOM 2360 C C . TYR A 1 319 ? 29.844 -32.924 -20.363 1.00 19.46 317 TYR B C 1
ATOM 2361 O O . TYR A 1 319 ? 30.435 -33.548 -21.252 1.00 20.26 317 TYR B O 1
ATOM 2370 N N . ALA A 1 320 ? 28.581 -33.193 -20.005 1.00 17.82 318 ALA B N 1
ATOM 2371 C CA . ALA A 1 320 ? 27.780 -34.291 -20.593 1.00 17.61 318 ALA B CA 1
ATOM 2372 C C . ALA A 1 320 ? 27.507 -34.058 -22.084 1.00 18.53 318 ALA B C 1
ATOM 2373 O O . ALA A 1 320 ? 27.361 -35.060 -22.800 1.00 19.95 318 ALA B O 1
ATOM 2375 N N A ARG A 1 321 ? 27.491 -32.807 -22.534 0.50 18.88 319 ARG B N 1
ATOM 2376 N N B ARG A 1 321 ? 27.461 -32.796 -22.536 0.50 19.65 319 ARG B N 1
ATOM 2377 C CA A ARG A 1 321 ? 27.232 -32.510 -23.963 0.50 19.91 319 ARG B CA 1
ATOM 2378 C CA B ARG A 1 321 ? 27.165 -32.461 -23.960 0.50 21.39 319 ARG B CA 1
ATOM 2379 C C A ARG A 1 321 ? 28.537 -32.560 -24.747 0.50 21.83 319 ARG B C 1
ATOM 2380 C C B ARG A 1 321 ? 28.486 -32.274 -24.741 0.50 23.35 319 ARG B C 1
ATOM 2381 O O A ARG A 1 321 ? 28.476 -32.900 -25.944 0.50 21.34 319 ARG B O 1
ATOM 2382 O O B ARG A 1 321 ? 28.404 -32.173 -25.988 0.50 23.73 319 ARG B O 1
ATOM 2397 N N . GLU A 1 322 ? 29.659 -32.286 -24.086 1.00 22.51 320 GLU B N 1
ATOM 2398 C CA . GLU A 1 322 ? 30.966 -32.100 -24.757 1.00 29.96 320 GLU B CA 1
ATOM 2399 C C . GLU A 1 322 ? 31.777 -33.404 -24.718 1.00 35.00 320 GLU B C 1
ATOM 2400 O O . GLU A 1 322 ? 32.468 -33.689 -25.717 1.00 33.57 320 GLU B O 1
ATOM 2406 N N . ARG A 1 323 ? 31.771 -34.135 -23.590 1.00 28.76 321 ARG B N 1
ATOM 2407 C CA . ARG A 1 323 ? 32.677 -35.306 -23.391 1.00 28.78 321 ARG B CA 1
ATOM 2408 C C . ARG A 1 323 ? 32.107 -36.465 -24.211 1.00 29.51 321 ARG B C 1
ATOM 2409 O O . ARG A 1 323 ? 30.899 -36.777 -24.005 1.00 25.55 321 ARG B O 1
ATOM 2417 N N . LEU A 1 324 ? 32.889 -37.026 -25.150 1.00 28.21 322 LEU B N 1
ATOM 2418 C CA . LEU A 1 324 ? 32.496 -38.234 -25.922 1.00 26.68 322 LEU B CA 1
ATOM 2419 C C . LEU A 1 324 ? 33.071 -39.486 -25.225 1.00 26.78 322 LEU B C 1
ATOM 2420 O O . LEU A 1 324 ? 34.293 -39.486 -24.954 1.00 28.45 322 LEU B O 1
ATOM 2425 N N . GLN A 1 325 ? 32.269 -40.530 -24.993 1.00 26.97 323 GLN B N 1
ATOM 2426 C CA . GLN A 1 325 ? 32.740 -41.758 -24.279 1.00 26.91 323 GLN B CA 1
ATOM 2427 C C . GLN A 1 325 ? 31.709 -42.872 -24.467 1.00 29.76 323 GLN B C 1
ATOM 2428 O O . GLN A 1 325 ? 30.554 -42.700 -24.035 1.00 27.49 323 GLN B O 1
ATOM 2434 N N . MET A 1 326 ? 32.142 -43.995 -25.052 1.00 28.93 324 MET B N 1
ATOM 2435 C CA . MET A 1 326 ? 31.324 -45.209 -25.289 1.00 30.04 324 MET B CA 1
ATOM 2436 C C . MET A 1 326 ? 30.227 -44.855 -26.294 1.00 30.56 324 MET B C 1
ATOM 2437 O O . MET A 1 326 ? 30.292 -43.757 -26.904 1.00 29.50 324 MET B O 1
ATOM 2442 N N . ARG A 1 327 ? 29.261 -45.752 -26.451 1.00 33.82 325 ARG B N 1
ATOM 2443 C CA . ARG A 1 327 ? 28.167 -45.530 -27.420 1.00 33.14 325 ARG B CA 1
ATOM 2444 C C . ARG A 1 327 ? 26.821 -45.819 -26.757 1.00 30.91 325 ARG B C 1
ATOM 2445 O O . ARG A 1 327 ? 26.797 -46.583 -25.796 1.00 32.45 325 ARG B O 1
ATOM 2453 N N . SER A 1 328 ? 25.748 -45.236 -27.289 1.00 30.23 326 SER B N 1
ATOM 2454 C CA . SER A 1 328 ? 24.381 -45.504 -26.785 1.00 29.89 326 SER B CA 1
ATOM 2455 C C . SER A 1 328 ? 24.061 -46.999 -26.852 1.00 30.83 326 SER B C 1
ATOM 2456 O O . SER A 1 328 ? 24.522 -47.664 -27.782 1.00 32.69 326 SER B O 1
ATOM 2459 N N . LEU A 1 329 ? 23.272 -47.476 -25.902 1.00 31.70 327 LEU B N 1
ATOM 2460 C CA . LEU A 1 329 ? 22.839 -48.896 -25.878 1.00 33.50 327 LEU B CA 1
ATOM 2461 C C . LEU A 1 329 ? 21.930 -49.209 -27.068 1.00 34.70 327 LEU B C 1
ATOM 2462 O O . LEU A 1 329 ? 21.784 -50.387 -27.382 1.00 34.02 327 LEU B O 1
ATOM 2467 N N . THR A 1 330 ? 21.348 -48.187 -27.691 1.00 33.01 328 THR B N 1
ATOM 2468 C CA . THR A 1 330 ? 20.439 -48.377 -28.856 1.00 33.82 328 THR B CA 1
ATOM 2469 C C . THR A 1 330 ? 21.146 -48.012 -30.168 1.00 35.84 328 THR B C 1
ATOM 2470 O O . THR A 1 330 ? 20.441 -47.653 -31.110 1.00 41.08 328 THR B O 1
ATOM 2474 N N . GLY A 1 331 ? 22.474 -48.073 -30.208 1.00 34.63 329 GLY B N 1
ATOM 2475 C CA . GLY A 1 331 ? 23.273 -47.843 -31.426 1.00 36.64 329 GLY B CA 1
ATOM 2476 C C . GLY A 1 331 ? 23.959 -46.481 -31.421 1.00 37.24 329 GLY B C 1
ATOM 2477 O O . GLY A 1 331 ? 23.451 -45.525 -30.823 1.00 39.37 329 GLY B O 1
ATOM 2478 N N . PRO A 1 332 ? 25.152 -46.346 -32.051 1.00 38.91 330 PRO B N 1
ATOM 2479 C CA . PRO A 1 332 ? 25.854 -45.059 -32.074 1.00 38.85 330 PRO B CA 1
ATOM 2480 C C . PRO A 1 332 ? 24.934 -43.887 -32.451 1.00 38.37 330 PRO B C 1
ATOM 2481 O O . PRO A 1 332 ? 24.309 -43.943 -33.479 1.00 36.52 330 PRO B O 1
ATOM 2485 N N . LYS A 1 333 ? 24.891 -42.834 -31.635 1.00 34.35 331 LYS B N 1
ATOM 2486 C CA . LYS A 1 333 ? 24.002 -41.670 -31.906 1.00 35.12 331 LYS B CA 1
ATOM 2487 C C . LYS A 1 333 ? 24.813 -40.628 -32.679 1.00 35.67 331 LYS B C 1
ATOM 2488 O O . LYS A 1 333 ? 24.189 -39.826 -33.383 1.00 39.46 331 LYS B O 1
ATOM 2494 N N . ALA A 1 334 ? 26.132 -40.648 -32.544 1.00 36.73 332 ALA B N 1
ATOM 2495 C CA . ALA A 1 334 ? 27.099 -39.772 -33.248 1.00 37.94 332 ALA B CA 1
ATOM 2496 C C . ALA A 1 334 ? 28.108 -40.641 -33.997 1.00 40.22 332 ALA B C 1
ATOM 2497 O O . ALA A 1 334 ? 29.310 -40.578 -33.730 1.00 38.57 332 ALA B O 1
ATOM 2499 N N . PRO A 1 335 ? 27.658 -41.452 -34.986 1.00 44.81 333 PRO B N 1
ATOM 2500 C CA . PRO A 1 335 ? 28.532 -42.415 -35.663 1.00 46.56 333 PRO B CA 1
ATOM 2501 C C . PRO A 1 335 ? 29.664 -41.744 -36.457 1.00 48.89 333 PRO B C 1
ATOM 2502 O O . PRO A 1 335 ? 30.632 -42.412 -36.788 1.00 52.44 333 PRO B O 1
ATOM 2506 N N . GLU A 1 336 ? 29.517 -40.446 -36.738 1.00 50.31 334 GLU B N 1
ATOM 2507 C CA . GLU A 1 336 ? 30.545 -39.580 -37.378 1.00 51.74 334 GLU B CA 1
ATOM 2508 C C . GLU A 1 336 ? 31.715 -39.334 -36.410 1.00 50.80 334 GLU B C 1
ATOM 2509 O O . GLU A 1 336 ? 32.837 -39.088 -36.904 1.00 47.37 334 GLU B O 1
ATOM 2515 N N . LYS A 1 337 ? 31.474 -39.384 -35.093 1.00 43.94 335 LYS B N 1
ATOM 2516 C CA . LYS A 1 337 ? 32.490 -39.076 -34.050 1.00 43.11 335 LYS B CA 1
ATOM 2517 C C . LYS A 1 337 ? 33.067 -40.387 -33.529 1.00 41.49 335 LYS B C 1
ATOM 2518 O O . LYS A 1 337 ? 32.459 -41.443 -33.708 1.00 38.50 335 LYS B O 1
ATOM 2524 N N . PRO A 1 338 ? 34.285 -40.358 -32.930 1.00 36.78 336 PRO B N 1
ATOM 2525 C CA . PRO A 1 338 ? 34.879 -41.550 -32.322 1.00 38.67 336 PRO B CA 1
ATOM 2526 C C . PRO A 1 338 ? 34.000 -42.185 -31.225 1.00 35.91 336 PRO B C 1
ATOM 2527 O O . PRO A 1 338 ? 34.094 -43.379 -31.015 1.00 35.25 336 PRO B O 1
ATOM 2531 N N . ALA A 1 339 ? 33.166 -41.387 -30.546 1.00 34.94 337 ALA B N 1
ATOM 2532 C CA . ALA A 1 339 ? 32.256 -41.843 -29.454 1.00 32.08 337 ALA B CA 1
ATOM 2533 C C . ALA A 1 339 ? 31.046 -40.902 -29.362 1.00 30.74 337 ALA B C 1
ATOM 2534 O O . ALA A 1 339 ? 31.074 -39.815 -29.980 1.00 28.12 337 ALA B O 1
ATOM 2536 N N . ASP A 1 340 ? 30.031 -41.282 -28.582 1.00 30.38 338 ASP B N 1
ATOM 2537 C CA . ASP A 1 340 ? 28.802 -40.459 -28.396 1.00 29.81 338 ASP B CA 1
ATOM 2538 C C . ASP A 1 340 ? 29.073 -39.476 -27.259 1.00 27.30 338 ASP B C 1
ATOM 2539 O O . ASP A 1 340 ? 29.813 -39.810 -26.335 1.00 27.50 338 ASP B O 1
ATOM 2544 N N . PRO A 1 341 ? 28.444 -38.279 -27.218 1.00 24.29 339 PRO B N 1
ATOM 2545 C CA . PRO A 1 341 ? 28.499 -37.460 -26.007 1.00 23.17 339 PRO B CA 1
ATOM 2546 C C . PRO A 1 341 ? 27.848 -38.274 -24.882 1.00 19.37 339 PRO B C 1
ATOM 2547 O O . PRO A 1 341 ? 26.880 -38.963 -25.107 1.00 21.28 339 PRO B O 1
ATOM 2551 N N . ILE A 1 342 ? 28.375 -38.151 -23.672 1.00 19.01 340 ILE B N 1
ATOM 2552 C CA . ILE A 1 342 ? 27.982 -39.073 -22.568 1.00 18.39 340 ILE B CA 1
ATOM 2553 C C . ILE A 1 342 ? 26.546 -38.795 -22.106 1.00 17.72 340 ILE B C 1
ATOM 2554 O O . ILE A 1 342 ? 25.965 -39.666 -21.435 1.00 17.19 340 ILE B O 1
ATOM 2559 N N . ILE A 1 343 ? 25.934 -37.678 -22.507 1.00 16.99 341 ILE B N 1
ATOM 2560 C CA . ILE A 1 343 ? 24.486 -37.488 -22.222 1.00 17.18 341 ILE B CA 1
ATOM 2561 C C . ILE A 1 343 ? 23.624 -38.606 -22.858 1.00 17.19 341 ILE B C 1
ATOM 2562 O O . ILE A 1 343 ? 22.486 -38.808 -22.402 1.00 17.72 341 ILE B O 1
ATOM 2567 N N . VAL A 1 344 ? 24.140 -39.372 -23.813 1.00 18.28 342 VAL B N 1
ATOM 2568 C CA . VAL A 1 344 ? 23.337 -40.495 -24.391 1.00 19.00 342 VAL B CA 1
ATOM 2569 C C . VAL A 1 344 ? 23.162 -41.633 -23.384 1.00 20.48 342 VAL B C 1
ATOM 2570 O O . VAL A 1 344 ? 22.306 -42.488 -23.614 1.00 20.30 342 VAL B O 1
ATOM 2574 N N . HIS A 1 345 ? 23.965 -41.633 -22.326 1.00 19.78 343 HIS B N 1
ATOM 2575 C CA . HIS A 1 345 ? 23.892 -42.724 -21.325 1.00 18.97 343 HIS B CA 1
ATOM 2576 C C . HIS A 1 345 ? 22.789 -42.443 -20.303 1.00 18.74 343 HIS B C 1
ATOM 2577 O O . HIS A 1 345 ? 22.765 -41.389 -19.711 1.00 16.78 343 HIS B O 1
ATOM 2584 N N . PRO A 1 346 ? 21.871 -43.397 -20.114 1.00 17.35 344 PRO B N 1
ATOM 2585 C CA . PRO A 1 346 ? 20.817 -43.235 -19.131 1.00 16.78 344 PRO B CA 1
ATOM 2586 C C . PRO A 1 346 ? 21.336 -42.856 -17.735 1.00 15.65 344 PRO B C 1
ATOM 2587 O O . PRO A 1 346 ? 20.718 -42.072 -17.100 1.00 15.55 344 PRO B O 1
ATOM 2591 N N . ASP A 1 347 ? 22.445 -43.460 -17.316 1.00 16.12 345 ASP B N 1
ATOM 2592 C CA . ASP A 1 347 ? 22.916 -43.201 -15.938 1.00 15.28 345 ASP B CA 1
ATOM 2593 C C . ASP A 1 347 ? 23.379 -41.730 -15.842 1.00 15.03 345 ASP B C 1
ATOM 2594 O O . ASP A 1 347 ? 23.211 -41.111 -14.779 1.00 15.63 345 ASP B O 1
ATOM 2599 N N . VAL A 1 348 ? 23.994 -41.194 -16.888 1.00 14.94 346 VAL B N 1
ATOM 2600 C CA . VAL A 1 348 ? 24.415 -39.765 -16.914 1.00 16.14 346 VAL B CA 1
ATOM 2601 C C . VAL A 1 348 ? 23.146 -38.893 -16.862 1.00 15.43 346 VAL B C 1
ATOM 2602 O O . VAL A 1 348 ? 23.092 -37.921 -16.103 1.00 14.89 346 VAL B O 1
ATOM 2606 N N . ARG A 1 349 ? 22.146 -39.251 -17.636 1.00 15.17 347 ARG B N 1
ATOM 2607 C CA . ARG A 1 349 ? 20.846 -38.521 -17.607 1.00 14.85 347 ARG B CA 1
ATOM 2608 C C . ARG A 1 349 ? 20.239 -38.587 -16.195 1.00 14.09 347 ARG B C 1
ATOM 2609 O O . ARG A 1 349 ? 19.698 -37.541 -15.710 1.00 14.48 347 ARG B O 1
ATOM 2617 N N . ARG A 1 350 ? 20.319 -39.745 -15.527 1.00 14.71 348 ARG B N 1
ATOM 2618 C CA . ARG A 1 350 ? 19.795 -39.847 -14.138 1.00 14.33 348 ARG B CA 1
ATOM 2619 C C . ARG A 1 350 ? 20.506 -38.829 -13.258 1.00 14.14 348 ARG B C 1
ATOM 2620 O O . ARG A 1 350 ? 19.835 -38.111 -12.483 1.00 14.09 348 ARG B O 1
ATOM 2628 N N . MET A 1 351 ? 21.822 -38.730 -13.336 1.00 14.03 349 MET B N 1
ATOM 2629 C CA . MET A 1 351 ? 22.558 -37.790 -12.448 1.00 13.30 349 MET B CA 1
ATOM 2630 C C . MET A 1 351 ? 22.241 -36.315 -12.816 1.00 13.40 349 MET B C 1
ATOM 2631 O O . MET A 1 351 ? 22.016 -35.459 -11.923 1.00 14.53 349 MET B O 1
ATOM 2636 N N . LEU A 1 352 ? 22.193 -35.991 -14.104 1.00 13.48 350 LEU B N 1
ATOM 2637 C CA . LEU A 1 352 ? 21.759 -34.631 -14.551 1.00 13.93 350 LEU B CA 1
ATOM 2638 C C . LEU A 1 352 ? 20.365 -34.278 -14.042 1.00 12.67 350 LEU B C 1
ATOM 2639 O O . LEU A 1 352 ? 20.177 -33.158 -13.461 1.00 13.72 350 LEU B O 1
ATOM 2644 N N . LEU A 1 353 ? 19.402 -35.181 -14.209 1.00 13.80 351 LEU B N 1
ATOM 2645 C CA . LEU A 1 353 ? 17.978 -34.913 -13.840 1.00 14.88 351 LEU B CA 1
ATOM 2646 C C . LEU A 1 353 ? 17.855 -34.809 -12.323 1.00 14.46 351 LEU B C 1
ATOM 2647 O O . LEU A 1 353 ? 16.984 -34.093 -11.852 1.00 13.97 351 LEU B O 1
ATOM 2652 N N . THR A 1 354 ? 18.670 -35.549 -11.566 1.00 14.07 352 THR B N 1
ATOM 2653 C CA . THR A 1 354 ? 18.658 -35.440 -10.078 1.00 12.85 352 THR B CA 1
ATOM 2654 C C . THR A 1 354 ? 19.049 -34.007 -9.690 1.00 13.37 352 THR B C 1
ATOM 2655 O O . THR A 1 354 ? 18.319 -33.374 -8.897 1.00 13.75 352 THR B O 1
ATOM 2659 N N . MET A 1 355 ? 20.145 -33.494 -10.237 1.00 12.66 353 MET B N 1
ATOM 2660 C CA . MET A 1 355 ? 20.630 -32.138 -9.905 1.00 13.23 353 MET B CA 1
ATOM 2661 C C . MET A 1 355 ? 19.578 -31.113 -10.335 1.00 13.56 353 MET B C 1
ATOM 2662 O O . MET A 1 355 ? 19.264 -30.199 -9.582 1.00 13.18 353 MET B O 1
ATOM 2667 N N . LYS A 1 356 ? 19.011 -31.316 -11.515 1.00 13.82 354 LYS B N 1
ATOM 2668 C CA . LYS A 1 356 ? 17.983 -30.383 -12.045 1.00 15.00 354 LYS B CA 1
ATOM 2669 C C . LYS A 1 356 ? 16.722 -30.397 -11.165 1.00 13.46 354 LYS B C 1
ATOM 2670 O O . LYS A 1 356 ? 16.215 -29.337 -10.838 1.00 14.42 354 LYS B O 1
ATOM 2676 N N . ALA A 1 357 ? 16.239 -31.590 -10.827 1.00 14.28 355 ALA B N 1
ATOM 2677 C CA . ALA A 1 357 ? 15.040 -31.683 -9.966 1.00 14.38 355 ALA B CA 1
ATOM 2678 C C . ALA A 1 357 ? 15.252 -30.991 -8.609 1.00 13.72 355 ALA B C 1
ATOM 2679 O O . ALA A 1 357 ? 14.332 -30.313 -8.110 1.00 13.21 355 ALA B O 1
ATOM 2681 N N . PHE A 1 358 ? 16.430 -31.126 -8.019 1.00 12.88 356 PHE B N 1
ATOM 2682 C CA . PHE A 1 358 ? 16.687 -30.486 -6.710 1.00 12.65 356 PHE B CA 1
ATOM 2683 C C . PHE A 1 358 ? 16.888 -28.984 -6.883 1.00 13.38 356 PHE B C 1
ATOM 2684 O O . PHE A 1 358 ? 16.337 -28.250 -6.077 1.00 13.96 356 PHE B O 1
ATOM 2692 N N . ALA A 1 359 ? 17.649 -28.548 -7.874 1.00 13.07 357 ALA B N 1
ATOM 2693 C CA . ALA A 1 359 ? 17.878 -27.098 -8.010 1.00 14.50 357 ALA B CA 1
ATOM 2694 C C . ALA A 1 359 ? 16.546 -26.386 -8.295 1.00 13.93 357 ALA B C 1
ATOM 2695 O O . ALA A 1 359 ? 16.215 -25.441 -7.600 1.00 13.94 357 ALA B O 1
ATOM 2697 N N . GLU A 1 360 ? 15.839 -26.844 -9.315 1.00 14.43 358 GLU B N 1
ATOM 2698 C CA . GLU A 1 360 ? 14.583 -26.167 -9.719 1.00 15.39 358 GLU B CA 1
ATOM 2699 C C . GLU A 1 360 ? 13.511 -26.323 -8.625 1.00 15.16 358 GLU B C 1
ATOM 2700 O O . GLU A 1 360 ? 12.801 -25.368 -8.368 1.00 14.74 358 GLU B O 1
ATOM 2706 N N . GLY A 1 361 ? 13.414 -27.504 -8.010 1.00 13.25 359 GLY B N 1
ATOM 2707 C CA . GLY A 1 361 ? 12.429 -27.687 -6.932 1.00 14.09 359 GLY B CA 1
ATOM 2708 C C . GLY A 1 361 ? 12.723 -26.827 -5.707 1.00 14.47 359 GLY B C 1
ATOM 2709 O O . GLY A 1 361 ? 11.824 -26.187 -5.184 1.00 14.53 359 GLY B O 1
ATOM 2710 N N . ASN A 1 362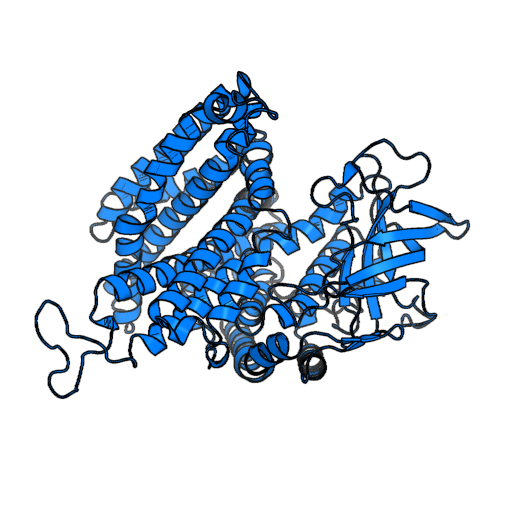 ? 13.983 -26.812 -5.298 1.00 14.49 360 ASN B N 1
ATOM 2711 C CA . ASN A 1 362 ? 14.370 -26.003 -4.120 1.00 13.77 360 ASN B CA 1
ATOM 2712 C C . ASN A 1 362 ? 14.190 -24.505 -4.430 1.00 13.34 360 ASN B C 1
ATOM 2713 O O . ASN A 1 362 ? 13.827 -23.773 -3.538 1.00 14.53 360 ASN B O 1
ATOM 2718 N N . ARG A 1 363 ? 14.448 -24.102 -5.671 1.00 14.41 361 ARG B N 1
ATOM 2719 C CA . ARG A 1 363 ? 14.248 -22.680 -6.058 1.00 14.83 361 ARG B CA 1
ATOM 2720 C C . ARG A 1 363 ? 12.782 -22.310 -5.813 1.00 14.42 361 ARG B C 1
ATOM 2721 O O . ARG A 1 363 ? 12.529 -21.217 -5.283 1.00 14.44 361 ARG B O 1
ATOM 2729 N N . ALA A 1 364 ? 11.873 -23.204 -6.201 1.00 14.16 362 ALA B N 1
ATOM 2730 C CA . ALA A 1 364 ? 10.431 -22.953 -5.981 1.00 13.74 362 ALA B CA 1
ATOM 2731 C C . ALA A 1 364 ? 10.141 -22.810 -4.475 1.00 15.23 362 ALA B C 1
ATOM 2732 O O . ALA A 1 364 ? 9.507 -21.845 -4.070 1.00 15.08 362 ALA B O 1
ATOM 2734 N N . MET A 1 365 ? 10.644 -23.747 -3.684 1.00 15.13 363 MET B N 1
ATOM 2735 C CA . MET A 1 365 ? 10.422 -23.680 -2.218 1.00 16.28 363 MET B CA 1
ATOM 2736 C C . MET A 1 365 ? 11.030 -22.389 -1.637 1.00 15.25 363 MET B C 1
ATOM 2737 O O . MET A 1 365 ? 10.408 -21.790 -0.774 1.00 17.26 363 MET B O 1
ATOM 2742 N N . LEU A 1 366 ? 12.226 -22.020 -2.075 1.00 15.20 364 LEU B N 1
ATOM 2743 C CA . LEU A 1 366 ? 12.899 -20.805 -1.552 1.00 16.70 364 LEU B CA 1
ATOM 2744 C C . LEU A 1 366 ? 12.038 -19.547 -1.779 1.00 16.39 364 LEU B C 1
ATOM 2745 O O . LEU A 1 366 ? 11.878 -18.782 -0.836 1.00 18.49 364 LEU B O 1
ATOM 2750 N N . TYR A 1 367 ? 11.524 -19.365 -2.995 1.00 15.32 365 TYR B N 1
ATOM 2751 C CA . TYR A 1 367 ? 10.762 -18.120 -3.286 1.00 16.31 365 TYR B CA 1
ATOM 2752 C C . TYR A 1 367 ? 9.368 -18.208 -2.660 1.00 17.51 365 TYR B C 1
ATOM 2753 O O . TYR A 1 367 ? 8.781 -17.161 -2.386 1.00 17.25 365 TYR B O 1
ATOM 2762 N N . PHE A 1 368 ? 8.858 -19.416 -2.452 1.00 15.88 366 PHE B N 1
ATOM 2763 C CA . PHE A 1 368 ? 7.622 -19.570 -1.659 1.00 16.65 366 PHE B CA 1
ATOM 2764 C C . PHE A 1 368 ? 7.883 -19.071 -0.236 1.00 18.21 366 PHE B C 1
ATOM 2765 O O . PHE A 1 368 ? 7.068 -18.292 0.320 1.00 16.76 366 PHE B O 1
ATOM 2773 N N . ALA A 1 369 ? 9.000 -19.502 0.366 1.00 15.83 367 ALA B N 1
ATOM 2774 C CA . ALA A 1 369 ? 9.381 -19.067 1.724 1.00 16.62 367 ALA B CA 1
ATOM 2775 C C . ALA A 1 369 ? 9.612 -17.546 1.717 1.00 17.38 367 ALA B C 1
ATOM 2776 O O . ALA A 1 369 ? 9.160 -16.892 2.668 1.00 16.69 367 ALA B O 1
ATOM 2778 N N . ALA A 1 370 ? 10.208 -16.986 0.667 1.00 15.65 368 ALA B N 1
ATOM 2779 C CA . ALA A 1 370 ? 10.578 -15.555 0.571 1.00 17.02 368 ALA B CA 1
ATOM 2780 C C . ALA A 1 370 ? 9.298 -14.694 0.599 1.00 17.75 368 ALA B C 1
ATOM 2781 O O . ALA A 1 370 ? 9.353 -13.598 1.185 1.00 18.93 368 ALA B O 1
ATOM 2783 N N . LYS A 1 371 ? 8.192 -15.204 0.068 1.00 17.86 369 LYS B N 1
ATOM 2784 C CA . LYS A 1 371 ? 6.891 -14.475 0.067 1.00 19.28 369 LYS B CA 1
ATOM 2785 C C . LYS A 1 371 ? 6.431 -14.341 1.508 1.00 21.79 369 LYS B C 1
ATOM 2786 O O . LYS A 1 371 ? 5.921 -13.278 1.847 1.00 19.47 369 LYS B O 1
ATOM 2792 N N . GLN A 1 372 ? 6.610 -15.374 2.324 1.00 19.19 370 GLN B N 1
ATOM 2793 C CA . GLN A 1 372 ? 6.238 -15.345 3.746 1.00 19.51 370 GLN B CA 1
ATOM 2794 C C . GLN A 1 372 ? 7.049 -14.261 4.456 1.00 19.14 370 GLN B C 1
ATOM 2795 O O . GLN A 1 372 ? 6.437 -13.511 5.263 1.00 20.68 370 GLN B O 1
ATOM 2801 N N . VAL A 1 373 ? 8.360 -14.171 4.206 1.00 19.05 371 VAL B N 1
ATOM 2802 C CA . VAL A 1 373 ? 9.242 -13.133 4.781 1.00 18.90 371 VAL B CA 1
ATOM 2803 C C . VAL A 1 373 ? 8.605 -11.760 4.469 1.00 19.96 371 VAL B C 1
ATOM 2804 O O . VAL A 1 373 ? 8.374 -10.969 5.433 1.00 21.75 371 VAL B O 1
ATOM 2808 N N . ASP A 1 374 ? 8.300 -11.496 3.198 1.00 19.67 372 ASP B N 1
ATOM 2809 C CA . ASP A 1 374 ? 7.694 -10.193 2.775 1.00 20.35 372 ASP B CA 1
ATOM 2810 C C . ASP A 1 374 ? 6.390 -9.947 3.538 1.00 21.36 372 ASP B C 1
ATOM 2811 O O . ASP A 1 374 ? 6.176 -8.783 4.017 1.00 21.77 372 ASP B O 1
ATOM 2816 N N . ILE A 1 375 ? 5.526 -10.948 3.661 1.00 21.04 373 ILE B N 1
ATOM 2817 C CA . ILE A 1 375 ? 4.214 -10.786 4.358 1.00 22.96 373 ILE B CA 1
ATOM 2818 C C . ILE A 1 375 ? 4.443 -10.453 5.834 1.00 23.53 373 ILE B C 1
ATOM 2819 O O . ILE A 1 375 ? 3.810 -9.470 6.341 1.00 24.09 373 ILE B O 1
ATOM 2824 N N . VAL A 1 376 ? 5.390 -11.123 6.492 1.00 24.41 374 VAL B N 1
ATOM 2825 C CA . VAL A 1 376 ? 5.630 -10.878 7.940 1.00 26.03 374 VAL B CA 1
ATOM 2826 C C . VAL A 1 376 ? 6.133 -9.441 8.112 1.00 27.58 374 VAL B C 1
ATOM 2827 O O . VAL A 1 376 ? 5.673 -8.738 9.046 1.00 27.34 374 VAL B O 1
ATOM 2831 N N . GLN A 1 377 ? 7.020 -8.998 7.232 1.00 26.79 375 GLN B N 1
ATOM 2832 C CA . GLN A 1 377 ? 7.663 -7.675 7.347 1.00 26.92 375 GLN B CA 1
ATOM 2833 C C . GLN A 1 377 ? 6.678 -6.552 7.053 1.00 27.65 375 GLN B C 1
ATOM 2834 O O . GLN A 1 377 ? 6.856 -5.478 7.668 1.00 31.88 375 GLN B O 1
ATOM 2840 N N . ARG A 1 378 ? 5.755 -6.736 6.113 1.00 26.98 376 ARG B N 1
ATOM 2841 C CA . ARG A 1 378 ? 5.069 -5.573 5.475 1.00 28.64 376 ARG B CA 1
ATOM 2842 C C . ARG A 1 378 ? 3.542 -5.598 5.627 1.00 31.67 376 ARG B C 1
ATOM 2843 O O . ARG A 1 378 ? 2.941 -4.497 5.482 1.00 29.84 376 ARG B O 1
ATOM 2851 N N . SER A 1 379 ? 2.896 -6.739 5.854 1.00 26.73 377 SER B N 1
ATOM 2852 C CA . SER A 1 379 ? 1.419 -6.828 5.812 1.00 31.50 377 SER B CA 1
ATOM 2853 C C . SER A 1 379 ? 0.808 -6.050 6.987 1.00 33.74 377 SER B C 1
ATOM 2854 O O . SER A 1 379 ? 1.405 -6.061 8.085 1.00 31.94 377 SER B O 1
ATOM 2857 N N . GLN A 1 380 ? -0.361 -5.441 6.760 1.00 37.26 378 GLN B N 1
ATOM 2858 C CA . GLN A 1 380 ? -1.149 -4.777 7.832 1.00 43.00 378 GLN B CA 1
ATOM 2859 C C . GLN A 1 380 ? -2.235 -5.728 8.358 1.00 42.33 378 GLN B C 1
ATOM 2860 O O . GLN A 1 380 ? -2.903 -5.364 9.339 1.00 44.21 378 GLN B O 1
ATOM 2866 N N . ASP A 1 381 ? -2.394 -6.903 7.741 1.00 35.82 379 ASP B N 1
ATOM 2867 C CA . ASP A 1 381 ? -3.447 -7.893 8.080 1.00 35.87 379 ASP B CA 1
ATOM 2868 C C . ASP A 1 381 ? -2.841 -8.848 9.112 1.00 41.07 379 ASP B C 1
ATOM 2869 O O . ASP A 1 381 ? -1.935 -9.629 8.744 1.00 35.48 379 ASP B O 1
ATOM 2874 N N . GLU A 1 382 ? -3.267 -8.739 10.368 1.00 38.85 380 GLU B N 1
ATOM 2875 C CA . GLU A 1 382 ? -2.704 -9.531 11.490 1.00 42.16 380 GLU B CA 1
ATOM 2876 C C . GLU A 1 382 ? -2.871 -11.028 11.213 1.00 37.59 380 GLU B C 1
ATOM 2877 O O . GLU A 1 382 ? -1.946 -11.767 11.569 1.00 32.79 380 GLU B O 1
ATOM 2883 N N . GLU A 1 383 ? -4.005 -11.437 10.642 1.00 33.83 381 GLU B N 1
ATOM 2884 C CA . GLU A 1 383 ? -4.321 -12.854 10.322 1.00 41.40 381 GLU B CA 1
ATOM 2885 C C . GLU A 1 383 ? -3.375 -13.359 9.220 1.00 39.90 381 GLU B C 1
ATOM 2886 O O . GLU A 1 383 ? -2.833 -14.469 9.390 1.00 34.64 381 GLU B O 1
ATOM 2892 N N . GLN A 1 384 ? -3.183 -12.577 8.145 1.00 34.91 382 GLN B N 1
ATOM 2893 C CA . GLN A 1 384 ? -2.220 -12.895 7.061 1.00 34.00 382 GLN B CA 1
ATOM 2894 C C . GLN A 1 384 ? -0.811 -13.003 7.662 1.00 31.24 382 GLN B C 1
ATOM 2895 O O . GLN A 1 384 ? -0.039 -13.914 7.230 1.00 28.73 382 GLN B O 1
ATOM 2901 N N . LYS A 1 385 ? -0.441 -12.083 8.552 1.00 28.94 383 LYS B N 1
ATOM 2902 C CA . LYS A 1 385 ? 0.900 -12.046 9.177 1.00 29.23 383 LYS B CA 1
ATOM 2903 C C . LYS A 1 385 ? 1.109 -13.303 10.037 1.00 29.25 383 LYS B C 1
ATOM 2904 O O . LYS A 1 385 ? 2.192 -13.914 9.962 1.00 25.29 383 LYS B O 1
ATOM 2910 N N . LYS A 1 386 ? 0.129 -13.673 10.858 1.00 27.88 384 LYS B N 1
ATOM 2911 C CA . LYS A 1 386 ? 0.236 -14.891 11.706 1.00 29.25 384 LYS B CA 1
ATOM 2912 C C . LYS A 1 386 ? 0.449 -16.123 10.812 1.00 29.09 384 LYS B C 1
ATOM 2913 O O . LYS A 1 386 ? 1.292 -16.996 11.171 1.00 26.41 384 LYS B O 1
ATOM 2919 N N . ALA A 1 387 ? -0.324 -16.248 9.730 1.00 26.76 385 ALA B N 1
ATOM 2920 C CA . ALA A 1 387 ? -0.266 -17.429 8.834 1.00 25.98 385 ALA B CA 1
ATOM 2921 C C . ALA A 1 387 ? 1.122 -17.496 8.188 1.00 24.99 385 ALA B C 1
ATOM 2922 O O . ALA A 1 387 ? 1.679 -18.613 8.070 1.00 24.55 385 ALA B O 1
ATOM 2924 N N . ALA A 1 388 ? 1.648 -16.353 7.751 1.00 23.03 386 ALA B N 1
ATOM 2925 C CA . ALA A 1 388 ? 2.956 -16.261 7.071 1.00 22.66 386 ALA B CA 1
ATOM 2926 C C . ALA A 1 388 ? 4.043 -16.599 8.083 1.00 23.54 386 ALA B C 1
ATOM 2927 O O . ALA A 1 388 ? 5.000 -17.312 7.694 1.00 20.80 386 ALA B O 1
ATOM 2929 N N . ASP A 1 389 ? 3.897 -16.141 9.332 1.00 20.43 387 ASP B N 1
ATOM 2930 C CA . ASP A 1 389 ? 4.929 -16.379 10.357 1.00 23.83 387 ASP B CA 1
ATOM 2931 C C . ASP A 1 389 ? 4.986 -17.888 10.642 1.00 21.81 387 ASP B C 1
ATOM 2932 O O . ASP A 1 389 ? 6.105 -18.448 10.751 1.00 21.76 387 ASP B O 1
ATOM 2937 N N . SER A 1 390 ? 3.828 -18.521 10.779 1.00 20.97 388 SER B N 1
ATOM 2938 C CA . SER A 1 390 ? 3.722 -19.978 11.030 1.00 23.53 388 SER B CA 1
ATOM 2939 C C . SER A 1 390 ? 4.364 -20.722 9.839 1.00 21.70 388 SER B C 1
ATOM 2940 O O . SER A 1 390 ? 5.172 -21.656 10.060 1.00 20.57 388 SER B O 1
ATOM 2943 N N . MET A 1 391 ? 4.039 -20.326 8.621 1.00 18.63 389 MET B N 1
ATOM 2944 C CA . MET A 1 391 ? 4.542 -21.033 7.410 1.00 19.20 389 MET B CA 1
ATOM 2945 C C . MET A 1 391 ? 6.060 -20.855 7.353 1.00 19.26 389 MET B C 1
ATOM 2946 O O . MET A 1 391 ? 6.756 -21.862 7.072 1.00 18.91 389 MET B O 1
ATOM 2951 N N . LEU A 1 392 ? 6.573 -19.659 7.613 1.00 18.07 390 LEU B N 1
ATOM 2952 C CA . LEU A 1 392 ? 8.041 -19.431 7.562 1.00 18.24 390 LEU B CA 1
ATOM 2953 C C . LEU A 1 392 ? 8.749 -20.268 8.649 1.00 18.65 390 LEU B C 1
ATOM 2954 O O . LEU A 1 392 ? 9.796 -20.830 8.353 1.00 18.77 390 LEU B O 1
ATOM 2959 N N . ALA A 1 393 ? 8.197 -20.318 9.858 1.00 18.37 391 ALA B N 1
ATOM 2960 C CA . ALA A 1 393 ? 8.800 -21.088 10.973 1.00 19.31 391 ALA B CA 1
ATOM 2961 C C . ALA A 1 393 ? 8.865 -22.572 10.606 1.00 19.57 391 ALA B C 1
ATOM 2962 O O . ALA A 1 393 ? 9.829 -23.220 10.993 1.00 19.17 391 ALA B O 1
ATOM 2964 N N . PHE A 1 394 ? 7.861 -23.045 9.878 1.00 18.76 392 PHE B N 1
ATOM 2965 C CA . PHE A 1 394 ? 7.760 -24.458 9.442 1.00 18.42 392 PHE B CA 1
ATOM 2966 C C . PHE A 1 394 ? 8.821 -24.704 8.362 1.00 19.16 392 PHE B C 1
ATOM 2967 O O . PHE A 1 394 ? 9.630 -25.681 8.471 1.00 17.38 392 PHE B O 1
ATOM 2975 N N . LEU A 1 395 ? 8.894 -23.824 7.365 1.00 17.36 393 LEU B N 1
ATOM 2976 C CA . LEU A 1 395 ? 9.773 -24.068 6.194 1.00 18.24 393 LEU B CA 1
ATOM 2977 C C . LEU A 1 395 ? 11.247 -23.822 6.530 1.00 17.02 393 LEU B C 1
ATOM 2978 O O . LEU A 1 395 ? 12.062 -24.376 5.820 1.00 16.51 393 LEU B O 1
ATOM 2983 N N . THR A 1 396 ? 11.565 -22.957 7.486 1.00 15.66 394 THR B N 1
ATOM 2984 C CA . THR A 1 396 ? 12.987 -22.571 7.710 1.00 15.34 394 THR B CA 1
ATOM 2985 C C . THR A 1 396 ? 13.872 -23.812 7.959 1.00 15.67 394 THR B C 1
ATOM 2986 O O . THR A 1 396 ? 14.883 -23.946 7.264 1.00 15.01 394 THR B O 1
ATOM 2990 N N . PRO A 1 397 ? 13.561 -24.704 8.919 1.00 14.72 395 PRO B N 1
ATOM 2991 C CA . PRO A 1 397 ? 14.424 -25.875 9.154 1.00 14.85 395 PRO B CA 1
ATOM 2992 C C . PRO A 1 397 ? 14.396 -26.842 7.967 1.00 15.23 395 PRO B C 1
ATOM 2993 O O . PRO A 1 397 ? 15.448 -27.443 7.677 1.00 15.26 395 PRO B O 1
ATOM 2997 N N . ILE A 1 398 ? 13.240 -27.024 7.326 1.00 15.02 396 ILE B N 1
ATOM 2998 C CA . ILE A 1 398 ? 13.145 -27.885 6.114 1.00 15.32 396 ILE B CA 1
ATOM 2999 C C . ILE A 1 398 ? 14.064 -27.329 5.031 1.00 15.03 396 ILE B C 1
ATOM 3000 O O . ILE A 1 398 ? 14.934 -28.083 4.510 1.00 14.72 396 ILE B O 1
ATOM 3005 N N . ALA A 1 399 ? 13.967 -26.036 4.716 1.00 13.83 397 ALA B N 1
ATOM 3006 C CA . ALA A 1 399 ? 14.813 -25.419 3.679 1.00 14.75 397 ALA B CA 1
ATOM 3007 C C . ALA A 1 399 ? 16.294 -25.580 4.064 1.00 14.50 397 ALA B C 1
ATOM 3008 O O . ALA A 1 399 ? 17.066 -26.060 3.253 1.00 13.75 397 ALA B O 1
ATOM 3010 N N . LYS A 1 400 ? 16.669 -25.217 5.272 1.00 13.71 398 LYS B N 1
ATOM 3011 C CA . LYS A 1 400 ? 18.113 -25.285 5.589 1.00 13.19 398 LYS B CA 1
ATOM 3012 C C . LYS A 1 400 ? 18.660 -26.719 5.448 1.00 13.14 398 LYS B C 1
ATOM 3013 O O . LYS A 1 400 ? 19.607 -26.910 4.703 1.00 13.67 398 LYS B O 1
ATOM 3019 N N . ALA A 1 401 ? 18.066 -27.666 6.162 1.00 13.22 399 ALA B N 1
ATOM 3020 C CA . ALA A 1 401 ? 18.633 -29.036 6.223 1.00 12.18 399 ALA B CA 1
ATOM 3021 C C . ALA A 1 401 ? 18.386 -29.746 4.895 1.00 13.63 399 ALA B C 1
ATOM 3022 O O . ALA A 1 401 ? 19.310 -30.419 4.393 1.00 13.61 399 ALA B O 1
ATOM 3024 N N . PHE A 1 402 ? 17.151 -29.732 4.373 1.00 12.91 400 PHE B N 1
ATOM 3025 C CA . PHE A 1 402 ? 16.887 -30.476 3.119 1.00 13.29 400 PHE B CA 1
ATOM 3026 C C . PHE A 1 402 ? 17.719 -29.895 1.966 1.00 12.78 400 PHE B C 1
ATOM 3027 O O . PHE A 1 402 ? 18.332 -30.678 1.201 1.00 12.72 400 PHE B O 1
ATOM 3035 N N . MET A 1 403 ? 17.714 -28.581 1.763 1.00 12.85 401 MET B N 1
ATOM 3036 C CA . MET A 1 403 ? 18.411 -28.049 0.559 1.00 12.99 401 MET B CA 1
ATOM 3037 C C . MET A 1 403 ? 19.930 -28.307 0.653 1.00 13.37 401 MET B C 1
ATOM 3038 O O . MET A 1 403 ? 20.539 -28.536 -0.361 1.00 13.83 401 MET B O 1
ATOM 3043 N N . THR A 1 404 ? 20.480 -28.227 1.865 1.00 11.94 402 THR B N 1
ATOM 3044 C CA . THR A 1 404 ? 21.932 -28.493 2.047 1.00 12.27 402 THR B CA 1
ATOM 3045 C C . THR A 1 404 ? 22.244 -29.980 1.818 1.00 12.36 402 THR B C 1
ATOM 3046 O O . THR A 1 404 ? 23.227 -30.251 1.148 1.00 12.66 402 THR B O 1
ATOM 3050 N N . GLU A 1 405 ? 21.445 -30.870 2.407 1.00 12.74 403 GLU B N 1
ATOM 3051 C CA . GLU A 1 405 ? 21.716 -32.312 2.259 1.00 12.65 403 GLU B CA 1
ATOM 3052 C C . GLU A 1 405 ? 21.632 -32.675 0.760 1.00 12.35 403 GLU B C 1
ATOM 3053 O O . GLU A 1 405 ? 22.542 -33.366 0.238 1.00 12.92 403 GLU B O 1
ATOM 3059 N N . VAL A 1 406 ? 20.569 -32.311 0.073 1.00 11.83 404 VAL B N 1
ATOM 3060 C CA . VAL A 1 406 ? 20.438 -32.691 -1.367 1.00 12.51 404 VAL B CA 1
ATOM 3061 C C . VAL A 1 406 ? 21.354 -31.826 -2.236 1.00 12.97 404 VAL B C 1
ATOM 3062 O O . VAL A 1 406 ? 21.707 -32.278 -3.354 1.00 12.78 404 VAL B O 1
ATOM 3066 N N . GLY A 1 407 ? 21.798 -30.660 -1.761 1.00 12.06 405 GLY B N 1
ATOM 3067 C CA . GLY A 1 407 ? 22.787 -29.864 -2.525 1.00 11.86 405 GLY B CA 1
ATOM 3068 C C . GLY A 1 407 ? 24.156 -30.534 -2.527 1.00 12.26 405 GLY B C 1
ATOM 3069 O O . GLY A 1 407 ? 24.839 -30.481 -3.524 1.00 13.34 405 GLY B O 1
ATOM 3070 N N . PHE A 1 408 ? 24.508 -31.163 -1.410 1.00 12.72 406 PHE B N 1
ATOM 3071 C CA . PHE A 1 408 ? 25.778 -31.929 -1.323 1.00 13.21 406 PHE B CA 1
ATOM 3072 C C . PHE A 1 408 ? 25.687 -33.172 -2.221 1.00 13.01 406 PHE B C 1
ATOM 3073 O O . PHE A 1 408 ? 26.645 -33.455 -2.919 1.00 12.65 406 PHE B O 1
ATOM 3081 N N . GLU A 1 409 ? 24.558 -33.884 -2.163 1.00 12.41 407 GLU B N 1
ATOM 3082 C CA . GLU A 1 409 ? 24.354 -35.011 -3.070 1.00 12.86 407 GLU B CA 1
ATOM 3083 C C . GLU A 1 409 ? 24.521 -34.492 -4.497 1.00 12.40 407 GLU B C 1
ATOM 3084 O O . GLU A 1 409 ? 25.243 -35.122 -5.278 1.00 13.22 407 GLU B O 1
ATOM 3090 N N . SER A 1 410 ? 23.853 -33.385 -4.842 1.00 12.81 408 SER B N 1
ATOM 3091 C CA . SER A 1 410 ? 23.866 -32.809 -6.215 1.00 12.26 408 SER B CA 1
ATOM 3092 C C . SER A 1 410 ? 25.298 -32.420 -6.618 1.00 12.13 408 SER B C 1
ATOM 3093 O O . SER A 1 410 ? 25.712 -32.697 -7.771 1.00 12.91 408 SER B O 1
ATOM 3096 N N . ALA A 1 411 ? 26.063 -31.809 -5.721 1.00 11.75 409 ALA B N 1
ATOM 3097 C CA . ALA A 1 411 ? 27.485 -31.442 -5.963 1.00 12.54 409 ALA B CA 1
ATOM 3098 C C . ALA A 1 411 ? 28.262 -32.718 -6.323 1.00 12.47 409 ALA B C 1
ATOM 3099 O O . ALA A 1 411 ? 29.072 -32.704 -7.256 1.00 13.30 409 ALA B O 1
ATOM 3101 N N . ASN A 1 412 ? 27.986 -33.791 -5.605 1.00 12.52 410 ASN B N 1
ATOM 3102 C CA . ASN A 1 412 ? 28.677 -35.087 -5.832 1.00 12.23 410 ASN B CA 1
ATOM 3103 C C . ASN A 1 412 ? 28.235 -35.705 -7.160 1.00 12.15 410 ASN B C 1
ATOM 3104 O O . ASN A 1 412 ? 29.110 -36.279 -7.820 1.00 13.49 410 ASN B O 1
ATOM 3109 N N . HIS A 1 413 ? 26.980 -35.572 -7.584 1.00 12.46 411 HIS B N 1
ATOM 3110 C CA . HIS A 1 413 ? 26.575 -36.023 -8.942 1.00 12.83 411 HIS B CA 1
ATOM 3111 C C . HIS A 1 413 ? 27.367 -35.256 -9.994 1.00 14.18 411 HIS B C 1
ATOM 3112 O O . HIS A 1 413 ? 27.785 -35.859 -11.009 1.00 13.65 411 HIS B O 1
ATOM 3119 N N . GLY A 1 414 ? 27.619 -33.974 -9.754 1.00 14.37 412 GLY B N 1
ATOM 3120 C CA . GLY A 1 414 ? 28.401 -33.142 -10.679 1.00 15.00 412 GLY B CA 1
ATOM 3121 C C . GLY A 1 414 ? 29.809 -33.693 -10.883 1.00 15.13 412 GLY B C 1
ATOM 3122 O O . GLY A 1 414 ? 30.216 -33.920 -12.026 1.00 13.14 412 GLY B O 1
ATOM 3123 N N . VAL A 1 415 ? 30.497 -33.971 -9.787 1.00 13.91 413 VAL B N 1
ATOM 3124 C CA . VAL A 1 415 ? 31.803 -34.671 -9.817 1.00 13.77 413 VAL B CA 1
ATOM 3125 C C . VAL A 1 415 ? 31.675 -35.995 -10.565 1.00 13.47 413 VAL B C 1
ATOM 3126 O O . VAL A 1 415 ? 32.531 -36.252 -11.447 1.00 14.16 413 VAL B O 1
ATOM 3130 N N . GLN A 1 416 ? 30.638 -36.795 -10.265 1.00 13.82 414 GLN B N 1
ATOM 3131 C CA . GLN A 1 416 ? 30.539 -38.185 -10.774 1.00 12.97 414 GLN B CA 1
ATOM 3132 C C . GLN A 1 416 ? 30.461 -38.169 -12.303 1.00 14.15 414 GLN B C 1
ATOM 3133 O O . GLN A 1 416 ? 31.083 -39.028 -12.957 1.00 14.40 414 GLN B O 1
ATOM 3139 N N . ILE A 1 417 ? 29.745 -37.207 -12.877 1.00 14.75 415 ILE B N 1
ATOM 3140 C CA . ILE A 1 417 ? 29.609 -37.078 -14.363 1.00 16.06 415 ILE B CA 1
ATOM 3141 C C . ILE A 1 417 ? 30.973 -36.865 -15.036 1.00 16.54 415 ILE B C 1
ATOM 3142 O O . ILE A 1 417 ? 31.155 -37.344 -16.204 1.00 16.60 415 ILE B O 1
ATOM 3147 N N . PHE A 1 418 ? 31.890 -36.184 -14.359 1.00 15.92 416 PHE B N 1
ATOM 3148 C CA . PHE A 1 418 ? 33.257 -35.939 -14.878 1.00 17.54 416 PHE B CA 1
ATOM 3149 C C . PHE A 1 418 ? 34.169 -37.171 -14.772 1.00 17.85 416 PHE B C 1
ATOM 3150 O O . PHE A 1 418 ? 35.277 -37.084 -15.303 1.00 20.03 416 PHE B O 1
ATOM 3158 N N . GLY A 1 419 ? 33.763 -38.255 -14.115 1.00 17.89 417 GLY B N 1
ATOM 3159 C CA . GLY A 1 419 ? 34.647 -39.406 -13.884 1.00 18.74 417 GLY B CA 1
ATOM 3160 C C . GLY A 1 419 ? 35.905 -38.983 -13.154 1.00 18.89 417 GLY B C 1
ATOM 3161 O O . GLY A 1 419 ? 35.841 -38.104 -12.281 1.00 17.70 417 GLY B O 1
ATOM 3162 N N . GLY A 1 420 ? 37.058 -39.576 -13.453 1.00 18.86 418 GLY B N 1
ATOM 3163 C CA . GLY A 1 420 ? 38.302 -39.184 -12.758 1.00 20.22 418 GLY B CA 1
ATOM 3164 C C . GLY A 1 420 ? 38.627 -37.696 -12.831 1.00 18.59 418 GLY B C 1
ATOM 3165 O O . GLY A 1 420 ? 39.205 -37.135 -11.872 1.00 18.36 418 GLY B O 1
ATOM 3166 N N . HIS A 1 421 ? 38.316 -37.036 -13.941 1.00 19.37 419 HIS B N 1
ATOM 3167 C CA . HIS A 1 421 ? 38.503 -35.576 -14.126 1.00 19.19 419 HIS B CA 1
ATOM 3168 C C . HIS A 1 421 ? 37.776 -34.775 -13.032 1.00 19.31 419 HIS B C 1
ATOM 3169 O O . HIS A 1 421 ? 38.243 -33.680 -12.684 1.00 19.55 419 HIS B O 1
ATOM 3176 N N . GLY A 1 422 ? 36.707 -35.333 -12.448 1.00 18.57 420 GLY B N 1
ATOM 3177 C CA . GLY A 1 422 ? 35.915 -34.612 -11.431 1.00 17.56 420 GLY B CA 1
ATOM 3178 C C . GLY A 1 422 ? 36.690 -34.402 -10.152 1.00 16.70 420 GLY B C 1
ATOM 3179 O O . GLY A 1 422 ? 36.351 -33.484 -9.430 1.00 16.63 420 GLY B O 1
ATOM 3180 N N . PHE A 1 423 ? 37.739 -35.209 -9.896 1.00 15.94 421 PHE B N 1
ATOM 3181 C CA . PHE A 1 423 ? 38.562 -35.157 -8.658 1.00 15.02 421 PHE B CA 1
ATOM 3182 C C . PHE A 1 423 ? 39.669 -34.102 -8.762 1.00 15.09 421 PHE B C 1
ATOM 3183 O O . PHE A 1 423 ? 40.316 -33.821 -7.765 1.00 15.02 421 PHE B O 1
ATOM 3191 N N . ILE A 1 424 ? 39.855 -33.562 -9.969 1.00 16.23 422 ILE B N 1
ATOM 3192 C CA . ILE A 1 424 ? 40.980 -32.632 -10.267 1.00 18.22 422 ILE B CA 1
ATOM 3193 C C . ILE A 1 424 ? 40.591 -31.178 -9.985 1.00 18.13 422 ILE B C 1
ATOM 3194 O O . ILE A 1 424 ? 39.541 -30.752 -10.419 1.00 18.65 422 ILE B O 1
ATOM 3199 N N . ALA A 1 425 ? 41.498 -30.451 -9.361 1.00 18.57 423 ALA B N 1
ATOM 3200 C CA . ALA A 1 425 ? 41.189 -29.084 -8.895 1.00 21.40 423 ALA B CA 1
ATOM 3201 C C . ALA A 1 425 ? 40.802 -28.128 -10.014 1.00 23.58 423 ALA B C 1
ATOM 3202 O O . ALA A 1 425 ? 39.890 -27.325 -9.812 1.00 24.39 423 ALA B O 1
ATOM 3204 N N . GLU A 1 426 ? 41.462 -28.239 -11.150 1.00 24.63 424 GLU B N 1
ATOM 3205 C CA . GLU A 1 426 ? 41.274 -27.205 -12.203 1.00 30.27 424 GLU B CA 1
ATOM 3206 C C . GLU A 1 426 ? 39.787 -27.053 -12.562 1.00 30.60 424 GLU B C 1
ATOM 3207 O O . GLU A 1 426 ? 39.392 -25.913 -12.879 1.00 32.41 424 GLU B O 1
ATOM 3213 N N . HIS A 1 427 ? 38.992 -28.122 -12.503 1.00 26.09 425 HIS B N 1
ATOM 3214 C CA . HIS A 1 427 ? 37.582 -28.062 -13.001 1.00 25.10 425 HIS B CA 1
ATOM 3215 C C . HIS A 1 427 ? 36.571 -27.435 -12.026 1.00 26.63 425 HIS B C 1
ATOM 3216 O O . HIS A 1 427 ? 35.463 -27.146 -12.484 1.00 30.22 425 HIS B O 1
ATOM 3223 N N . GLY A 1 428 ? 36.906 -27.236 -10.757 1.00 23.20 426 GLY B N 1
ATOM 3224 C CA . GLY A 1 428 ? 35.966 -26.538 -9.850 1.00 20.55 426 GLY B CA 1
ATOM 3225 C C . GLY A 1 428 ? 34.864 -27.415 -9.260 1.00 18.69 426 GLY B C 1
ATOM 3226 O O . GLY A 1 428 ? 34.204 -26.988 -8.335 1.00 17.36 426 GLY B O 1
ATOM 3227 N N . MET A 1 429 ? 34.680 -28.607 -9.809 1.00 17.24 427 MET B N 1
ATOM 3228 C CA . MET A 1 429 ? 33.568 -29.470 -9.349 1.00 15.98 427 MET B CA 1
ATOM 3229 C C . MET A 1 429 ? 33.863 -30.023 -7.946 1.00 15.48 427 MET B C 1
ATOM 3230 O O . MET A 1 429 ? 32.944 -30.151 -7.168 1.00 14.69 427 MET B O 1
ATOM 3235 N N . GLU A 1 430 ? 35.123 -30.343 -7.679 1.00 13.98 428 GLU B N 1
ATOM 3236 C CA . GLU A 1 430 ? 35.493 -30.866 -6.339 1.00 14.77 428 GLU B CA 1
ATOM 3237 C C . GLU A 1 430 ? 35.456 -29.717 -5.307 1.00 13.98 428 GLU B C 1
ATOM 3238 O O . GLU A 1 430 ? 35.076 -29.956 -4.179 1.00 14.90 428 GLU B O 1
ATOM 3244 N N . GLN A 1 431 ? 35.809 -28.504 -5.714 1.00 13.55 429 GLN B N 1
ATOM 3245 C CA . GLN A 1 431 ? 35.674 -27.356 -4.782 1.00 14.19 429 GLN B CA 1
ATOM 3246 C C . GLN A 1 431 ? 34.200 -27.198 -4.405 1.00 13.46 429 GLN B C 1
ATOM 3247 O O . GLN A 1 431 ? 33.909 -26.932 -3.259 1.00 14.32 429 GLN B O 1
ATOM 3253 N N . ASN A 1 432 ? 33.325 -27.356 -5.392 1.00 12.95 430 ASN B N 1
ATOM 3254 C CA . ASN A 1 432 ? 31.870 -27.207 -5.111 1.00 13.93 430 ASN B CA 1
ATOM 3255 C C . ASN A 1 432 ? 31.462 -28.215 -4.020 1.00 14.04 430 ASN B C 1
ATOM 3256 O O . ASN A 1 432 ? 30.734 -27.882 -3.118 1.00 13.67 430 ASN B O 1
ATOM 3261 N N . VAL A 1 433 ? 31.954 -29.457 -4.089 1.00 13.66 431 VAL B N 1
ATOM 3262 C CA . VAL A 1 433 ? 31.707 -30.461 -3.016 1.00 13.63 431 VAL B CA 1
ATOM 3263 C C . VAL A 1 433 ? 32.318 -29.988 -1.682 1.00 12.87 431 VAL B C 1
ATOM 3264 O O . VAL A 1 433 ? 31.677 -30.158 -0.643 1.00 13.65 431 VAL B O 1
ATOM 3268 N N . ARG A 1 434 ? 33.571 -29.530 -1.683 1.00 13.53 432 ARG B N 1
ATOM 3269 C CA . ARG A 1 434 ? 34.233 -29.165 -0.406 1.00 13.92 432 ARG B CA 1
ATOM 3270 C C . ARG A 1 434 ? 33.540 -27.952 0.233 1.00 13.31 432 ARG B C 1
ATOM 3271 O O . ARG A 1 434 ? 33.342 -27.955 1.431 1.00 13.43 432 ARG B O 1
ATOM 3279 N N . ASP A 1 435 ? 33.186 -26.975 -0.588 1.00 14.27 433 ASP B N 1
ATOM 3280 C CA . ASP A 1 435 ? 32.457 -25.798 -0.060 1.00 13.49 433 ASP B CA 1
ATOM 3281 C C . ASP A 1 435 ? 31.077 -26.228 0.470 1.00 14.40 433 ASP B C 1
ATOM 3282 O O . ASP A 1 435 ? 30.622 -25.678 1.473 1.00 14.49 433 ASP B O 1
ATOM 3287 N N . SER A 1 436 ? 30.442 -27.193 -0.184 1.00 13.32 434 SER B N 1
ATOM 3288 C CA . SER A 1 436 ? 29.105 -27.668 0.245 1.00 12.27 434 SER B CA 1
ATOM 3289 C C . SER A 1 436 ? 29.136 -28.376 1.604 1.00 13.19 434 SER B C 1
ATOM 3290 O O . SER A 1 436 ? 28.168 -28.271 2.331 1.00 12.62 434 SER B O 1
ATOM 3293 N N . ARG A 1 437 ? 30.236 -29.048 1.932 1.00 13.21 435 ARG B N 1
ATOM 3294 C CA . ARG A 1 437 ? 30.195 -29.921 3.137 1.00 13.45 435 ARG B CA 1
ATOM 3295 C C . ARG A 1 437 ? 29.922 -29.113 4.423 1.00 15.03 435 ARG B C 1
ATOM 3296 O O . ARG A 1 437 ? 29.263 -29.653 5.322 1.00 13.43 435 ARG B O 1
ATOM 3304 N N . ILE A 1 438 ? 30.382 -27.879 4.525 1.00 14.78 436 ILE B N 1
ATOM 3305 C CA . ILE A 1 438 ? 30.171 -27.090 5.768 1.00 15.24 436 ILE B CA 1
ATOM 3306 C C . ILE A 1 438 ? 28.673 -26.773 5.904 1.00 13.78 436 ILE B C 1
ATOM 3307 O O . ILE A 1 438 ? 28.223 -26.528 7.036 1.00 12.87 436 ILE B O 1
ATOM 3312 N N . SER A 1 439 ? 27.931 -26.734 4.794 1.00 13.66 437 SER B N 1
ATOM 3313 C CA . SER A 1 439 ? 26.511 -26.276 4.810 1.00 13.22 437 SER B CA 1
ATOM 3314 C C . SER A 1 439 ? 25.608 -27.130 5.723 1.00 14.57 437 SER B C 1
ATOM 3315 O O . SER A 1 439 ? 24.609 -26.610 6.193 1.00 15.15 437 SER B O 1
ATOM 3318 N N . MET A 1 440 ? 25.983 -28.391 5.943 1.00 13.08 438 MET B N 1
ATOM 3319 C CA A MET A 1 440 ? 25.153 -29.269 6.812 0.50 13.10 438 MET B CA 1
ATOM 3320 C CA B MET A 1 440 ? 25.178 -29.299 6.796 0.50 14.70 438 MET B CA 1
ATOM 3321 C C . MET A 1 440 ? 25.631 -29.204 8.266 1.00 13.09 438 MET B C 1
ATOM 3322 O O . MET A 1 440 ? 25.008 -29.880 9.110 1.00 15.25 438 MET B O 1
ATOM 3331 N N . LEU A 1 441 ? 26.719 -28.476 8.517 1.00 14.08 439 LEU B N 1
ATOM 3332 C CA . LEU A 1 441 ? 27.354 -28.408 9.858 1.00 15.04 439 LEU B CA 1
ATOM 3333 C C . LEU A 1 441 ? 27.061 -27.059 10.526 1.00 15.55 439 LEU B C 1
ATOM 3334 O O . LEU A 1 441 ? 26.647 -27.070 11.682 1.00 19.77 439 LEU B O 1
ATOM 3339 N N . TYR A 1 442 ? 27.278 -25.965 9.814 1.00 15.62 440 TYR B N 1
ATOM 3340 C CA . TYR A 1 442 ? 27.081 -24.644 10.454 1.00 15.39 440 TYR B CA 1
ATOM 3341 C C . TYR A 1 442 ? 25.627 -24.165 10.326 1.00 16.28 440 TYR B C 1
ATOM 3342 O O . TYR A 1 442 ? 24.845 -24.801 9.638 1.00 16.13 440 TYR B O 1
ATOM 3351 N N . ALA A 1 443 ? 25.308 -23.080 11.041 1.00 16.86 441 ALA B N 1
ATOM 3352 C CA . ALA A 1 443 ? 23.941 -22.497 11.046 1.00 18.06 441 ALA B CA 1
ATOM 3353 C C . ALA A 1 443 ? 22.929 -23.512 11.588 1.00 15.96 441 ALA B C 1
ATOM 3354 O O . ALA A 1 443 ? 21.770 -23.445 11.212 1.00 17.61 441 ALA B O 1
ATOM 3356 N N . GLY A 1 444 ? 23.393 -24.386 12.479 1.00 15.14 442 GLY B N 1
ATOM 3357 C CA . GLY A 1 444 ? 22.513 -25.433 13.022 1.00 16.59 442 GLY B CA 1
ATOM 3358 C C . GLY A 1 444 ? 22.626 -26.694 12.193 1.00 16.40 442 GLY B C 1
ATOM 3359 O O . GLY A 1 444 ? 22.163 -26.698 11.062 1.00 16.59 442 GLY B O 1
ATOM 3360 N N . THR A 1 445 ? 23.218 -27.720 12.774 1.00 15.17 443 THR B N 1
ATOM 3361 C CA . THR A 1 445 ? 23.429 -28.962 12.017 1.00 15.42 443 THR B CA 1
ATOM 3362 C C . THR A 1 445 ? 22.120 -29.527 11.485 1.00 14.85 443 THR B C 1
ATOM 3363 O O . THR A 1 445 ? 21.076 -29.165 11.983 1.00 15.15 443 THR B O 1
ATOM 3367 N N . THR A 1 446 ? 22.227 -30.382 10.475 1.00 13.92 444 THR B N 1
ATOM 3368 C CA . THR A 1 446 ? 21.026 -31.121 10.030 1.00 14.77 444 THR B CA 1
ATOM 3369 C C . THR A 1 446 ? 20.245 -31.654 11.231 1.00 14.43 444 THR B C 1
ATOM 3370 O O . THR A 1 446 ? 19.003 -31.530 11.236 1.00 14.83 444 THR B O 1
ATOM 3374 N N . GLY A 1 447 ? 20.901 -32.305 12.208 1.00 14.81 445 GLY B N 1
ATOM 3375 C CA . GLY A 1 447 ? 20.167 -32.882 13.342 1.00 15.30 445 GLY B CA 1
ATOM 3376 C C . GLY A 1 447 ? 19.452 -31.820 14.187 1.00 15.03 445 GLY B C 1
ATOM 3377 O O . GLY A 1 447 ? 18.361 -32.081 14.654 1.00 16.64 445 GLY B O 1
ATOM 3378 N N . VAL A 1 448 ? 20.070 -30.668 14.362 1.00 14.66 446 VAL B N 1
ATOM 3379 C CA . VAL A 1 448 ? 19.429 -29.548 15.111 1.00 15.55 446 VAL B CA 1
ATOM 3380 C C . VAL A 1 448 ? 18.208 -29.045 14.320 1.00 15.34 446 VAL B C 1
ATOM 3381 O O . VAL A 1 448 ? 17.168 -28.836 14.927 1.00 16.02 446 VAL B O 1
ATOM 3385 N N . GLN A 1 449 ? 18.353 -28.908 13.001 1.00 15.38 447 GLN B N 1
ATOM 3386 C CA . GLN A 1 449 ? 17.204 -28.458 12.179 1.00 15.16 447 GLN B CA 1
ATOM 3387 C C . GLN A 1 449 ? 16.069 -29.461 12.387 1.00 14.64 447 GLN B C 1
ATOM 3388 O O . GLN A 1 449 ? 14.859 -29.065 12.427 1.00 14.99 447 GLN B O 1
ATOM 3394 N N . ALA A 1 450 ? 16.417 -30.759 12.364 1.00 14.83 448 ALA B N 1
ATOM 3395 C CA . ALA A 1 450 ? 15.393 -31.811 12.416 1.00 14.66 448 ALA B CA 1
ATOM 3396 C C . ALA A 1 450 ? 14.641 -31.757 13.767 1.00 15.08 448 ALA B C 1
ATOM 3397 O O . ALA A 1 450 ? 13.405 -31.965 13.796 1.00 15.41 448 ALA B O 1
ATOM 3399 N N . LEU A 1 451 ? 15.374 -31.556 14.854 1.00 16.28 449 LEU B N 1
ATOM 3400 C CA . LEU A 1 451 ? 14.748 -31.417 16.191 1.00 17.23 449 LEU B CA 1
ATOM 3401 C C . LEU A 1 451 ? 13.877 -30.167 16.216 1.00 18.23 449 LEU B C 1
ATOM 3402 O O . LEU A 1 451 ? 12.751 -30.212 16.777 1.00 18.34 449 LEU B O 1
ATOM 3407 N N . ASP A 1 452 ? 14.326 -29.085 15.601 1.00 17.20 450 ASP B N 1
ATOM 3408 C CA . ASP A 1 452 ? 13.525 -27.841 15.548 1.00 17.96 450 ASP B CA 1
ATOM 3409 C C . ASP A 1 452 ? 12.214 -28.110 14.800 1.00 18.23 450 ASP B C 1
ATOM 3410 O O . ASP A 1 452 ? 11.146 -27.747 15.313 1.00 18.21 450 ASP B O 1
ATOM 3415 N N . LEU A 1 453 ? 12.273 -28.726 13.624 1.00 17.45 451 LEU B N 1
ATOM 3416 C CA . LEU A 1 453 ? 11.065 -28.998 12.834 1.00 16.74 451 LEU B CA 1
ATOM 3417 C C . LEU A 1 453 ? 10.124 -29.915 13.627 1.00 17.58 451 LEU B C 1
ATOM 3418 O O . LEU A 1 453 ? 8.933 -29.550 13.793 1.00 17.40 451 LEU B O 1
ATOM 3423 N N . LEU A 1 454 ? 10.582 -31.101 14.006 1.00 17.87 452 LEU B N 1
ATOM 3424 C CA . LEU A 1 454 ? 9.652 -32.107 14.558 1.00 18.12 452 LEU B CA 1
ATOM 3425 C C . LEU A 1 454 ? 9.239 -31.679 15.975 1.00 19.06 452 LEU B C 1
ATOM 3426 O O . LEU A 1 454 ? 8.008 -31.726 16.240 1.00 19.69 452 LEU B O 1
ATOM 3431 N N . GLY A 1 455 ? 10.176 -31.293 16.840 1.00 18.65 453 GLY B N 1
ATOM 3432 C CA . GLY A 1 455 ? 9.850 -30.962 18.254 1.00 20.88 453 GLY B CA 1
ATOM 3433 C C . GLY A 1 455 ? 9.110 -29.633 18.350 1.00 22.18 453 GLY B C 1
ATOM 3434 O O . GLY A 1 455 ? 7.908 -29.593 18.716 1.00 23.67 453 GLY B O 1
ATOM 3435 N N . ARG A 1 456 ? 9.753 -28.572 17.917 1.00 22.13 454 ARG B N 1
ATOM 3436 C CA . ARG A 1 456 ? 9.301 -27.197 18.208 1.00 23.22 454 ARG B CA 1
ATOM 3437 C C . ARG A 1 456 ? 8.223 -26.781 17.201 1.00 23.89 454 ARG B C 1
ATOM 3438 O O . ARG A 1 456 ? 7.218 -26.171 17.617 1.00 25.93 454 ARG B O 1
ATOM 3446 N N . LYS A 1 457 ? 8.404 -27.037 15.918 1.00 20.48 455 LYS B N 1
ATOM 3447 C CA . LYS A 1 457 ? 7.506 -26.472 14.887 1.00 20.87 455 LYS B CA 1
ATOM 3448 C C . LYS A 1 457 ? 6.266 -27.344 14.689 1.00 22.43 455 LYS B C 1
ATOM 3449 O O . LYS A 1 457 ? 5.178 -26.753 14.520 1.00 25.96 455 LYS B O 1
ATOM 3455 N N . VAL A 1 458 ? 6.380 -28.665 14.698 1.00 18.49 456 VAL B N 1
ATOM 3456 C CA . VAL A 1 458 ? 5.243 -29.547 14.379 1.00 19.05 456 VAL B CA 1
ATOM 3457 C C . VAL A 1 458 ? 4.602 -30.060 15.672 1.00 20.50 456 VAL B C 1
ATOM 3458 O O . VAL A 1 458 ? 3.425 -29.739 15.893 1.00 20.49 456 VAL B O 1
ATOM 3462 N N . LEU A 1 459 ? 5.312 -30.822 16.505 1.00 20.47 457 LEU B N 1
ATOM 3463 C CA . LEU A 1 459 ? 4.639 -31.489 17.659 1.00 21.40 457 LEU B CA 1
ATOM 3464 C C . LEU A 1 459 ? 4.161 -30.418 18.658 1.00 24.14 457 LEU B C 1
ATOM 3465 O O . LEU A 1 459 ? 2.988 -30.533 19.067 1.00 24.60 457 LEU B O 1
ATOM 3470 N N . MET A 1 460 ? 4.950 -29.380 18.926 1.00 24.34 458 MET B N 1
ATOM 3471 C CA A MET A 1 460 ? 4.601 -28.359 19.961 0.50 28.51 458 MET B CA 1
ATOM 3472 C CA B MET A 1 460 ? 4.629 -28.334 19.948 0.50 27.71 458 MET B CA 1
ATOM 3473 C C . MET A 1 460 ? 3.554 -27.363 19.431 1.00 27.49 458 MET B C 1
ATOM 3474 O O . MET A 1 460 ? 3.062 -26.579 20.228 1.00 28.29 458 MET B O 1
ATOM 3483 N N . THR A 1 461 ? 3.191 -27.394 18.150 1.00 25.88 459 THR B N 1
ATOM 3484 C CA . THR A 1 461 ? 2.063 -26.552 17.643 1.00 26.85 459 THR B CA 1
ATOM 3485 C C . THR A 1 461 ? 0.852 -27.430 17.366 1.00 26.82 459 THR B C 1
ATOM 3486 O O . THR A 1 461 ? -0.073 -26.934 16.725 1.00 27.45 459 THR B O 1
ATOM 3490 N N . GLN A 1 462 ? 0.867 -28.687 17.810 1.00 27.03 460 GLN B N 1
ATOM 3491 C CA . GLN A 1 462 ? -0.201 -29.678 17.524 1.00 31.90 460 GLN B CA 1
ATOM 3492 C C . GLN A 1 462 ? -0.344 -29.862 16.011 1.00 31.59 460 GLN B C 1
ATOM 3493 O O . GLN A 1 462 ? -1.487 -30.166 15.558 1.00 30.49 460 GLN B O 1
ATOM 3499 N N . GLY A 1 463 ? 0.747 -29.686 15.255 1.00 29.01 461 GLY B N 1
ATOM 3500 C CA . GLY A 1 463 ? 0.755 -29.842 13.788 1.00 30.83 461 GLY B CA 1
ATOM 3501 C C . GLY A 1 463 ? 0.134 -28.679 13.035 1.00 28.73 461 GLY B C 1
ATOM 3502 O O . GLY A 1 463 ? -0.047 -28.821 11.823 1.00 28.80 461 GLY B O 1
ATOM 3503 N N . GLU A 1 464 ? -0.212 -27.577 13.706 1.00 29.89 462 GLU B N 1
ATOM 3504 C CA . GLU A 1 464 ? -0.876 -26.425 13.043 1.00 33.39 462 GLU B CA 1
ATOM 3505 C C . GLU A 1 464 ? 0.052 -25.896 11.948 1.00 30.42 462 GLU B C 1
ATOM 3506 O O . GLU A 1 464 ? -0.437 -25.525 10.867 1.00 27.25 462 GLU B O 1
ATOM 3512 N N . ALA A 1 465 ? 1.362 -25.910 12.189 1.00 30.00 463 ALA B N 1
ATOM 3513 C CA . ALA A 1 465 ? 2.343 -25.398 11.221 1.00 31.12 463 ALA B CA 1
ATOM 3514 C C . ALA A 1 465 ? 2.328 -26.318 9.972 1.00 28.76 463 ALA B C 1
ATOM 3515 O O . ALA A 1 465 ? 2.152 -25.827 8.830 1.00 31.58 463 ALA B O 1
ATOM 3517 N N . LEU A 1 466 ? 2.318 -27.625 10.180 1.00 24.05 464 LEU B N 1
ATOM 3518 C CA . LEU A 1 466 ? 2.203 -28.602 9.072 1.00 21.73 464 LEU B CA 1
ATOM 3519 C C . LEU A 1 466 ? 0.870 -28.446 8.334 1.00 22.20 464 LEU B C 1
ATOM 3520 O O . LEU A 1 466 ? 0.848 -28.573 7.100 1.00 21.50 464 LEU B O 1
ATOM 3525 N N . LYS A 1 467 ? -0.230 -28.257 9.074 1.00 22.69 465 LYS B N 1
ATOM 3526 C CA . LYS A 1 467 ? -1.595 -28.206 8.505 1.00 24.77 465 LYS B CA 1
ATOM 3527 C C . LYS A 1 467 ? -1.699 -27.040 7.509 1.00 21.63 465 LYS B C 1
ATOM 3528 O O . LYS A 1 467 ? -2.463 -27.214 6.548 1.00 22.16 465 LYS B O 1
ATOM 3534 N N . GLY A 1 468 ? -0.988 -25.922 7.760 1.00 21.50 466 GLY B N 1
ATOM 3535 C CA . GLY A 1 468 ? -0.876 -24.761 6.856 1.00 22.24 466 GLY B CA 1
ATOM 3536 C C . GLY A 1 468 ? -0.462 -25.196 5.453 1.00 24.49 466 GLY B C 1
ATOM 3537 O O . GLY A 1 468 ? -1.124 -24.845 4.457 1.00 25.57 466 GLY B O 1
ATOM 3538 N N . PHE A 1 469 ? 0.536 -26.071 5.386 1.00 21.70 467 PHE B N 1
ATOM 3539 C CA . PHE A 1 469 ? 1.066 -26.555 4.102 1.00 19.29 467 PHE B CA 1
ATOM 3540 C C . PHE A 1 469 ? 0.196 -27.690 3.541 1.00 19.68 467 PHE B C 1
ATOM 3541 O O . PHE A 1 469 ? -0.093 -27.734 2.314 1.00 18.28 467 PHE B O 1
ATOM 3549 N N . THR A 1 470 ? -0.226 -28.654 4.361 1.00 18.93 468 THR B N 1
ATOM 3550 C CA . THR A 1 470 ? -0.987 -29.804 3.820 1.00 18.56 468 THR B CA 1
ATOM 3551 C C . THR A 1 470 ? -2.361 -29.332 3.315 1.00 17.37 468 THR B C 1
ATOM 3552 O O . THR A 1 470 ? -2.923 -29.996 2.456 1.00 18.25 468 THR B O 1
ATOM 3556 N N . LYS A 1 471 ? -2.876 -28.226 3.850 1.00 19.22 469 LYS B N 1
ATOM 3557 C CA . LYS A 1 471 ? -4.110 -27.617 3.309 1.00 19.81 469 LYS B CA 1
ATOM 3558 C C . LYS A 1 471 ? -3.883 -27.146 1.865 1.00 17.66 469 LYS B C 1
ATOM 3559 O O . LYS A 1 471 ? -4.767 -27.412 1.006 1.00 18.38 469 LYS B O 1
ATOM 3565 N N . ILE A 1 472 ? -2.739 -26.531 1.593 1.00 18.12 470 ILE B N 1
ATOM 3566 C CA . ILE A 1 472 ? -2.390 -26.058 0.233 1.00 18.69 470 ILE B CA 1
ATOM 3567 C C . ILE A 1 472 ? -2.355 -27.284 -0.668 1.00 17.82 470 ILE B C 1
ATOM 3568 O O . ILE A 1 472 ? -2.890 -27.261 -1.769 1.00 18.33 470 ILE B O 1
ATOM 3573 N N . VAL A 1 473 ? -1.695 -28.348 -0.219 1.00 18.63 471 VAL B N 1
ATOM 3574 C CA . VAL A 1 473 ? -1.518 -29.553 -1.053 1.00 19.33 471 VAL B CA 1
ATOM 3575 C C . VAL A 1 473 ? -2.899 -30.152 -1.312 1.00 18.39 471 VAL B C 1
ATOM 3576 O O . VAL A 1 473 ? -3.158 -30.573 -2.471 1.00 19.36 471 VAL B O 1
ATOM 3580 N N . HIS A 1 474 ? -3.726 -30.241 -0.264 1.00 18.56 472 HIS B N 1
ATOM 3581 C CA . HIS A 1 474 ? -5.079 -30.844 -0.346 1.00 18.99 472 HIS B CA 1
ATOM 3582 C C . HIS A 1 474 ? -5.893 -30.080 -1.405 1.00 18.95 472 HIS B C 1
ATOM 3583 O O . HIS A 1 474 ? -6.499 -30.732 -2.284 1.00 21.67 472 HIS B O 1
ATOM 3590 N N . LYS A 1 475 ? -5.907 -28.761 -1.309 1.00 20.37 473 LYS B N 1
ATOM 3591 C CA . LYS A 1 475 ? -6.707 -27.910 -2.238 1.00 21.26 473 LYS B CA 1
ATOM 3592 C C . LYS A 1 475 ? -6.171 -28.131 -3.653 1.00 21.96 473 LYS B C 1
ATOM 3593 O O . LYS A 1 475 ? -6.985 -28.283 -4.571 1.00 23.36 473 LYS B O 1
ATOM 3599 N N . PHE A 1 476 ? -4.843 -28.234 -3.821 1.00 19.71 474 PHE B N 1
ATOM 3600 C CA . PHE A 1 476 ? -4.219 -28.492 -5.146 1.00 20.57 474 PHE B CA 1
ATOM 3601 C C . PHE A 1 476 ? -4.695 -29.824 -5.711 1.00 20.16 474 PHE B C 1
ATOM 3602 O O . PHE A 1 476 ? -4.993 -29.916 -6.936 1.00 19.76 474 PHE B O 1
ATOM 3610 N N . CYS A 1 477 ? -4.715 -30.893 -4.906 1.00 19.57 475 CYS B N 1
ATOM 3611 C CA . CYS A 1 477 ? -5.166 -32.229 -5.353 1.00 19.22 475 CYS B CA 1
ATOM 3612 C C . CYS A 1 477 ? -6.662 -32.164 -5.736 1.00 20.14 475 CYS B C 1
ATOM 3613 O O . CYS A 1 477 ? -7.021 -32.709 -6.770 1.00 22.25 475 CYS B O 1
ATOM 3616 N N . GLN A 1 478 ? -7.499 -31.501 -4.949 1.00 21.31 476 GLN B N 1
ATOM 3617 C CA . GLN A 1 478 ? -8.963 -31.388 -5.249 1.00 21.97 476 GLN B CA 1
ATOM 3618 C C . GLN A 1 478 ? -9.128 -30.689 -6.598 1.00 23.26 476 GLN B C 1
ATOM 3619 O O . GLN A 1 478 ? -9.958 -31.129 -7.416 1.00 23.82 476 GLN B O 1
ATOM 3625 N N . ALA A 1 479 ? -8.333 -29.651 -6.842 1.00 21.68 477 ALA B N 1
ATOM 3626 C CA . ALA A 1 479 ? -8.400 -28.845 -8.077 1.00 21.41 477 ALA B CA 1
ATOM 3627 C C . ALA A 1 479 ? -7.873 -29.636 -9.274 1.00 22.33 477 ALA B C 1
ATOM 3628 O O . ALA A 1 479 ? -8.403 -29.434 -10.397 1.00 22.06 477 ALA B O 1
ATOM 3630 N N . ASN A 1 480 ? -6.907 -30.559 -9.097 1.00 20.76 478 ASN B N 1
ATOM 3631 C CA . ASN A 1 480 ? -6.183 -31.125 -10.258 1.00 20.20 478 ASN B CA 1
ATOM 3632 C C . ASN A 1 480 ? -6.367 -32.626 -10.413 1.00 21.64 478 ASN B C 1
ATOM 3633 O O . ASN A 1 480 ? -5.797 -33.159 -11.368 1.00 21.81 478 ASN B O 1
ATOM 3638 N N . GLU A 1 481 ? -7.210 -33.267 -9.595 1.00 24.13 479 GLU B N 1
ATOM 3639 C CA . GLU A 1 481 ? -7.367 -34.754 -9.598 1.00 26.03 479 GLU B CA 1
ATOM 3640 C C . GLU A 1 481 ? -7.962 -35.285 -10.920 1.00 25.37 479 GLU B C 1
ATOM 3641 O O . GLU A 1 481 ? -7.699 -36.479 -11.202 1.00 23.52 479 GLU B O 1
ATOM 3647 N N . ALA A 1 482 ? -8.660 -34.459 -11.721 1.00 24.46 480 ALA B N 1
ATOM 3648 C CA . ALA A 1 482 ? -9.212 -34.863 -13.049 1.00 26.75 480 ALA B CA 1
ATOM 3649 C C . ALA A 1 482 ? -8.584 -34.043 -14.174 1.00 28.61 480 ALA B C 1
ATOM 3650 O O . ALA A 1 482 ? -9.094 -34.086 -15.311 1.00 28.87 480 ALA B O 1
ATOM 3652 N N . ASN A 1 483 ? -7.532 -33.286 -13.879 1.00 24.09 481 ASN B N 1
ATOM 3653 C CA . ASN A 1 483 ? -6.784 -32.522 -14.899 1.00 24.03 481 ASN B CA 1
ATOM 3654 C C . ASN A 1 483 ? -5.894 -33.502 -15.660 1.00 28.25 481 ASN B C 1
ATOM 3655 O O . ASN A 1 483 ? -4.849 -33.957 -15.085 1.00 26.68 481 ASN B O 1
ATOM 3660 N N . GLU A 1 484 ? -6.237 -33.826 -16.911 1.00 29.32 482 GLU B N 1
ATOM 3661 C CA . GLU A 1 484 ? -5.589 -34.959 -17.635 1.00 30.41 482 GLU B CA 1
ATOM 3662 C C . GLU A 1 484 ? -4.065 -34.788 -17.635 1.00 28.90 482 GLU B C 1
ATOM 3663 O O . GLU A 1 484 ? -3.356 -35.802 -17.436 1.00 29.83 482 GLU B O 1
ATOM 3669 N N . ALA A 1 485 ? -3.565 -33.573 -17.854 1.00 26.55 483 ALA B N 1
ATOM 3670 C CA . ALA A 1 485 ? -2.114 -33.256 -17.904 1.00 28.91 483 ALA B CA 1
ATOM 3671 C C . ALA A 1 485 ? -1.378 -33.627 -16.604 1.00 26.73 483 ALA B C 1
ATOM 3672 O O . ALA A 1 485 ? -0.194 -33.953 -16.688 1.00 28.23 483 ALA B O 1
ATOM 3674 N N . VAL A 1 486 ? -1.982 -33.575 -15.431 1.00 26.06 484 VAL B N 1
ATOM 3675 C CA . VAL A 1 486 ? -1.198 -33.821 -14.181 1.00 25.96 484 VAL B CA 1
ATOM 3676 C C . VAL A 1 486 ? -1.869 -34.824 -13.245 1.00 25.09 484 VAL B C 1
ATOM 3677 O O . VAL A 1 486 ? -1.382 -34.987 -12.091 1.00 24.18 484 VAL B O 1
ATOM 3681 N N . LYS A 1 487 ? -2.926 -35.517 -13.679 1.00 25.32 485 LYS B N 1
ATOM 3682 C CA . LYS A 1 487 ? -3.616 -36.440 -12.748 1.00 26.53 485 LYS B CA 1
ATOM 3683 C C . LYS A 1 487 ? -2.630 -37.542 -12.321 1.00 24.36 485 LYS B C 1
ATOM 3684 O O . LYS A 1 487 ? -2.801 -38.078 -11.216 1.00 23.03 485 LYS B O 1
ATOM 3690 N N . GLU A 1 488 ? -1.631 -37.856 -13.145 1.00 24.67 486 GLU B N 1
ATOM 3691 C CA . GLU A 1 488 ? -0.594 -38.871 -12.815 1.00 26.09 486 GLU B CA 1
ATOM 3692 C C . GLU A 1 488 ? 0.223 -38.409 -11.594 1.00 25.31 486 GLU B C 1
ATOM 3693 O O . GLU A 1 488 ? 0.706 -39.307 -10.843 1.00 25.64 486 GLU B O 1
ATOM 3699 N N . PHE A 1 489 ? 0.406 -37.088 -11.406 1.00 21.47 487 PHE B N 1
ATOM 3700 C CA . PHE A 1 489 ? 1.138 -36.522 -10.237 1.00 20.77 487 PHE B CA 1
ATOM 3701 C C . PHE A 1 489 ? 0.196 -36.443 -9.034 1.00 21.66 487 PHE B C 1
ATOM 3702 O O . PHE A 1 489 ? 0.615 -36.665 -7.886 1.00 20.19 487 PHE B O 1
ATOM 3710 N N . VAL A 1 490 ? -1.070 -36.076 -9.254 1.00 20.66 488 VAL B N 1
ATOM 3711 C CA . VAL A 1 490 ? -2.014 -35.825 -8.127 1.00 20.12 488 VAL B CA 1
ATOM 3712 C C . VAL A 1 490 ? -2.267 -37.100 -7.327 1.00 20.12 488 VAL B C 1
ATOM 3713 O O . VAL A 1 490 ? -2.307 -36.997 -6.089 1.00 22.67 488 VAL B O 1
ATOM 3717 N N . ALA A 1 491 ? -2.486 -38.240 -7.981 1.00 20.24 489 ALA B N 1
ATOM 3718 C CA . ALA A 1 491 ? -2.804 -39.498 -7.281 1.00 21.32 489 ALA B CA 1
ATOM 3719 C C . ALA A 1 491 ? -1.731 -39.781 -6.219 1.00 21.29 489 ALA B C 1
ATOM 3720 O O . ALA A 1 491 ? -2.068 -39.884 -5.025 1.00 20.50 489 ALA B O 1
ATOM 3722 N N . PRO A 1 492 ? -0.427 -39.929 -6.573 1.00 19.19 490 PRO B N 1
ATOM 3723 C CA . PRO A 1 492 ? 0.598 -40.165 -5.544 1.00 19.95 490 PRO B CA 1
ATOM 3724 C C . PRO A 1 492 ? 0.728 -38.991 -4.554 1.00 18.09 490 PRO B C 1
ATOM 3725 O O . PRO A 1 492 ? 0.948 -39.220 -3.369 1.00 19.01 490 PRO B O 1
ATOM 3729 N N . LEU A 1 493 ? 0.618 -37.750 -5.016 1.00 16.60 491 LEU B N 1
ATOM 3730 C CA . LEU A 1 493 ? 0.710 -36.577 -4.125 1.00 16.56 491 LEU B CA 1
ATOM 3731 C C . LEU A 1 493 ? -0.393 -36.618 -3.060 1.00 16.65 491 LEU B C 1
ATOM 3732 O O . LEU A 1 493 ? -0.111 -36.290 -1.890 1.00 17.18 491 LEU B O 1
ATOM 3737 N N . ALA A 1 494 ? -1.630 -36.945 -3.440 1.00 17.69 492 ALA B N 1
ATOM 3738 C CA . ALA A 1 494 ? -2.738 -37.003 -2.463 1.00 17.83 492 ALA B CA 1
ATOM 3739 C C . ALA A 1 494 ? -2.484 -38.143 -1.464 1.00 17.16 492 ALA B C 1
ATOM 3740 O O . ALA A 1 494 ? -2.757 -37.940 -0.286 1.00 17.84 492 ALA B O 1
ATOM 3742 N N . GLN A 1 495 ? -1.996 -39.296 -1.917 1.00 19.29 493 GLN B N 1
ATOM 3743 C CA . GLN A 1 495 ? -1.638 -40.431 -1.025 1.00 19.97 493 GLN B CA 1
ATOM 3744 C C . GLN A 1 495 ? -0.566 -39.916 -0.049 1.00 18.21 493 GLN B C 1
ATOM 3745 O O . GLN A 1 495 ? -0.689 -40.132 1.183 1.00 16.78 493 GLN B O 1
ATOM 3751 N N . LEU A 1 496 ? 0.449 -39.226 -0.573 1.00 16.06 494 LEU B N 1
ATOM 3752 C CA . LEU A 1 496 ? 1.566 -38.755 0.267 1.00 15.08 494 LEU B CA 1
ATOM 3753 C C . LEU A 1 496 ? 1.036 -37.741 1.266 1.00 16.54 494 LEU B C 1
ATOM 3754 O O . LEU A 1 496 ? 1.422 -37.762 2.460 1.00 17.33 494 LEU B O 1
ATOM 3759 N N . ASN A 1 497 ? 0.143 -36.839 0.828 1.00 16.67 495 ASN B N 1
ATOM 3760 C CA . ASN A 1 497 ? -0.341 -35.771 1.729 1.00 17.72 495 ASN B CA 1
ATOM 3761 C C . ASN A 1 497 ? -1.087 -36.383 2.917 1.00 17.71 495 ASN B C 1
ATOM 3762 O O . ASN A 1 497 ? -0.878 -35.927 4.062 1.00 20.19 495 ASN B O 1
ATOM 3767 N N . LYS A 1 498 ? -1.912 -37.399 2.659 1.00 18.97 496 LYS B N 1
ATOM 3768 C CA . LYS A 1 498 ? -2.669 -38.081 3.731 1.00 21.23 496 LYS B CA 1
ATOM 3769 C C . LYS A 1 498 ? -1.652 -38.773 4.640 1.00 18.55 496 LYS B C 1
ATOM 3770 O O . LYS A 1 498 ? -1.735 -38.637 5.880 1.00 17.69 496 LYS B O 1
ATOM 3776 N N . GLU A 1 499 ? -0.680 -39.455 4.032 1.00 17.33 497 GLU B N 1
ATOM 3777 C CA . GLU A 1 499 ? 0.359 -40.171 4.827 1.00 17.44 497 GLU B CA 1
ATOM 3778 C C . GLU A 1 499 ? 1.124 -39.210 5.732 1.00 17.92 497 GLU B C 1
ATOM 3779 O O . GLU A 1 499 ? 1.396 -39.538 6.913 1.00 18.04 497 GLU B O 1
ATOM 3785 N N . TRP A 1 500 ? 1.435 -38.011 5.248 1.00 16.90 498 TRP B N 1
ATOM 3786 C CA . TRP A 1 500 ? 2.236 -37.031 6.009 1.00 16.88 498 TRP B CA 1
ATOM 3787 C C . TRP A 1 500 ? 1.548 -36.722 7.343 1.00 17.02 498 TRP B C 1
ATOM 3788 O O . TRP A 1 500 ? 2.190 -36.731 8.383 1.00 17.17 498 TRP B O 1
ATOM 3799 N N . GLY A 1 501 ? 0.243 -36.493 7.346 1.00 19.08 499 GLY B N 1
ATOM 3800 C CA . GLY A 1 501 ? -0.482 -36.292 8.612 1.00 17.62 499 GLY B CA 1
ATOM 3801 C C . GLY A 1 501 ? -0.510 -37.547 9.463 1.00 18.60 499 GLY B C 1
ATOM 3802 O O . GLY A 1 501 ? -0.297 -37.432 10.685 1.00 20.42 499 GLY B O 1
ATOM 3803 N N . ASP A 1 502 ? -0.773 -38.696 8.863 1.00 19.95 500 ASP B N 1
ATOM 3804 C CA . ASP A 1 502 ? -0.834 -39.988 9.593 1.00 20.58 500 ASP B CA 1
ATOM 3805 C C . ASP A 1 502 ? 0.507 -40.275 10.264 1.00 21.19 500 ASP B C 1
ATOM 3806 O O . ASP A 1 502 ? 0.510 -40.659 11.455 1.00 19.71 500 ASP B O 1
ATOM 3811 N N . LEU A 1 503 ? 1.609 -40.061 9.544 1.00 19.03 501 LEU B N 1
ATOM 3812 C CA . LEU A 1 503 ? 2.984 -40.286 10.086 1.00 19.70 501 LEU B CA 1
ATOM 3813 C C . LEU A 1 503 ? 3.195 -39.363 11.274 1.00 18.37 501 LEU B C 1
ATOM 3814 O O . LEU A 1 503 ? 3.785 -39.770 12.288 1.00 19.24 501 LEU B O 1
ATOM 3819 N N . THR A 1 504 ? 2.820 -38.101 11.128 1.00 17.77 502 THR B N 1
ATOM 3820 C CA . THR A 1 504 ? 3.013 -37.102 12.187 1.00 17.91 502 THR B CA 1
ATOM 3821 C C . THR A 1 504 ? 2.298 -37.589 13.451 1.00 19.17 502 THR B C 1
ATOM 3822 O O . THR A 1 504 ? 2.852 -37.448 14.535 1.00 19.06 502 THR B O 1
ATOM 3826 N N . MET A 1 505 ? 1.074 -38.103 13.305 1.00 20.12 503 MET B N 1
ATOM 3827 C CA . MET A 1 505 ? 0.269 -38.599 14.445 1.00 20.75 503 MET B CA 1
ATOM 3828 C C . MET A 1 505 ? 0.971 -39.807 15.077 1.00 20.19 503 MET B C 1
ATOM 3829 O O . MET A 1 505 ? 1.099 -39.850 16.293 1.00 20.37 503 MET B O 1
ATOM 3834 N N . LYS A 1 506 ? 1.500 -40.720 14.258 1.00 19.05 504 LYS B N 1
ATOM 3835 C CA . LYS A 1 506 ? 2.193 -41.938 14.759 1.00 19.76 504 LYS B CA 1
ATOM 3836 C C . LYS A 1 506 ? 3.480 -41.548 15.485 1.00 19.75 504 LYS B C 1
ATOM 3837 O O . LYS A 1 506 ? 3.754 -42.086 16.568 1.00 19.79 504 LYS B O 1
ATOM 3843 N N . VAL A 1 507 ? 4.241 -40.634 14.911 1.00 19.64 505 VAL B N 1
ATOM 3844 C CA . VAL A 1 507 ? 5.489 -40.161 15.578 1.00 20.21 505 VAL B CA 1
ATOM 3845 C C . VAL A 1 507 ? 5.136 -39.438 16.885 1.00 19.91 505 VAL B C 1
ATOM 3846 O O . VAL A 1 507 ? 5.833 -39.701 17.905 1.00 20.90 505 VAL B O 1
ATOM 3850 N N . GLY A 1 508 ? 4.108 -38.600 16.888 1.00 18.31 506 GLY B N 1
ATOM 3851 C CA . GLY A 1 508 ? 3.700 -37.921 18.128 1.00 19.95 506 GLY B CA 1
ATOM 3852 C C . GLY A 1 508 ? 3.332 -38.901 19.229 1.00 19.03 506 GLY B C 1
ATOM 3853 O O . GLY A 1 508 ? 3.724 -38.666 20.360 1.00 20.44 506 GLY B O 1
ATOM 3854 N N . MET A 1 509 ? 2.601 -39.953 18.880 1.00 20.56 507 MET B N 1
ATOM 3855 C CA . MET A 1 509 ? 2.170 -40.965 19.878 1.00 23.05 507 MET B CA 1
ATOM 3856 C C . MET A 1 509 ? 3.405 -41.654 20.469 1.00 24.97 507 MET B C 1
ATOM 3857 O O . MET A 1 509 ? 3.443 -41.885 21.669 1.00 22.55 507 MET B O 1
ATOM 3862 N N . ALA A 1 510 ? 4.365 -41.975 19.618 1.00 22.51 508 ALA B N 1
ATOM 3863 C CA . ALA A 1 510 ? 5.595 -42.626 20.105 1.00 23.85 508 ALA B CA 1
ATOM 3864 C C . ALA A 1 510 ? 6.340 -41.687 21.046 1.00 23.04 508 ALA B C 1
ATOM 3865 O O . ALA A 1 510 ? 6.882 -42.179 22.036 1.00 22.80 508 ALA B O 1
ATOM 3867 N N . ALA A 1 511 ? 6.358 -40.402 20.715 1.00 23.09 509 ALA B N 1
ATOM 3868 C CA . ALA A 1 511 ? 7.089 -39.399 21.517 1.00 23.25 509 ALA B CA 1
ATOM 3869 C C . ALA A 1 511 ? 6.433 -39.231 22.888 1.00 25.05 509 ALA B C 1
ATOM 3870 O O . ALA A 1 511 ? 7.126 -38.899 23.841 1.00 24.96 509 ALA B O 1
ATOM 3872 N N . MET A 1 512 ? 5.132 -39.459 22.941 1.00 24.04 510 MET B N 1
ATOM 3873 C CA . MET A 1 512 ? 4.409 -39.330 24.227 1.00 25.90 510 MET B CA 1
ATOM 3874 C C . MET A 1 512 ? 4.791 -40.513 25.125 1.00 27.11 510 MET B C 1
ATOM 3875 O O . MET A 1 512 ? 4.795 -40.342 26.332 1.00 30.23 510 MET B O 1
ATOM 3880 N N . LYS A 1 513 ? 5.095 -41.659 24.523 1.00 26.81 511 LYS B N 1
ATOM 3881 C CA . LYS A 1 513 ? 5.445 -42.885 25.289 1.00 30.93 511 LYS B CA 1
ATOM 3882 C C . LYS A 1 513 ? 6.934 -42.854 25.636 1.00 33.01 511 LYS B C 1
ATOM 3883 O O . LYS A 1 513 ? 7.283 -43.343 26.703 1.00 30.68 511 LYS B O 1
ATOM 3889 N N . ASP A 1 514 ? 7.754 -42.236 24.788 1.00 28.08 512 ASP B N 1
ATOM 3890 C CA . ASP A 1 514 ? 9.225 -42.200 24.979 1.00 29.53 512 ASP B CA 1
ATOM 3891 C C . ASP A 1 514 ? 9.785 -40.971 24.256 1.00 28.37 512 ASP B C 1
ATOM 3892 O O . ASP A 1 514 ? 9.722 -40.946 23.036 1.00 24.90 512 ASP B O 1
ATOM 3897 N N . ARG A 1 515 ? 10.290 -39.994 24.996 1.00 27.52 513 ARG B N 1
ATOM 3898 C CA . ARG A 1 515 ? 10.757 -38.728 24.369 1.00 30.23 513 ARG B CA 1
ATOM 3899 C C . ARG A 1 515 ? 11.965 -38.974 23.432 1.00 26.23 513 ARG B C 1
ATOM 3900 O O . ARG A 1 515 ? 12.225 -38.104 22.576 1.00 25.39 513 ARG B O 1
ATOM 3908 N N . GLU A 1 516 ? 12.671 -40.108 23.554 1.00 24.35 514 GLU B N 1
ATOM 3909 C CA . GLU A 1 516 ? 13.820 -40.423 22.655 1.00 23.11 514 GLU B CA 1
ATOM 3910 C C . GLU A 1 516 ? 13.285 -40.528 21.228 1.00 20.12 514 GLU B C 1
ATOM 3911 O O . GLU A 1 516 ? 14.092 -40.370 20.274 1.00 19.03 514 GLU B O 1
ATOM 3917 N N . GLU A 1 517 ? 11.995 -40.847 21.079 1.00 19.95 515 GLU B N 1
ATOM 3918 C CA . GLU A 1 517 ? 11.352 -41.006 19.758 1.00 20.10 515 GLU B CA 1
ATOM 3919 C C . GLU A 1 517 ? 11.437 -39.700 18.949 1.00 18.95 515 GLU B C 1
ATOM 3920 O O . GLU A 1 517 ? 11.431 -39.782 17.720 1.00 19.57 515 GLU B O 1
ATOM 3926 N N . VAL A 1 518 ? 11.495 -38.541 19.599 1.00 18.72 516 VAL B N 1
ATOM 3927 C CA . VAL A 1 518 ? 11.627 -37.252 18.875 1.00 19.08 516 VAL B CA 1
ATOM 3928 C C . VAL A 1 518 ? 12.971 -37.250 18.117 1.00 18.78 516 VAL B C 1
ATOM 3929 O O . VAL A 1 518 ? 12.985 -37.057 16.894 1.00 19.66 516 VAL B O 1
ATOM 3933 N N . GLY A 1 519 ? 14.087 -37.494 18.796 1.00 18.19 517 GLY B N 1
ATOM 3934 C CA . GLY A 1 519 ? 15.393 -37.534 18.118 1.00 17.12 517 GLY B CA 1
ATOM 3935 C C . GLY A 1 519 ? 15.463 -38.686 17.150 1.00 16.77 517 GLY B C 1
ATOM 3936 O O . GLY A 1 519 ? 16.019 -38.501 16.052 1.00 16.66 517 GLY B O 1
ATOM 3937 N N . ALA A 1 520 ? 14.908 -39.844 17.508 1.00 16.67 518 ALA B N 1
ATOM 3938 C CA . ALA A 1 520 ? 15.016 -41.057 16.675 1.00 16.74 518 ALA B CA 1
ATOM 3939 C C . ALA A 1 520 ? 14.340 -40.843 15.306 1.00 18.10 518 ALA B C 1
ATOM 3940 O O . ALA A 1 520 ? 14.869 -41.357 14.279 1.00 19.11 518 ALA B O 1
ATOM 3942 N N . ALA A 1 521 ? 13.218 -40.112 15.264 1.00 16.73 519 ALA B N 1
ATOM 3943 C CA . ALA A 1 521 ? 12.421 -39.912 14.033 1.00 15.49 519 ALA B CA 1
ATOM 3944 C C . ALA A 1 521 ? 12.873 -38.652 13.287 1.00 14.19 519 ALA B C 1
ATOM 3945 O O . ALA A 1 521 ? 12.524 -38.518 12.086 1.00 14.00 519 ALA B O 1
ATOM 3947 N N . SER A 1 522 ? 13.604 -37.765 13.946 1.00 14.66 520 SER B N 1
ATOM 3948 C CA . SER A 1 522 ? 13.751 -36.350 13.517 1.00 14.52 520 SER B CA 1
ATOM 3949 C C . SER A 1 522 ? 14.321 -36.225 12.093 1.00 14.45 520 SER B C 1
ATOM 3950 O O . SER A 1 522 ? 13.705 -35.583 11.248 1.00 13.57 520 SER B O 1
ATOM 3953 N N . VAL A 1 523 ? 15.487 -36.797 11.808 1.00 14.13 521 VAL B N 1
ATOM 3954 C CA . VAL A 1 523 ? 16.136 -36.495 10.496 1.00 14.02 521 VAL B CA 1
ATOM 3955 C C . VAL A 1 523 ? 15.333 -37.177 9.389 1.00 14.42 521 VAL B C 1
ATOM 3956 O O . VAL A 1 523 ? 15.111 -36.550 8.335 1.00 13.45 521 VAL B O 1
ATOM 3960 N N . ASP A 1 524 ? 14.805 -38.381 9.608 1.00 14.44 522 ASP B N 1
ATOM 3961 C CA . ASP A 1 524 ? 13.956 -39.034 8.577 1.00 14.55 522 ASP B CA 1
ATOM 3962 C C . ASP A 1 524 ? 12.689 -38.195 8.343 1.00 14.72 522 ASP B C 1
ATOM 3963 O O . ASP A 1 524 ? 12.244 -38.118 7.168 1.00 14.54 522 ASP B O 1
ATOM 3968 N N . TYR A 1 525 ? 12.117 -37.634 9.415 1.00 13.86 523 TYR B N 1
ATOM 3969 C CA . TYR A 1 525 ? 10.871 -36.843 9.338 1.00 14.37 523 TYR B CA 1
ATOM 3970 C C . TYR A 1 525 ? 11.160 -35.570 8.529 1.00 13.07 523 TYR B C 1
ATOM 3971 O O . TYR A 1 525 ? 10.368 -35.212 7.627 1.00 14.59 523 TYR B O 1
ATOM 3980 N N . LEU A 1 526 ? 12.318 -34.955 8.751 1.00 13.31 524 LEU B N 1
ATOM 3981 C CA . LEU A 1 526 ? 12.657 -33.716 8.015 1.00 12.68 524 LEU B CA 1
ATOM 3982 C C . LEU A 1 526 ? 12.882 -34.056 6.548 1.00 13.31 524 LEU B C 1
ATOM 3983 O O . LEU A 1 526 ? 12.383 -33.335 5.666 1.00 13.39 524 LEU B O 1
ATOM 3988 N N . MET A 1 527 ? 13.638 -35.098 6.257 1.00 13.44 525 MET B N 1
ATOM 3989 C CA . MET A 1 527 ? 13.921 -35.419 4.834 1.00 13.47 525 MET B CA 1
ATOM 3990 C C . MET A 1 527 ? 12.601 -35.780 4.149 1.00 12.99 525 MET B C 1
ATOM 3991 O O . MET A 1 527 ? 12.398 -35.324 3.041 1.00 14.32 525 MET B O 1
ATOM 3996 N N . TYR A 1 528 ? 11.767 -36.630 4.730 1.00 13.63 526 TYR B N 1
ATOM 3997 C CA . TYR A 1 528 ? 10.425 -36.957 4.217 1.00 13.61 526 TYR B CA 1
ATOM 3998 C C . TYR A 1 528 ? 9.683 -35.636 3.923 1.00 13.61 526 TYR B C 1
ATOM 3999 O O . TYR A 1 528 ? 9.143 -35.474 2.789 1.00 14.18 526 TYR B O 1
ATOM 4008 N N . SER A 1 529 ? 9.686 -34.712 4.878 1.00 14.54 527 SER B N 1
ATOM 4009 C CA . SER A 1 529 ? 8.970 -33.407 4.733 1.00 13.33 527 SER B CA 1
ATOM 4010 C C . SER A 1 529 ? 9.512 -32.641 3.519 1.00 15.28 527 SER B C 1
ATOM 4011 O O . SER A 1 529 ? 8.710 -32.083 2.734 1.00 13.58 527 SER B O 1
ATOM 4014 N N . GLY A 1 530 ? 10.847 -32.559 3.347 1.00 13.47 528 GLY B N 1
ATOM 4015 C CA . GLY A 1 530 ? 11.409 -31.860 2.182 1.00 13.63 528 GLY B CA 1
ATOM 4016 C C . GLY A 1 530 ? 11.001 -32.518 0.876 1.00 14.15 528 GLY B C 1
ATOM 4017 O O . GLY A 1 530 ? 10.646 -31.818 -0.109 1.00 14.24 528 GLY B O 1
ATOM 4018 N N . TYR A 1 531 ? 11.073 -33.857 0.786 1.00 13.62 529 TYR B N 1
ATOM 4019 C CA . TYR A 1 531 ? 10.606 -34.590 -0.416 1.00 13.43 529 TYR B CA 1
ATOM 4020 C C . TYR A 1 531 ? 9.120 -34.311 -0.707 1.00 14.39 529 TYR B C 1
ATOM 4021 O O . TYR A 1 531 ? 8.774 -34.190 -1.878 1.00 13.35 529 TYR B O 1
ATOM 4030 N N . ALA A 1 532 ? 8.288 -34.254 0.324 1.00 14.55 530 ALA B N 1
ATOM 4031 C CA . ALA A 1 532 ? 6.840 -33.968 0.188 1.00 14.06 530 ALA B CA 1
ATOM 4032 C C . ALA A 1 532 ? 6.650 -32.534 -0.298 1.00 14.83 530 ALA B C 1
ATOM 4033 O O . ALA A 1 532 ? 5.804 -32.296 -1.177 1.00 14.95 530 ALA B O 1
ATOM 4035 N N . CYS A 1 533 ? 7.362 -31.583 0.276 1.00 14.05 531 CYS B N 1
ATOM 4036 C CA . CYS A 1 533 ? 7.315 -30.171 -0.206 1.00 15.06 531 CYS B CA 1
ATOM 4037 C C . CYS A 1 533 ? 7.650 -30.121 -1.699 1.00 16.44 531 CYS B C 1
ATOM 4038 O O . CYS A 1 533 ? 6.907 -29.487 -2.490 1.00 14.75 531 CYS B O 1
ATOM 4041 N N . LEU A 1 534 ? 8.726 -30.801 -2.125 1.00 15.11 532 LEU B N 1
ATOM 4042 C CA . LEU A 1 534 ? 9.122 -30.746 -3.554 1.00 14.59 532 LEU B CA 1
ATOM 4043 C C . LEU A 1 534 ? 8.111 -31.521 -4.403 1.00 14.99 532 LEU B C 1
ATOM 4044 O O . LEU A 1 534 ? 7.971 -31.180 -5.593 1.00 14.23 532 LEU B O 1
ATOM 4049 N N . ALA A 1 535 ? 7.469 -32.580 -3.891 1.00 14.21 533 ALA B N 1
ATOM 4050 C CA . ALA A 1 535 ? 6.390 -33.234 -4.651 1.00 13.96 533 ALA B CA 1
ATOM 4051 C C . ALA A 1 535 ? 5.314 -32.183 -4.963 1.00 13.35 533 ALA B C 1
ATOM 4052 O O . ALA A 1 535 ? 4.821 -32.156 -6.110 1.00 14.48 533 ALA B O 1
ATOM 4054 N N . TYR A 1 536 ? 4.906 -31.402 -3.986 1.00 14.24 534 TYR B N 1
ATOM 4055 C CA . TYR A 1 536 ? 3.911 -30.327 -4.215 1.00 15.04 534 TYR B CA 1
ATOM 4056 C C . TYR A 1 536 ? 4.440 -29.342 -5.261 1.00 14.88 534 TYR B C 1
ATOM 4057 O O . TYR A 1 536 ? 3.786 -29.099 -6.260 1.00 16.10 534 TYR B O 1
ATOM 4066 N N . PHE A 1 537 ? 5.625 -28.790 -5.079 1.00 13.77 535 PHE B N 1
ATOM 4067 C CA . PHE A 1 537 ? 6.133 -27.761 -6.001 1.00 14.59 535 PHE B CA 1
ATOM 4068 C C . PHE A 1 537 ? 6.301 -28.351 -7.404 1.00 14.73 535 PHE B C 1
ATOM 4069 O O . PHE A 1 537 ? 5.997 -27.641 -8.383 1.00 14.87 535 PHE B O 1
ATOM 4077 N N . TRP A 1 538 ? 6.785 -29.600 -7.544 1.00 14.24 536 TRP B N 1
ATOM 4078 C CA . TRP A 1 538 ? 6.934 -30.204 -8.886 1.00 13.15 536 TRP B CA 1
ATOM 4079 C C . TRP A 1 538 ? 5.557 -30.408 -9.522 1.00 14.11 536 TRP B C 1
ATOM 4080 O O . TRP A 1 538 ? 5.477 -30.205 -10.756 1.00 15.81 536 TRP B O 1
ATOM 4091 N N . ALA A 1 539 ? 4.572 -30.886 -8.768 1.00 14.57 537 ALA B N 1
ATOM 4092 C CA . ALA A 1 539 ? 3.200 -31.076 -9.305 1.00 14.91 537 ALA B CA 1
ATOM 4093 C C . ALA A 1 539 ? 2.645 -29.726 -9.770 1.00 16.12 537 ALA B C 1
ATOM 4094 O O . ALA A 1 539 ? 2.020 -29.651 -10.875 1.00 16.28 537 ALA B O 1
ATOM 4096 N N . ASP A 1 540 ? 2.909 -28.675 -9.015 1.00 15.59 538 ASP B N 1
ATOM 4097 C CA . ASP A 1 540 ? 2.402 -27.315 -9.358 1.00 16.28 538 ASP B CA 1
ATOM 4098 C C . ASP A 1 540 ? 3.138 -26.792 -10.582 1.00 18.08 538 ASP B C 1
ATOM 4099 O O . ASP A 1 540 ? 2.487 -26.183 -11.455 1.00 18.03 538 ASP B O 1
ATOM 4104 N N . MET A 1 541 ? 4.463 -26.980 -10.665 1.00 15.80 539 MET B N 1
ATOM 4105 C CA . MET A 1 541 ? 5.190 -26.547 -11.869 1.00 16.96 539 MET B CA 1
ATOM 4106 C C . MET A 1 541 ? 4.683 -27.333 -13.091 1.00 17.15 539 MET B C 1
ATOM 4107 O O . MET A 1 541 ? 4.638 -26.763 -14.223 1.00 17.29 539 MET B O 1
ATOM 4112 N N . ALA A 1 542 ? 4.401 -28.629 -12.956 1.00 16.32 540 ALA B N 1
ATOM 4113 C CA . ALA A 1 542 ? 3.864 -29.448 -14.064 1.00 17.52 540 ALA B CA 1
ATOM 4114 C C . ALA A 1 542 ? 2.493 -28.882 -14.480 1.00 18.18 540 ALA B C 1
ATOM 4115 O O . ALA A 1 542 ? 2.237 -28.727 -15.694 1.00 18.51 540 ALA B O 1
ATOM 4117 N N . ARG A 1 543 ? 1.658 -28.543 -13.515 1.00 17.57 541 ARG B N 1
ATOM 4118 C CA . ARG A 1 543 ? 0.311 -27.957 -13.772 1.00 19.14 541 ARG B CA 1
ATOM 4119 C C . ARG A 1 543 ? 0.490 -26.669 -14.580 1.00 17.51 541 ARG B C 1
ATOM 4120 O O . ARG A 1 543 ? -0.152 -26.530 -15.678 1.00 19.89 541 ARG B O 1
ATOM 4128 N N . LEU A 1 544 ? 1.355 -25.779 -14.113 1.00 16.53 542 LEU B N 1
ATOM 4129 C CA . LEU A 1 544 ? 1.631 -24.494 -14.784 1.00 18.93 542 LEU B CA 1
ATOM 4130 C C . LEU A 1 544 ? 2.212 -24.730 -16.186 1.00 19.40 542 LEU B C 1
ATOM 4131 O O . LEU A 1 544 ? 1.741 -24.059 -17.147 1.00 19.70 542 LEU B O 1
ATOM 4136 N N . ALA A 1 545 ? 3.167 -25.652 -16.349 1.00 17.55 543 ALA B N 1
ATOM 4137 C CA . ALA A 1 545 ? 3.729 -25.990 -17.677 1.00 16.97 543 ALA B CA 1
ATOM 4138 C C . ALA A 1 545 ? 2.591 -26.407 -18.625 1.00 20.01 543 ALA B C 1
ATOM 4139 O O . ALA A 1 545 ? 2.610 -25.956 -19.788 1.00 19.29 543 ALA B O 1
ATOM 4141 N N . ALA A 1 546 ? 1.681 -27.286 -18.209 1.00 19.75 544 ALA B N 1
ATOM 4142 C CA . ALA A 1 546 ? 0.597 -27.772 -19.095 1.00 20.69 544 ALA B CA 1
ATOM 4143 C C . ALA A 1 546 ? -0.319 -26.591 -19.468 1.00 22.09 544 ALA B C 1
ATOM 4144 O O . ALA A 1 546 ? -0.785 -26.549 -20.637 1.00 23.45 544 ALA B O 1
ATOM 4146 N N . GLU A 1 547 ? -0.564 -25.694 -18.525 1.00 21.63 545 GLU B N 1
ATOM 4147 C CA . GLU A 1 547 ? -1.391 -24.481 -18.781 1.00 24.05 545 GLU B CA 1
ATOM 4148 C C . GLU A 1 547 ? -0.713 -23.642 -19.878 1.00 23.91 545 GLU B C 1
ATOM 4149 O O . GLU A 1 547 ? -1.407 -23.227 -20.863 1.00 23.78 545 GLU B O 1
ATOM 4155 N N . LYS A 1 548 ? 0.605 -23.427 -19.796 1.00 20.55 546 LYS B N 1
ATOM 4156 C CA . LYS A 1 548 ? 1.344 -22.564 -20.741 1.00 19.96 546 LYS B CA 1
ATOM 4157 C C . LYS A 1 548 ? 1.327 -23.210 -22.126 1.00 21.42 546 LYS B C 1
ATOM 4158 O O . LYS A 1 548 ? 1.214 -22.451 -23.143 1.00 20.84 546 LYS B O 1
ATOM 4164 N N . LEU A 1 549 ? 1.452 -24.540 -22.196 1.00 19.70 547 LEU B N 1
ATOM 4165 C CA . LEU A 1 549 ? 1.442 -25.261 -23.473 1.00 20.65 547 LEU B CA 1
ATOM 4166 C C . LEU A 1 549 ? 0.033 -25.129 -24.080 1.00 21.84 547 LEU B C 1
ATOM 4167 O O . LEU A 1 549 ? -0.042 -24.872 -25.293 1.00 23.58 547 LEU B O 1
ATOM 4172 N N . ALA A 1 550 ? -1.016 -25.257 -23.281 1.00 22.75 548 ALA B N 1
ATOM 4173 C CA . ALA A 1 550 ? -2.427 -25.130 -23.745 1.00 24.74 548 ALA B CA 1
ATOM 4174 C C . ALA A 1 550 ? -2.671 -23.702 -24.248 1.00 24.14 548 ALA B C 1
ATOM 4175 O O . ALA A 1 550 ? -3.455 -23.535 -25.199 1.00 23.94 548 ALA B O 1
ATOM 4177 N N . ALA A 1 551 ? -2.033 -22.708 -23.647 1.00 22.29 549 ALA B N 1
ATOM 4178 C CA . ALA A 1 551 ? -2.182 -21.274 -24.011 1.00 24.03 549 ALA B CA 1
ATOM 4179 C C . ALA A 1 551 ? -1.422 -20.954 -25.304 1.00 27.83 549 ALA B C 1
ATOM 4180 O O . ALA A 1 551 ? -1.637 -19.855 -25.845 1.00 29.31 549 ALA B O 1
ATOM 4182 N N . GLY A 1 552 ? -0.505 -21.814 -25.741 1.00 27.53 550 GLY B N 1
ATOM 4183 C CA . GLY A 1 552 ? 0.217 -21.657 -27.020 1.00 28.09 550 GLY B CA 1
ATOM 4184 C C . GLY A 1 552 ? 1.451 -20.799 -26.879 1.00 34.49 550 GLY B C 1
ATOM 4185 O O . GLY A 1 552 ? 1.792 -20.051 -27.790 1.00 36.30 550 GLY B O 1
ATOM 4186 N N . THR A 1 553 ? 2.150 -20.957 -25.768 1.00 39.69 551 THR B N 1
ATOM 4187 C CA . THR A 1 553 ? 3.493 -20.385 -25.521 1.00 35.11 551 THR B CA 1
ATOM 4188 C C . THR A 1 553 ? 4.418 -20.530 -26.736 1.00 32.78 551 THR B C 1
ATOM 4189 O O . THR A 1 553 ? 4.413 -21.607 -27.382 1.00 35.13 551 THR B O 1
ATOM 4193 N N . GLY A 1 554 ? 5.283 -19.538 -26.956 1.00 30.43 552 GLY B N 1
ATOM 4194 C CA . GLY A 1 554 ? 6.411 -19.653 -27.903 1.00 30.44 552 GLY B CA 1
ATOM 4195 C C . GLY A 1 554 ? 7.637 -20.310 -27.276 1.00 31.90 552 GLY B C 1
ATOM 4196 O O . GLY A 1 554 ? 8.634 -20.495 -27.980 1.00 32.96 552 GLY B O 1
ATOM 4197 N N . GLU A 1 555 ? 7.582 -20.664 -25.992 1.00 26.88 553 GLU B N 1
ATOM 4198 C CA . GLU A 1 555 ? 8.711 -21.351 -25.293 1.00 27.21 553 GLU B CA 1
ATOM 4199 C C . GLU A 1 555 ? 8.306 -22.794 -24.968 1.00 24.25 553 GLU B C 1
ATOM 4200 O O . GLU A 1 555 ? 8.425 -23.217 -23.779 1.00 21.91 553 GLU B O 1
ATOM 4206 N N . GLU A 1 556 ? 7.819 -23.535 -25.961 1.00 22.68 554 GLU B N 1
ATOM 4207 C CA . GLU A 1 556 ? 7.296 -24.908 -25.757 1.00 23.19 554 GLU B CA 1
ATOM 4208 C C . GLU A 1 556 ? 8.328 -25.775 -25.006 1.00 20.65 554 GLU B C 1
ATOM 4209 O O . GLU A 1 556 ? 7.948 -26.442 -24.045 1.00 22.01 554 GLU B O 1
ATOM 4215 N N . ALA A 1 557 ? 9.565 -25.769 -25.448 1.00 18.61 555 ALA B N 1
ATOM 4216 C CA . ALA A 1 557 ? 10.628 -26.664 -24.912 1.00 19.72 555 ALA B CA 1
ATOM 4217 C C . ALA A 1 557 ? 10.840 -26.401 -23.413 1.00 19.78 555 ALA B C 1
ATOM 4218 O O . ALA A 1 557 ? 11.036 -27.353 -22.681 1.00 19.35 555 ALA B O 1
ATOM 4220 N N . PHE A 1 558 ? 10.808 -25.149 -22.985 1.00 19.19 556 PHE B N 1
ATOM 4221 C CA . PHE A 1 558 ? 11.039 -24.806 -21.557 1.00 18.09 556 PHE B CA 1
ATOM 4222 C C . PHE A 1 558 ? 9.997 -25.507 -20.680 1.00 19.54 556 PHE B C 1
ATOM 4223 O O . PHE A 1 558 ? 10.357 -26.087 -19.655 1.00 18.57 556 PHE B O 1
ATOM 4231 N N . TYR A 1 559 ? 8.739 -25.428 -21.078 1.00 17.78 557 TYR B N 1
ATOM 4232 C CA . TYR A 1 559 ? 7.618 -26.014 -20.306 1.00 16.61 557 TYR B CA 1
ATOM 4233 C C . TYR A 1 559 ? 7.610 -27.541 -20.466 1.00 17.98 557 TYR B C 1
ATOM 4234 O O . TYR A 1 559 ? 7.300 -28.259 -19.508 1.00 17.83 557 TYR B O 1
ATOM 4243 N N . LYS A 1 560 ? 7.892 -28.060 -21.647 1.00 17.89 558 LYS B N 1
ATOM 4244 C CA . LYS A 1 560 ? 7.988 -29.538 -21.830 1.00 18.72 558 LYS B CA 1
ATOM 4245 C C . LYS A 1 560 ? 9.087 -30.097 -20.912 1.00 17.15 558 LYS B C 1
ATOM 4246 O O . LYS A 1 560 ? 8.886 -31.187 -20.352 1.00 17.21 558 LYS B O 1
ATOM 4252 N N . ALA A 1 561 ? 10.176 -29.368 -20.733 1.00 17.89 559 ALA B N 1
ATOM 4253 C CA . ALA A 1 561 ? 11.268 -29.848 -19.857 1.00 15.95 559 ALA B CA 1
ATOM 4254 C C . ALA A 1 561 ? 10.796 -29.874 -18.400 1.00 15.79 559 ALA B C 1
ATOM 4255 O O . ALA A 1 561 ? 11.205 -30.767 -17.675 1.00 17.49 559 ALA B O 1
ATOM 4257 N N . LYS A 1 562 ? 9.984 -28.899 -18.005 1.00 16.29 560 LYS B N 1
ATOM 4258 C CA . LYS A 1 562 ? 9.416 -28.884 -16.630 1.00 16.40 560 LYS B CA 1
ATOM 4259 C C . LYS A 1 562 ? 8.600 -30.168 -16.398 1.00 15.68 560 LYS B C 1
ATOM 4260 O O . LYS A 1 562 ? 8.707 -30.738 -15.321 1.00 16.09 560 LYS B O 1
ATOM 4266 N N . LEU A 1 563 ? 7.769 -30.550 -17.373 1.00 16.69 561 LEU B N 1
ATOM 4267 C CA . LEU A 1 563 ? 6.969 -31.771 -17.238 1.00 16.87 561 LEU B CA 1
ATOM 4268 C C . LEU A 1 563 ? 7.881 -33.009 -17.151 1.00 16.76 561 LEU B C 1
ATOM 4269 O O . LEU A 1 563 ? 7.570 -33.908 -16.335 1.00 17.22 561 LEU B O 1
ATOM 4274 N N . GLN A 1 564 ? 8.975 -33.057 -17.914 1.00 15.52 562 GLN B N 1
ATOM 4275 C CA . GLN A 1 564 ? 9.905 -34.219 -17.859 1.00 17.09 562 GLN B CA 1
ATOM 4276 C C . GLN A 1 564 ? 10.568 -34.269 -16.481 1.00 16.37 562 GLN B C 1
ATOM 4277 O O . GLN A 1 564 ? 10.708 -35.364 -15.925 1.00 16.39 562 GLN B O 1
ATOM 4283 N N . THR A 1 565 ? 11.022 -33.126 -15.992 1.00 15.19 563 THR B N 1
ATOM 4284 C CA . THR A 1 565 ? 11.729 -33.060 -14.685 1.00 15.29 563 THR B CA 1
ATOM 4285 C C . THR A 1 565 ? 10.760 -33.484 -13.573 1.00 16.32 563 THR B C 1
ATOM 4286 O O . THR A 1 565 ? 11.148 -34.202 -12.631 1.00 16.38 563 THR B O 1
ATOM 4290 N N . ALA A 1 566 ? 9.529 -33.000 -13.619 1.00 15.39 564 ALA B N 1
ATOM 4291 C CA . ALA A 1 566 ? 8.496 -33.328 -12.625 1.00 14.95 564 ALA B CA 1
ATOM 4292 C C . ALA A 1 566 ? 8.258 -34.836 -12.631 1.00 15.06 564 ALA B C 1
ATOM 4293 O O . ALA A 1 566 ? 8.243 -35.452 -11.547 1.00 15.48 564 ALA B O 1
ATOM 4295 N N . ARG A 1 567 ? 8.178 -35.454 -13.807 1.00 14.70 565 ARG B N 1
ATOM 4296 C CA . ARG A 1 567 ? 7.928 -36.912 -13.866 1.00 16.70 565 ARG B CA 1
ATOM 4297 C C . ARG A 1 567 ? 9.148 -37.681 -13.320 1.00 15.72 565 ARG B C 1
ATOM 4298 O O . ARG A 1 567 ? 8.974 -38.628 -12.522 1.00 15.60 565 ARG B O 1
ATOM 4306 N N . PHE A 1 568 ? 10.357 -37.230 -13.631 1.00 15.29 566 PHE B N 1
ATOM 4307 C CA . PHE A 1 568 ? 11.605 -37.825 -13.102 1.00 15.30 566 PHE B CA 1
ATOM 4308 C C . PHE A 1 568 ? 11.595 -37.746 -11.577 1.00 15.56 566 PHE B C 1
ATOM 4309 O O . PHE A 1 568 ? 11.809 -38.748 -10.910 1.00 15.08 566 PHE B O 1
ATOM 4317 N N . TYR A 1 569 ? 11.264 -36.586 -11.027 1.00 13.73 567 TYR B N 1
ATOM 4318 C CA . TYR A 1 569 ? 11.201 -36.402 -9.561 1.00 14.59 567 TYR B CA 1
ATOM 4319 C C . TYR A 1 569 ? 10.248 -37.409 -8.934 1.00 14.48 567 TYR B C 1
ATOM 4320 O O . TYR A 1 569 ? 10.600 -38.139 -7.987 1.00 15.30 567 TYR B O 1
ATOM 4329 N N . PHE A 1 570 ? 9.026 -37.493 -9.429 1.00 14.41 568 PHE B N 1
ATOM 4330 C CA . PHE A 1 570 ? 8.004 -38.366 -8.821 1.00 14.75 568 PHE B CA 1
ATOM 4331 C C . PHE A 1 570 ? 8.394 -39.848 -8.933 1.00 15.21 568 PHE B C 1
ATOM 4332 O O . PHE A 1 570 ? 8.069 -40.651 -8.039 1.00 16.40 568 PHE B O 1
ATOM 4340 N N . GLN A 1 571 ? 8.975 -40.260 -10.039 1.00 15.66 569 GLN B N 1
ATOM 4341 C CA . GLN A 1 571 ? 9.185 -41.704 -10.344 1.00 15.73 569 GLN B CA 1
ATOM 4342 C C . GLN A 1 571 ? 10.511 -42.213 -9.757 1.00 16.55 569 GLN B C 1
ATOM 4343 O O . GLN A 1 571 ? 10.600 -43.414 -9.447 1.00 16.43 569 GLN B O 1
ATOM 4349 N N . ARG A 1 572 ? 11.514 -41.359 -9.621 1.00 14.92 570 ARG B N 1
ATOM 4350 C CA . ARG A 1 572 ? 12.882 -41.828 -9.237 1.00 16.11 570 ARG B CA 1
ATOM 4351 C C . ARG A 1 572 ? 13.394 -41.183 -7.940 1.00 17.58 570 ARG B C 1
ATOM 4352 O O . ARG A 1 572 ? 14.275 -41.777 -7.296 1.00 19.13 570 ARG B O 1
ATOM 4360 N N . ILE A 1 573 ? 12.914 -40.016 -7.542 1.00 15.12 571 ILE B N 1
ATOM 4361 C CA . ILE A 1 573 ? 13.445 -39.389 -6.293 1.00 14.18 571 ILE B CA 1
ATOM 4362 C C . ILE A 1 573 ? 12.431 -39.544 -5.159 1.00 13.61 571 ILE B C 1
ATOM 4363 O O . ILE A 1 573 ? 12.807 -40.014 -4.036 1.00 13.48 571 ILE B O 1
ATOM 4368 N N . LEU A 1 574 ? 11.167 -39.189 -5.391 1.00 13.37 572 LEU B N 1
ATOM 4369 C CA . LEU A 1 574 ? 10.143 -39.236 -4.325 1.00 13.91 572 LEU B CA 1
ATOM 4370 C C . LEU A 1 574 ? 10.045 -40.595 -3.634 1.00 13.25 572 LEU B C 1
ATOM 4371 O O . LEU A 1 574 ? 9.734 -40.614 -2.442 1.00 15.18 572 LEU B O 1
ATOM 4376 N N . PRO A 1 575 ? 10.258 -41.764 -4.296 1.00 13.98 573 PRO B N 1
ATOM 4377 C CA . PRO A 1 575 ? 10.202 -43.039 -3.577 1.00 14.56 573 PRO B CA 1
ATOM 4378 C C . PRO A 1 575 ? 11.226 -43.205 -2.433 1.00 14.68 573 PRO B C 1
ATOM 4379 O O . PRO A 1 575 ? 11.040 -44.101 -1.619 1.00 15.20 573 PRO B O 1
ATOM 4383 N N . ARG A 1 576 ? 12.197 -42.301 -2.327 1.00 13.85 574 ARG B N 1
ATOM 4384 C CA . ARG A 1 576 ? 13.057 -42.256 -1.123 1.00 13.17 574 ARG B CA 1
ATOM 4385 C C . ARG A 1 576 ? 12.193 -42.139 0.133 1.00 13.35 574 ARG B C 1
ATOM 4386 O O . ARG A 1 576 ? 12.643 -42.568 1.235 1.00 13.85 574 ARG B O 1
ATOM 4394 N N . THR A 1 577 ? 10.994 -41.536 0.033 1.00 13.28 575 THR B N 1
ATOM 4395 C CA . THR A 1 577 ? 10.089 -41.391 1.195 1.00 13.73 575 THR B CA 1
ATOM 4396 C C . THR A 1 577 ? 9.779 -42.767 1.812 1.00 14.50 575 THR B C 1
ATOM 4397 O O . THR A 1 577 ? 9.594 -42.836 3.042 1.00 15.29 575 THR B O 1
ATOM 4401 N N . ARG A 1 578 ? 9.729 -43.836 1.017 1.00 15.00 576 ARG B N 1
ATOM 4402 C CA . ARG A 1 578 ? 9.380 -45.178 1.533 1.00 15.24 576 ARG B CA 1
ATOM 4403 C C . ARG A 1 578 ? 10.409 -45.609 2.605 1.00 15.62 576 ARG B C 1
ATOM 4404 O O . ARG A 1 578 ? 9.980 -46.145 3.686 1.00 16.44 576 ARG B O 1
ATOM 4412 N N . ALA A 1 579 ? 11.695 -45.327 2.399 1.00 16.10 577 ALA B N 1
ATOM 4413 C CA . ALA A 1 579 ? 12.754 -45.689 3.367 1.00 15.99 577 ALA B CA 1
ATOM 4414 C C . ALA A 1 579 ? 12.701 -44.781 4.600 1.00 15.82 577 ALA B C 1
ATOM 4415 O O . ALA A 1 579 ? 12.819 -45.293 5.718 1.00 14.84 577 ALA B O 1
ATOM 4417 N N . HIS A 1 580 ? 12.510 -43.454 4.434 1.00 14.42 578 HIS B N 1
ATOM 4418 C CA . HIS A 1 580 ? 12.300 -42.549 5.595 1.00 15.11 578 HIS B CA 1
ATOM 4419 C C . HIS A 1 580 ? 11.083 -42.954 6.441 1.00 13.96 578 HIS B C 1
ATOM 4420 O O . HIS A 1 580 ? 11.161 -42.925 7.693 1.00 14.86 578 HIS B O 1
ATOM 4427 N N . VAL A 1 581 ? 10.003 -43.349 5.815 1.00 13.72 579 VAL B N 1
ATOM 4428 C CA . VAL A 1 581 ? 8.813 -43.824 6.557 1.00 14.40 579 VAL B CA 1
ATOM 4429 C C . VAL A 1 581 ? 9.159 -45.050 7.407 1.00 14.82 579 VAL B C 1
ATOM 4430 O O . VAL A 1 581 ? 8.882 -45.043 8.621 1.00 15.11 579 VAL B O 1
ATOM 4434 N N . ALA A 1 582 ? 9.688 -46.086 6.791 1.00 15.39 580 ALA B N 1
ATOM 4435 C CA . ALA A 1 582 ? 10.019 -47.335 7.511 1.00 16.11 580 ALA B CA 1
ATOM 4436 C C . ALA A 1 582 ? 10.968 -47.002 8.659 1.00 15.67 580 ALA B C 1
ATOM 4437 O O . ALA A 1 582 ? 10.745 -47.487 9.788 1.00 15.54 580 ALA B O 1
ATOM 4439 N N . ALA A 1 583 ? 12.032 -46.266 8.391 1.00 15.60 581 ALA B N 1
ATOM 4440 C CA . ALA A 1 583 ? 13.034 -45.943 9.441 1.00 15.87 581 ALA B CA 1
ATOM 4441 C C . ALA A 1 583 ? 12.373 -45.176 10.579 1.00 18.13 581 ALA B C 1
ATOM 4442 O O . ALA A 1 583 ? 12.564 -45.517 11.753 1.00 18.11 581 ALA B O 1
ATOM 4444 N N . MET A 1 584 ? 11.597 -44.151 10.264 1.00 18.87 582 MET B N 1
ATOM 4445 C CA . MET A 1 584 ? 11.077 -43.261 11.331 1.00 17.70 582 MET B CA 1
ATOM 4446 C C . MET A 1 584 ? 10.070 -44.031 12.204 1.00 17.99 582 MET B C 1
ATOM 4447 O O . MET A 1 584 ? 9.941 -43.674 13.390 1.00 19.84 582 MET B O 1
ATOM 4452 N N . LEU A 1 585 ? 9.330 -44.976 11.648 1.00 19.31 583 LEU B N 1
ATOM 4453 C CA . LEU A 1 585 ? 8.305 -45.735 12.405 1.00 20.33 583 LEU B CA 1
ATOM 4454 C C . LEU A 1 585 ? 8.958 -46.934 13.108 1.00 21.87 583 LEU B C 1
ATOM 4455 O O . LEU A 1 585 ? 8.219 -47.621 13.824 1.00 21.46 583 LEU B O 1
ATOM 4460 N N . SER A 1 586 ? 10.254 -47.209 12.894 1.00 19.95 584 SER B N 1
ATOM 4461 C CA . SER A 1 586 ? 10.906 -48.439 13.432 1.00 19.09 584 SER B CA 1
ATOM 4462 C C . SER A 1 586 ? 11.139 -48.311 14.939 1.00 19.04 584 SER B C 1
ATOM 4463 O O . SER A 1 586 ? 11.338 -49.374 15.561 1.00 21.17 584 SER B O 1
ATOM 4466 N N . GLY A 1 587 ? 11.130 -47.105 15.500 1.00 19.87 585 GLY B N 1
ATOM 4467 C CA . GLY A 1 587 ? 11.190 -46.899 16.963 1.00 22.34 585 GLY B CA 1
ATOM 4468 C C . GLY A 1 587 ? 12.600 -46.630 17.471 1.00 21.18 585 GLY B C 1
ATOM 4469 O O . GLY A 1 587 ? 13.596 -47.053 16.814 1.00 20.09 585 GLY B O 1
ATOM 4470 N N . ALA A 1 588 ? 12.687 -45.893 18.583 1.00 19.38 586 ALA B N 1
ATOM 4471 C CA . ALA A 1 588 ? 13.943 -45.463 19.218 1.00 18.76 586 ALA B CA 1
ATOM 4472 C C . ALA A 1 588 ? 14.711 -46.662 19.779 1.00 17.99 586 ALA B C 1
ATOM 4473 O O . ALA A 1 588 ? 15.946 -46.518 19.916 1.00 17.12 586 ALA B O 1
ATOM 4475 N N . ASN A 1 589 ? 14.066 -47.783 20.123 1.00 17.82 587 ASN B N 1
ATOM 4476 C CA . ASN A 1 589 ? 14.800 -48.861 20.828 1.00 20.18 587 ASN B CA 1
ATOM 4477 C C . ASN A 1 589 ? 15.956 -49.408 19.985 1.00 18.86 587 ASN B C 1
ATOM 4478 O O . ASN A 1 589 ? 16.988 -49.761 20.581 1.00 18.31 587 ASN B O 1
ATOM 4483 N N . ASN A 1 590 ? 15.786 -49.466 18.657 1.00 16.81 588 ASN B N 1
ATOM 4484 C CA . ASN A 1 590 ? 16.850 -50.023 17.791 1.00 15.93 588 ASN B CA 1
ATOM 4485 C C . ASN A 1 590 ? 18.063 -49.086 17.764 1.00 16.11 588 ASN B C 1
ATOM 4486 O O . ASN A 1 590 ? 19.135 -49.547 17.333 1.00 17.59 588 ASN B O 1
ATOM 4491 N N . LEU A 1 591 ? 17.951 -47.857 18.272 1.00 14.99 589 LEU B N 1
ATOM 4492 C CA . LEU A 1 591 ? 19.086 -46.893 18.393 1.00 15.38 589 LEU B CA 1
ATOM 4493 C C . LEU A 1 591 ? 19.650 -46.888 19.812 1.00 16.77 589 LEU B C 1
ATOM 4494 O O . LEU A 1 591 ? 20.850 -46.602 19.976 1.00 16.88 589 LEU B O 1
ATOM 4499 N N . MET A 1 592 ? 18.802 -47.075 20.822 1.00 17.46 590 MET B N 1
ATOM 4500 C CA . MET A 1 592 ? 19.122 -46.714 22.220 1.00 18.80 590 MET B CA 1
ATOM 4501 C C . MET A 1 592 ? 19.542 -47.960 23.009 1.00 19.21 590 MET B C 1
ATOM 4502 O O . MET A 1 592 ? 20.149 -47.779 24.059 1.00 20.28 590 MET B O 1
ATOM 4507 N N . GLU A 1 593 ? 19.232 -49.155 22.526 1.00 19.21 591 GLU B N 1
ATOM 4508 C CA . GLU A 1 593 ? 19.464 -50.404 23.298 1.00 21.01 591 GLU B CA 1
ATOM 4509 C C . GLU A 1 593 ? 20.964 -50.683 23.421 1.00 20.90 591 GLU B C 1
ATOM 4510 O O . GLU A 1 593 ? 21.382 -51.162 24.500 1.00 24.09 591 GLU B O 1
ATOM 4516 N N . MET A 1 594 ? 21.773 -50.397 22.395 1.00 19.48 592 MET B N 1
ATOM 4517 C CA A MET A 1 594 ? 23.232 -50.671 22.479 0.50 19.82 592 MET B CA 1
ATOM 4518 C CA B MET A 1 594 ? 23.247 -50.622 22.435 0.50 18.70 592 MET B CA 1
ATOM 4519 C C . MET A 1 594 ? 23.850 -49.839 23.602 1.00 19.78 592 MET B C 1
ATOM 4520 O O . MET A 1 594 ? 23.715 -48.609 23.617 1.00 19.41 592 MET B O 1
ATOM 4529 N N . ALA A 1 595 ? 24.577 -50.493 24.505 1.00 19.92 593 ALA B N 1
ATOM 4530 C CA . ALA A 1 595 ? 25.295 -49.771 25.568 1.00 20.26 593 ALA B CA 1
ATOM 4531 C C . ALA A 1 595 ? 26.436 -48.957 24.964 1.00 18.92 593 ALA B C 1
ATOM 4532 O O . ALA A 1 595 ? 27.090 -49.445 24.004 1.00 17.86 593 ALA B O 1
ATOM 4534 N N . GLU A 1 596 ? 26.726 -47.789 25.542 1.00 19.51 594 GLU B N 1
ATOM 4535 C CA . GLU A 1 596 ? 27.819 -46.912 25.093 1.00 20.96 594 GLU B CA 1
ATOM 4536 C C . GLU A 1 596 ? 29.127 -47.723 24.996 1.00 20.70 594 GLU B C 1
ATOM 4537 O O . GLU A 1 596 ? 29.867 -47.602 23.994 1.00 20.57 594 GLU B O 1
ATOM 4543 N N . GLU A 1 597 ? 29.370 -48.576 25.993 1.00 21.21 595 GLU B N 1
ATOM 4544 C CA A GLU A 1 597 ? 30.681 -49.281 26.109 0.50 21.04 595 GLU B CA 1
ATOM 4545 C CA B GLU A 1 597 ? 30.624 -49.361 26.183 0.50 22.00 595 GLU B CA 1
ATOM 4546 C C . GLU A 1 597 ? 30.740 -50.466 25.128 1.00 20.55 595 GLU B C 1
ATOM 4547 O O . GLU A 1 597 ? 31.797 -51.114 25.056 1.00 22.29 595 GLU B O 1
ATOM 4558 N N . ASP A 1 598 ? 29.688 -50.738 24.349 1.00 18.98 596 ASP B N 1
ATOM 4559 C CA . ASP A 1 598 ? 29.604 -51.956 23.498 1.00 18.88 596 ASP B CA 1
ATOM 4560 C C . ASP A 1 598 ? 29.678 -51.597 22.001 1.00 17.69 596 ASP B C 1
ATOM 4561 O O . ASP A 1 598 ? 29.558 -52.489 21.186 1.00 16.43 596 ASP B O 1
ATOM 4566 N N . PHE A 1 599 ? 29.868 -50.319 21.684 1.00 17.45 597 PHE B N 1
ATOM 4567 C CA . PHE A 1 599 ? 29.846 -49.879 20.265 1.00 18.27 597 PHE B CA 1
ATOM 4568 C C . PHE A 1 599 ? 31.119 -50.271 19.515 1.00 17.79 597 PHE B C 1
ATOM 4569 O O . PHE A 1 599 ? 31.044 -50.367 18.300 1.00 17.20 597 PHE B O 1
ATOM 4577 N N . ALA A 1 600 ? 32.232 -50.471 20.220 1.00 15.67 598 ALA B N 1
ATOM 4578 C CA . ALA A 1 600 ? 33.537 -50.680 19.545 1.00 17.54 598 ALA B CA 1
ATOM 4579 C C . ALA A 1 600 ? 34.305 -51.861 20.161 1.00 18.23 598 ALA B C 1
ATOM 4580 O O . ALA A 1 600 ? 35.415 -51.669 20.623 1.00 19.63 598 ALA B O 1
ATOM 4582 N N . LEU A 1 601 ? 33.712 -53.044 20.090 1.00 18.31 599 LEU B N 1
ATOM 4583 C CA . LEU A 1 601 ? 34.337 -54.250 20.687 1.00 18.79 599 LEU B CA 1
ATOM 4584 C C . LEU A 1 601 ? 35.089 -55.076 19.628 1.00 19.54 599 LEU B C 1
ATOM 4585 O O . LEU A 1 601 ? 35.524 -56.165 19.961 1.00 20.82 599 LEU B O 1
ATOM 4590 N N . GLY A 1 602 ? 35.276 -54.539 18.424 1.00 19.48 600 GLY B N 1
ATOM 4591 C CA . GLY A 1 602 ? 35.939 -55.292 17.334 1.00 20.35 600 GLY B CA 1
ATOM 4592 C C . GLY A 1 602 ? 37.437 -55.038 17.214 1.00 18.68 600 GLY B C 1
ATOM 4593 O O . GLY A 1 602 ? 37.984 -55.406 16.195 1.00 18.45 600 GLY B O 1
ATOM 4594 N N . TYR A 1 603 ? 38.067 -54.488 18.251 1.00 18.29 601 TYR B N 1
ATOM 4595 C CA . TYR A 1 603 ? 39.517 -54.128 18.246 1.00 20.24 601 TYR B CA 1
ATOM 4596 C C . TYR A 1 603 ? 40.281 -55.142 19.143 1.00 23.31 601 TYR B C 1
ATOM 4597 O O . TYR A 1 603 ? 40.897 -56.039 18.449 1.00 23.98 601 TYR B O 1
#

Foldseek 3Di:
DDFQPVVLLCCLCCQQPNVQVLLCQFPLSVVVHPVVLSVLLVVLRCLLVPQQLVCQLQCWVVFWDDDQVFIEFGPRLLVSLVVCLVVQLLQDCPDVVLVHPNHAVLSNVSSLLSNLLSHVLSSVFLLLLVLVLLLCVVWNDPVCSNQPNSCSNSSQETEWEFQADPVDDPFSLPDAFAWEADPVQWTFTFDKTFQIWPLTYDRHQKYWYWYWHFYPPADGGLLGIFIKTFIQADQDPVSGRHHGWQKGFPDFDDALASSSTTGTTIGRHRTIIHTTHDGSCHVVSSVSSLLSVLLSLLSSLLSLLSNLLVLLVVQQQPPFDAAAPVGRPPPVDPGHRNCSPPVSVLLNLLSVLLNSLLSSLSSVLSSLVSCCPTPPDVVSNVLSVLLNLQCSLLSQQQSLVSSLVSLVSSLVSCPPNSCDSVSCSVNSNSHSVCSCPPSAHNLRSLLSNLPVNALVVVRPSVCSVLVVLCVVLVVCCPVVQQVVLSVVLVVLSVVLVVLSVLLSVLCVVPVLLSSQLRSLNSNLVSLSSSSSVLSSLSVSLVVCVVVPDPPNVVSVVSNVSSVSSVPPPSCVNVVSSCRSNVHCCVVPVQDPVRPDPPD

Nearest PDB structures (foldseek):
  6ijc-assembly1_B  TM=9.787E-01  e=4.473E-50  Roseovarius nubinhibens ISM
  6ksa-assembly1_A  TM=9.284E-01  e=2.856E-38  Mycolicibacterium smegmatis
  6ksa-assembly1_B  TM=9.267E-01  e=2.738E-38  Mycolicibacterium smegmatis
  6kri-assembly1_A  TM=9.058E-01  e=1.389E-38  Mycolicibacterium smegmatis
  6ks9-assembly1_A  TM=9.057E-01  e=2.310E-38  Mycolicibacterium smegmatis

Solvent-accessible surface area: 25524 Å² total; per-residue (Å²): 182,27,145,7,24,23,78,13,0,52,0,0,3,69,44,16,17,32,3,91,62,14,7,114,77,3,54,44,1,113,84,7,62,59,122,81,15,45,42,20,2,76,107,2,0,86,22,0,38,128,32,0,16,82,27,39,53,44,2,13,126,92,12,20,84,104,51,88,133,12,6,110,2,2,82,18,0,88,86,2,6,107,86,8,38,134,52,23,28,4,13,10,18,22,56,108,144,15,59,11,85,19,6,1,44,0,0,14,32,0,11,38,0,0,10,4,6,3,1,30,4,0,9,12,1,7,34,24,3,46,1,0,3,28,0,0,90,61,46,16,80,87,135,19,26,67,30,8,3,44,34,1,1,40,2,70,3,2,1,0,34,0,19,32,7,98,84,6,40,99,73,13,12,95,2,163,3,120,0,107,74,53,121,120,58,8,32,87,0,65,19,55,0,25,114,2,19,1,1,4,10,43,16,34,88,3,4,0,1,0,0,0,0,42,27,73,154,24,63,164,25,57,151,0,0,0,0,0,0,0,0,27,54,27,39,62,108,131,20,71,37,27,130,105,9,45,2,42,9,35,48,45,62,183,45,109,4,6,44,1,0,1,13,0,26,2,39,2,87,42,0,30,0,60,40,1,21,72,74,50,104,0,44,94,1,0,70,36,2,18,60,36,18,19,27,23,9,0,5,0,0,0,2,6,0,12,36,0,39,42,17,0,51,59,40,0,170,142,86,50,85,144,75,13,157,117,31,75,113,9,96,138,92,125,15,0,28,13,35,31,34,81,76,15,122,91,11,8,50,2,0,46,0,0,3,18,0,0,2,0,0,2,0,23,2,3,41,18,15,0,19,39,100,46,10,155,78,115,131,75,72,153,65,3,76,43,15,28,34,0,0,7,0,0,0,0,0,0,0,0,55,2,0,49,44,0,0,54,26,0,26,118,8,21,44,64,82,0,170,74,40,131,84,18,7,32,5,10,19,44,5,0,79,47,0,13,89,48,29,18,50,15,31,34,0,0,86,24,0,0,15,171,31,0,32,132,52,150,11,104,4,10,134,33,0,20,132,56,2,91,125,18,8,108,80,10,113,80,50,138,46,0,89,100,6,4,62,53,2,41,128,11,18,146,38,2,28,71,5,13,126,106,3,12,111,32,7,169,193,49,189,89,20,26,41,24,1,5,61,32,0,0,18,0,0,0,6,2,0,0,0,21,1,0,0,15,0,0,55,5,0,17,90,63,47,94,87,61,28,87,80,94,78,47,7,108,39,4,40,99,1,0,105,17,0,18,115,162,4,11,63,77,2,117,69,35,19,66,48,5,75,67,21,0,87,98,103,100,138,105,36,163,136,67,134,67,135,76,239

Radius of gyration: 24.52 Å; Cα contacts (8 Å, |Δi|>4): 1111; chains: 1; bounding box: 58×67×76 Å

Secondary structure (DSSP, 8-state):
-----HHHHHIIIIIIS-HHHHHHTSTT-TT--HHHHHHHHHHHHHHIIIIIGGGHHHHHHH--EEETTEEEPPTTHHHHHHHHHHTTGGGTTS-GGGT-----HHHHHHHHHHHHHH-HHHHHHHHHHHHHHHHHHHH--HHHIIIIIHHHHHTSSEEEEE--BTTBSS-GGG---EEEE-TTS-EEEEEEEEEEETSS-SSSS-EEEEEEEE-TTPPSGGGGEEEEEEESEEE-TTSSEEEEPSEEEEEE---SS-TTS-EEEEEEEEEEEEEESSTT-HHHHHHHHHHHHHHHHHHHHHHHHHHHHHHHHHHHHH-B-S--TTS-SSTTSSS-BGGGSHHHHHHHHHHHHHHHHHHHHHHHHHHHHHHHHH---HHHHHHHHHHHHHHHHHHHHHHHHHHHHHHHHHHHHTGGGGGSGGGSHHHHHHHHHGGGTSSS-HHHHHHIIIIIIIGGGTTHHHHHHHHHHHHHHHHHTT-TTTHHHHHHHHHHHHHHHHHHHHHHHHHHH-THHHHHHHHHHHHHHHHHHHHHHHHHHHHHHHHHHHTT-S-HHHHHHHHHHHHHIIIIITTHHHHHHHHHHS-THHHHSS-GGGTT---